Protein AF-0000000081043536 (afdb_homodimer)

Radius of gyration: 24.15 Å; Cα contacts (8 Å, |Δi|>4): 515; chains: 2; bounding box: 49×72×59 Å

Solvent-accessible surface area (backbone atoms only — not comparable to full-atom values): 22288 Å² total; per-residue (Å²): 133,57,57,58,56,52,49,49,56,72,43,45,68,54,51,51,51,48,44,64,29,67,61,61,51,28,30,23,54,62,66,50,54,64,68,34,49,51,53,35,52,56,53,56,64,63,40,50,53,29,46,50,26,28,53,24,36,46,37,35,61,41,90,44,57,81,64,19,41,64,50,32,47,50,50,21,54,75,59,32,88,80,62,42,64,65,62,54,32,32,58,76,69,67,53,49,72,63,58,57,69,66,54,74,78,49,70,43,50,48,50,49,37,47,49,34,45,46,28,48,74,73,44,52,68,50,33,39,36,28,36,52,34,44,61,48,40,45,41,34,51,25,25,56,70,33,54,86,57,46,37,89,76,51,61,74,33,32,49,58,38,55,69,28,25,62,69,66,45,47,50,53,37,51,50,45,42,50,54,38,41,57,47,54,77,77,49,52,70,68,53,49,50,52,22,45,49,37,29,46,52,41,49,48,38,51,38,46,43,48,50,54,28,66,56,128,132,55,58,58,55,52,50,49,57,72,43,45,68,55,51,51,51,47,43,63,29,65,60,61,51,26,29,22,54,61,67,47,54,64,68,34,50,51,53,35,51,55,53,56,63,62,40,52,54,31,48,49,27,28,53,25,35,46,37,38,61,41,89,45,57,82,65,18,40,62,50,32,46,51,50,21,54,77,60,31,88,79,62,44,64,64,61,52,34,32,58,75,70,68,53,49,72,64,57,57,69,65,54,72,77,51,72,41,50,49,49,48,37,48,49,34,47,47,28,48,75,73,43,52,67,52,32,38,37,28,36,53,36,45,62,49,40,45,41,36,52,25,26,55,69,33,54,86,58,45,36,87,77,53,61,76,32,30,50,59,37,54,68,27,25,62,70,67,44,49,50,51,38,48,49,46,41,49,54,40,42,57,47,54,75,74,48,53,69,70,52,49,50,52,22,46,49,38,28,47,53,41,49,50,39,52,38,45,43,48,50,56,28,66,57,128

Sequence (432 aa):
MRYTDQLREAAGDQWNRVIHHKFTKDLAAGTIDHDSLKKYLIQDHRFLDSFVVLLASIIAKAKTLEDRIPGCQFLALITGKENTYFERSFEALKVSQEERSSIPNAACTTGFCDLMRSVAATGSLAEMLAVIVVCEWSYLSWGELVLEEHVRKDFYCYEWVDLHSGDYFTSVVEYLRSLLDKEVETMNDAEKEACQARFLETVQLEEDFFDFAMKKMRYTDQLREAAGDQWNRVIHHKFTKDLAAGTIDHDSLKKYLIQDHRFLDSFVVLLASIIAKAKTLEDRIPGCQFLALITGKENTYFERSFEALKVSQEERSSIPNAACTTGFCDLMRSVAATGSLAEMLAVIVVCEWSYLSWGELVLEEHVRKDFYCYEWVDLHSGDYFTSVVEYLRSLLDKEVETMNDAEKEACQARFLETVQLEEDFFDFAMKK

Organism: NCBI:txid2856

Structure (mmCIF, N/CA/C/O backbone):
data_AF-0000000081043536-model_v1
#
loop_
_entity.id
_entity.type
_entity.pdbx_description
1 polymer 'Thiaminase-2/PQQC domain-containing protein'
#
loop_
_atom_site.group_PDB
_atom_site.id
_atom_site.type_symbol
_atom_site.label_atom_id
_atom_site.label_alt_id
_atom_site.label_comp_id
_atom_site.label_asym_id
_atom_site.label_entity_id
_atom_site.label_seq_id
_atom_site.pdbx_PDB_ins_code
_atom_site.Cartn_x
_atom_site.Cartn_y
_atom_site.Cartn_z
_atom_site.occupancy
_atom_site.B_iso_or_equiv
_atom_site.auth_seq_id
_atom_site.auth_comp_id
_atom_site.auth_asym_id
_atom_site.auth_atom_id
_atom_site.pdbx_PDB_model_num
ATOM 1 N N . MET A 1 1 ? 24.031 -11.75 -16.25 1 89 1 MET A N 1
ATOM 2 C CA . MET A 1 1 ? 22.766 -12.422 -15.961 1 89 1 MET A CA 1
ATOM 3 C C . MET A 1 1 ? 22.109 -11.836 -14.711 1 89 1 MET A C 1
ATOM 5 O O . MET A 1 1 ? 22.797 -11.57 -13.719 1 89 1 MET A O 1
ATOM 9 N N . ARG A 1 2 ? 20.797 -11.586 -14.898 1 95.75 2 ARG A N 1
ATOM 10 C CA . ARG A 1 2 ? 20.047 -11.055 -13.758 1 95.75 2 ARG A CA 1
ATOM 11 C C . ARG A 1 2 ? 19.906 -12.109 -12.672 1 95.75 2 ARG A C 1
ATOM 13 O O . ARG A 1 2 ? 19.875 -13.312 -12.953 1 95.75 2 ARG A O 1
ATOM 20 N N . TYR A 1 3 ? 19.969 -11.648 -11.422 1 98.5 3 TYR A N 1
ATOM 21 C CA . TYR A 1 3 ? 19.797 -12.555 -10.289 1 98.5 3 TYR A CA 1
ATOM 22 C C . TYR A 1 3 ? 18.5 -13.344 -10.406 1 98.5 3 TYR A C 1
ATOM 24 O O . TYR A 1 3 ? 18.469 -14.539 -10.125 1 98.5 3 TYR A O 1
ATOM 32 N N . THR A 1 4 ? 17.422 -12.734 -10.836 1 98.69 4 THR A N 1
ATOM 33 C CA . THR A 1 4 ? 16.141 -13.438 -10.992 1 98.69 4 THR A CA 1
ATOM 34 C C . THR A 1 4 ? 16.234 -14.516 -12.055 1 98.69 4 THR A C 1
ATOM 36 O O . THR A 1 4 ? 15.602 -15.57 -11.945 1 98.69 4 THR A O 1
ATOM 39 N N . ASP A 1 5 ? 17.078 -14.305 -13.109 1 98.38 5 ASP A N 1
ATOM 40 C CA . ASP A 1 5 ? 17.312 -15.344 -14.102 1 98.38 5 ASP A CA 1
ATOM 41 C C . ASP A 1 5 ? 18.016 -16.547 -13.477 1 98.38 5 ASP A C 1
ATOM 43 O O . ASP A 1 5 ? 17.703 -17.703 -13.812 1 98.38 5 ASP A O 1
ATOM 47 N N . GLN A 1 6 ? 18.938 -16.25 -12.648 1 98.19 6 GLN A N 1
ATOM 48 C CA . GLN A 1 6 ? 19.641 -17.312 -11.945 1 98.19 6 GLN A CA 1
ATOM 49 C C . GLN A 1 6 ? 18.688 -18.125 -11.062 1 98.19 6 GLN A C 1
ATOM 51 O O . GLN A 1 6 ? 18.797 -19.344 -10.984 1 98.19 6 GLN A O 1
ATOM 56 N N . LEU A 1 7 ? 17.812 -17.438 -10.359 1 98.69 7 LEU A N 1
ATOM 57 C CA . LEU A 1 7 ? 16.828 -18.109 -9.523 1 98.69 7 LEU A CA 1
ATOM 58 C C . LEU A 1 7 ? 15.93 -19.031 -10.359 1 98.69 7 LEU A C 1
ATOM 60 O O . LEU A 1 7 ? 15.648 -20.156 -9.969 1 98.69 7 LEU A O 1
ATOM 64 N N . ARG A 1 8 ? 15.5 -18.5 -11.477 1 98.56 8 ARG A N 1
ATOM 65 C CA . ARG A 1 8 ? 14.68 -19.312 -12.375 1 98.56 8 ARG A CA 1
ATOM 66 C C . ARG A 1 8 ? 15.438 -20.547 -12.852 1 98.56 8 ARG A C 1
ATOM 68 O O . ARG A 1 8 ? 14.875 -21.641 -12.922 1 98.56 8 ARG A O 1
ATOM 75 N N . GLU A 1 9 ? 16.672 -20.422 -13.188 1 97.88 9 GLU A N 1
ATOM 76 C CA . GLU A 1 9 ? 17.516 -21.531 -13.602 1 97.88 9 GLU A CA 1
ATOM 77 C C . GLU A 1 9 ? 17.672 -22.562 -12.484 1 97.88 9 GLU A C 1
ATOM 79 O O . GLU A 1 9 ? 17.719 -23.766 -12.742 1 97.88 9 GLU A O 1
ATOM 84 N N . ALA A 1 10 ? 17.781 -22.047 -11.289 1 97.94 10 ALA A N 1
ATOM 85 C CA . ALA A 1 10 ? 17.906 -22.922 -10.133 1 97.94 10 ALA A CA 1
ATOM 86 C C . ALA A 1 10 ? 16.656 -23.797 -9.977 1 97.94 10 ALA A C 1
ATOM 88 O O . ALA A 1 10 ? 16.734 -24.906 -9.461 1 97.94 10 ALA A O 1
ATOM 89 N N . ALA A 1 11 ? 15.5 -23.266 -10.359 1 98.19 11 ALA A N 1
ATOM 90 C CA . ALA A 1 11 ? 14.266 -24.047 -10.297 1 98.19 11 ALA A CA 1
ATOM 91 C C . ALA A 1 11 ? 14.281 -25.172 -11.32 1 98.19 11 ALA A C 1
ATOM 93 O O . ALA A 1 11 ? 13.547 -26.156 -11.172 1 98.19 11 ALA A O 1
ATOM 94 N N . GLY A 1 12 ? 15.102 -25 -12.414 1 95.81 12 GLY A N 1
ATOM 95 C CA . GLY A 1 12 ? 15.281 -26.031 -13.43 1 95.81 12 GLY A CA 1
ATOM 96 C C . GLY A 1 12 ? 13.984 -26.422 -14.109 1 95.81 12 GLY A C 1
ATOM 97 O O . GLY A 1 12 ? 13.211 -25.562 -14.531 1 95.81 12 GLY A O 1
ATOM 98 N N . ASP A 1 13 ? 13.711 -27.703 -14.195 1 97.94 13 ASP A N 1
ATOM 99 C CA . ASP A 1 13 ? 12.586 -28.25 -14.945 1 97.94 13 ASP A CA 1
ATOM 100 C C . ASP A 1 13 ? 11.266 -27.938 -14.242 1 97.94 13 ASP A C 1
ATOM 102 O O . ASP A 1 13 ? 10.203 -27.953 -14.875 1 97.94 13 ASP A O 1
ATOM 106 N N . GLN A 1 14 ? 11.406 -27.672 -13.031 1 98.44 14 GLN A N 1
ATOM 107 C CA . GLN A 1 14 ? 10.18 -27.406 -12.289 1 98.44 14 GLN A CA 1
ATOM 108 C C . GLN A 1 14 ? 9.5 -26.141 -12.781 1 98.44 14 GLN A C 1
ATOM 110 O O . GLN A 1 14 ? 8.273 -26.062 -12.859 1 98.44 14 GLN A O 1
ATOM 115 N N . TRP A 1 15 ? 10.312 -25.078 -13.055 1 98.56 15 TRP A N 1
ATOM 116 C CA . TRP A 1 15 ? 9.75 -23.859 -13.609 1 98.56 15 TRP A CA 1
ATOM 117 C C . TRP A 1 15 ? 8.969 -24.156 -14.891 1 98.56 15 TRP A C 1
ATOM 119 O O . TRP A 1 15 ? 7.848 -23.672 -15.062 1 98.56 15 TRP A O 1
ATOM 129 N N . ASN A 1 16 ? 9.523 -25.031 -15.68 1 98.12 16 ASN A N 1
ATOM 130 C CA . ASN A 1 16 ? 8.875 -25.406 -16.938 1 98.12 16 ASN A CA 1
ATOM 131 C C . ASN A 1 16 ? 7.582 -26.172 -16.703 1 98.12 16 ASN A C 1
ATOM 133 O O . ASN A 1 16 ? 6.602 -25.984 -17.422 1 98.12 16 ASN A O 1
ATOM 137 N N . ARG A 1 17 ? 7.609 -27.031 -15.703 1 98.44 17 ARG A N 1
ATOM 138 C CA . ARG A 1 17 ? 6.391 -27.766 -15.391 1 98.44 17 ARG A CA 1
ATOM 139 C C . ARG A 1 17 ? 5.273 -26.828 -14.953 1 98.44 17 ARG A C 1
ATOM 141 O O . ARG A 1 17 ? 4.109 -27.047 -15.305 1 98.44 17 ARG A O 1
ATOM 148 N N . VAL A 1 18 ? 5.688 -25.781 -14.281 1 98.56 18 VAL A N 1
ATOM 149 C CA . VAL A 1 18 ? 4.695 -24.828 -13.805 1 98.56 18 VAL A CA 1
ATOM 150 C C . VAL A 1 18 ? 4.137 -24.031 -14.984 1 98.56 18 VAL A C 1
ATOM 152 O O . VAL A 1 18 ? 2.922 -23.969 -15.18 1 98.56 18 VAL A O 1
ATOM 155 N N . ILE A 1 19 ? 4.988 -23.469 -15.891 1 98.31 19 ILE A N 1
ATOM 156 C CA . ILE A 1 19 ? 4.52 -22.5 -16.875 1 98.31 19 ILE A CA 1
ATOM 157 C C . ILE A 1 19 ? 3.92 -23.234 -18.078 1 98.31 19 ILE A C 1
ATOM 159 O O . ILE A 1 19 ? 3.25 -22.625 -18.906 1 98.31 19 ILE A O 1
ATOM 163 N N . HIS A 1 20 ? 4.133 -24.625 -18.141 1 98 20 HIS A N 1
ATOM 164 C CA . HIS A 1 20 ? 3.543 -25.422 -19.203 1 98 20 HIS A CA 1
ATOM 165 C C . HIS A 1 20 ? 2.508 -26.391 -18.641 1 98 20 HIS A C 1
ATOM 167 O O . HIS A 1 20 ? 2.201 -27.406 -19.281 1 98 20 HIS A O 1
ATOM 173 N N . HIS A 1 21 ? 2.07 -26.141 -17.484 1 98.31 21 HIS A N 1
ATOM 174 C CA . HIS A 1 21 ? 1.138 -27.047 -16.828 1 98.31 21 HIS A CA 1
ATOM 175 C C . HIS A 1 21 ? -0.13 -27.219 -17.656 1 98.31 21 HIS A C 1
ATOM 177 O O . HIS A 1 21 ? -0.629 -26.266 -18.266 1 98.31 21 HIS A O 1
ATOM 183 N N . LYS A 1 22 ? -0.712 -28.406 -17.625 1 97.69 22 LYS A N 1
ATOM 184 C CA . LYS A 1 22 ? -1.918 -28.734 -18.375 1 97.69 22 LYS A CA 1
ATOM 185 C C . LYS A 1 22 ? -3.07 -27.797 -18.016 1 97.69 22 LYS A C 1
ATOM 187 O O . LYS A 1 22 ? -3.9 -27.469 -18.859 1 97.69 22 LYS A O 1
ATOM 192 N N . PHE A 1 23 ? -3.18 -27.375 -16.812 1 97.88 23 PHE A N 1
ATOM 193 C CA . PHE A 1 23 ? -4.234 -26.484 -16.328 1 97.88 23 PHE A CA 1
ATOM 194 C C . PHE A 1 23 ? -4.305 -25.219 -17.188 1 97.88 23 PHE A C 1
ATOM 196 O O . PHE A 1 23 ? -5.379 -24.844 -17.641 1 97.88 23 PHE A O 1
ATOM 203 N N . THR A 1 24 ? -3.148 -24.531 -17.375 1 97.69 24 THR A N 1
ATOM 204 C CA . THR A 1 24 ? -3.115 -23.25 -18.078 1 97.69 24 THR A CA 1
ATOM 205 C C . THR A 1 24 ? -3.414 -23.453 -19.562 1 97.69 24 THR A C 1
ATOM 207 O O . THR A 1 24 ? -4.055 -22.594 -20.188 1 97.69 24 THR A O 1
ATOM 210 N N . LYS A 1 25 ? -2.99 -24.578 -20.125 1 97.06 25 LYS A N 1
ATOM 211 C CA . LYS A 1 25 ? -3.281 -24.891 -21.531 1 97.06 25 LYS A CA 1
ATOM 212 C C . LYS A 1 25 ? -4.77 -25.141 -21.734 1 97.06 25 LYS A C 1
ATOM 214 O O . LYS A 1 25 ? -5.367 -24.609 -22.688 1 97.06 25 LYS A O 1
ATOM 219 N N . ASP A 1 26 ? -5.34 -25.953 -20.828 1 97.44 26 ASP A N 1
ATOM 220 C CA . ASP A 1 26 ? -6.77 -26.234 -20.922 1 97.44 26 ASP A CA 1
ATOM 221 C C . ASP A 1 26 ? -7.59 -24.969 -20.703 1 97.44 26 ASP A C 1
ATOM 223 O O . ASP A 1 26 ? -8.641 -24.797 -21.328 1 97.44 26 ASP A O 1
ATOM 227 N N . LEU A 1 27 ? -7.129 -24.125 -19.797 1 97.56 27 LEU A N 1
ATOM 228 C CA . LEU A 1 27 ? -7.789 -22.844 -19.547 1 97.56 27 LEU A CA 1
ATOM 229 C C . LEU A 1 27 ? -7.797 -21.984 -20.797 1 97.56 27 LEU A C 1
ATOM 231 O O . LEU A 1 27 ? -8.844 -21.484 -21.203 1 97.56 27 LEU A O 1
ATOM 235 N N . ALA A 1 28 ? -6.672 -21.828 -21.422 1 97.38 28 ALA A N 1
ATOM 236 C CA . ALA A 1 28 ? -6.516 -20.969 -22.609 1 97.38 28 ALA A CA 1
ATOM 237 C C . ALA A 1 28 ? -7.328 -21.516 -23.781 1 97.38 28 ALA A C 1
ATOM 239 O O . ALA A 1 28 ? -7.891 -20.75 -24.562 1 97.38 28 ALA A O 1
ATOM 240 N N . ALA A 1 29 ? -7.395 -22.875 -23.859 1 96.88 29 ALA A N 1
ATOM 241 C CA . ALA A 1 29 ? -8.117 -23.516 -24.953 1 96.88 29 ALA A CA 1
ATOM 242 C C . ALA A 1 29 ? -9.625 -23.5 -24.703 1 96.88 29 ALA A C 1
ATOM 244 O O . ALA A 1 29 ? -10.414 -23.781 -25.609 1 96.88 29 ALA A O 1
ATOM 245 N N . GLY A 1 30 ? -10.016 -23.078 -23.484 1 96.62 30 GLY A N 1
ATOM 246 C CA . GLY A 1 30 ? -11.422 -23.078 -23.109 1 96.62 30 GLY A CA 1
ATOM 247 C C . GLY A 1 30 ? -11.984 -24.469 -22.891 1 96.62 30 GLY A C 1
ATOM 248 O O . GLY A 1 30 ? -13.195 -24.688 -22.938 1 96.62 30 GLY A O 1
ATOM 249 N N . THR A 1 31 ? -11.086 -25.469 -22.656 1 96.56 31 THR A N 1
ATOM 250 C CA . THR A 1 31 ? -11.516 -26.859 -22.516 1 96.56 31 THR A CA 1
ATOM 251 C C . THR A 1 31 ? -11.375 -27.312 -21.062 1 96.56 31 THR A C 1
ATOM 253 O O . THR A 1 31 ? -11.625 -28.484 -20.75 1 96.56 31 THR A O 1
ATOM 256 N N . ILE A 1 32 ? -10.984 -26.422 -20.219 1 96.75 32 ILE A N 1
ATOM 257 C CA . ILE A 1 32 ? -10.82 -26.75 -18.812 1 96.75 32 ILE A CA 1
ATOM 258 C C . ILE A 1 32 ? -12.148 -27.25 -18.234 1 96.75 32 ILE A C 1
ATOM 260 O O . ILE A 1 32 ? -13.211 -26.719 -18.562 1 96.75 32 ILE A O 1
ATOM 264 N N . ASP A 1 33 ? -12.094 -28.359 -17.453 1 96.44 33 ASP A N 1
ATOM 265 C CA . ASP A 1 33 ? -13.266 -28.844 -16.734 1 96.44 33 ASP A CA 1
ATOM 266 C C . ASP A 1 33 ? -13.812 -27.781 -15.781 1 96.44 33 ASP A C 1
ATOM 268 O O . ASP A 1 33 ? -13.055 -27.172 -15.031 1 96.44 33 ASP A O 1
ATOM 272 N N . HIS A 1 34 ? -15.078 -27.547 -15.781 1 95.94 34 HIS A N 1
ATOM 273 C CA . HIS A 1 34 ? -15.688 -26.5 -14.984 1 95.94 34 HIS A CA 1
ATOM 274 C C . HIS A 1 34 ? -15.477 -26.75 -13.492 1 95.94 34 HIS A C 1
ATOM 276 O O . HIS A 1 34 ? -15.273 -25.797 -12.727 1 95.94 34 HIS A O 1
ATOM 282 N N . ASP A 1 35 ? -15.523 -27.953 -13.109 1 95.31 35 ASP A N 1
ATOM 283 C CA . ASP A 1 35 ? -15.32 -28.266 -11.695 1 95.31 35 ASP A CA 1
ATOM 284 C C . ASP A 1 35 ? -13.891 -27.938 -11.266 1 95.31 35 ASP A C 1
ATOM 286 O O . ASP A 1 35 ? -13.664 -27.453 -10.156 1 95.31 35 ASP A O 1
ATOM 290 N N . SER A 1 36 ? -12.938 -28.25 -12.102 1 96.5 36 SER A N 1
ATOM 291 C CA . SER A 1 36 ? -11.547 -27.906 -11.844 1 96.5 36 SER A CA 1
ATOM 292 C C . SER A 1 36 ? -11.367 -26.391 -11.719 1 96.5 36 SER A C 1
ATOM 294 O O . SER A 1 36 ? -10.68 -25.922 -10.805 1 96.5 36 SER A O 1
ATOM 296 N N . LEU A 1 37 ? -12.023 -25.688 -12.633 1 97.5 37 LEU A N 1
ATOM 297 C CA . LEU A 1 37 ? -11.898 -24.234 -12.633 1 97.5 37 LEU A CA 1
ATOM 298 C C . LEU A 1 37 ? -12.547 -23.641 -11.398 1 97.5 37 LEU A C 1
ATOM 300 O O . LEU A 1 37 ? -11.977 -22.734 -10.773 1 97.5 37 LEU A O 1
ATOM 304 N N . LYS A 1 38 ? -13.719 -24.156 -11.039 1 96.12 38 LYS A N 1
ATOM 305 C CA . LYS A 1 38 ? -14.406 -23.688 -9.836 1 96.12 38 LYS A CA 1
ATOM 306 C C . LYS A 1 38 ? -13.523 -23.859 -8.602 1 96.12 38 LYS A C 1
ATOM 308 O O . LYS A 1 38 ? -13.359 -22.922 -7.809 1 96.12 38 LYS A O 1
ATOM 313 N N . LYS A 1 39 ? -12.977 -25.062 -8.531 1 94.94 39 LYS A N 1
ATOM 314 C CA . LYS A 1 39 ? -12.102 -25.375 -7.406 1 94.94 39 LYS A CA 1
ATOM 315 C C . LYS A 1 39 ? -10.898 -24.438 -7.371 1 94.94 39 LYS A C 1
ATOM 317 O O . LYS A 1 39 ? -10.531 -23.922 -6.305 1 94.94 39 LYS A O 1
ATOM 322 N N . TYR A 1 40 ? -10.367 -24.234 -8.438 1 97.62 40 TYR A N 1
ATOM 323 C CA . TYR A 1 40 ? -9.211 -23.344 -8.562 1 97.62 40 TYR A CA 1
ATOM 324 C C . TYR A 1 40 ? -9.57 -21.922 -8.148 1 97.62 40 TYR A C 1
ATOM 326 O O . TYR A 1 40 ? -8.875 -21.328 -7.32 1 97.62 40 TYR A O 1
ATOM 334 N N . LEU A 1 41 ? -10.617 -21.375 -8.672 1 97.69 41 LEU A N 1
ATOM 335 C CA . LEU A 1 41 ? -10.984 -19.984 -8.461 1 97.69 41 LEU A CA 1
ATOM 336 C C . LEU A 1 41 ? -11.359 -19.734 -7.004 1 97.69 41 LEU A C 1
ATOM 338 O O . LEU A 1 41 ? -11.023 -18.688 -6.445 1 97.69 41 LEU A O 1
ATOM 342 N N . ILE A 1 42 ? -12.062 -20.688 -6.426 1 97.06 42 ILE A N 1
ATOM 343 C CA . ILE A 1 42 ? -12.43 -20.562 -5.02 1 97.06 42 ILE A CA 1
ATOM 344 C C . ILE A 1 42 ? -11.172 -20.438 -4.164 1 97.06 42 ILE A C 1
ATOM 346 O O . ILE A 1 42 ? -11.086 -19.562 -3.301 1 97.06 42 ILE A O 1
ATOM 350 N N . GLN A 1 43 ? -10.195 -21.25 -4.469 1 97.44 43 GLN A N 1
ATOM 351 C CA . GLN A 1 43 ? -8.961 -21.25 -3.688 1 97.44 43 GLN A CA 1
ATOM 352 C C . GLN A 1 43 ? -8.109 -20.031 -4.004 1 97.44 43 GLN A C 1
ATOM 354 O O . GLN A 1 43 ? -7.547 -19.406 -3.098 1 97.44 43 GLN A O 1
ATOM 359 N N . ASP A 1 44 ? -8.023 -19.688 -5.273 1 97.56 44 ASP A N 1
ATOM 360 C CA . ASP A 1 44 ? -7.18 -18.562 -5.68 1 97.56 44 ASP A CA 1
ATOM 361 C C . ASP A 1 44 ? -7.676 -17.266 -5.066 1 97.56 44 ASP A C 1
ATOM 363 O O . ASP A 1 44 ? -6.871 -16.406 -4.695 1 97.56 44 ASP A O 1
ATOM 367 N N . HIS A 1 45 ? -8.938 -17.062 -4.977 1 95.75 45 HIS A N 1
ATOM 368 C CA . HIS A 1 45 ? -9.539 -15.844 -4.43 1 95.75 45 HIS A CA 1
ATOM 369 C C . HIS A 1 45 ? -9.109 -15.625 -2.982 1 95.75 45 HIS A C 1
ATOM 371 O O . HIS A 1 45 ? -9.078 -14.484 -2.51 1 95.75 45 HIS A O 1
ATOM 377 N N . ARG A 1 46 ? -8.672 -16.656 -2.357 1 95.44 46 ARG A N 1
ATOM 378 C CA . ARG A 1 46 ? -8.328 -16.594 -0.939 1 95.44 46 ARG A CA 1
ATOM 379 C C . ARG A 1 46 ? -6.926 -16.031 -0.735 1 95.44 46 ARG A C 1
ATOM 381 O O . ARG A 1 46 ? -6.559 -15.664 0.38 1 95.44 46 ARG A O 1
ATOM 388 N N . PHE A 1 47 ? -6.191 -15.922 -1.771 1 96.12 47 PHE A N 1
ATOM 389 C CA . PHE A 1 47 ? -4.809 -15.461 -1.682 1 96.12 47 PHE A CA 1
ATOM 390 C C . PHE A 1 47 ? -4.75 -13.953 -1.473 1 96.12 47 PHE A C 1
ATOM 392 O O . PHE A 1 47 ? -3.725 -13.422 -1.039 1 96.12 47 PHE A O 1
ATOM 399 N N . LEU A 1 48 ? -5.836 -13.297 -1.803 1 96.75 48 LEU A N 1
ATOM 400 C CA . LEU A 1 48 ? -5.785 -11.852 -1.981 1 96.75 48 LEU A CA 1
ATOM 401 C C . LEU A 1 48 ? -5.328 -11.156 -0.7 1 96.75 48 LEU A C 1
ATOM 403 O O . LEU A 1 48 ? -4.469 -10.273 -0.737 1 96.75 48 LEU A O 1
ATOM 407 N N . ASP A 1 49 ? -5.836 -11.578 0.429 1 97.62 49 ASP A N 1
ATOM 408 C CA . ASP A 1 49 ? -5.504 -10.922 1.69 1 97.62 49 ASP A CA 1
ATOM 409 C C . ASP A 1 49 ? -4.012 -11.039 1.991 1 97.62 49 ASP A C 1
ATOM 411 O O . ASP A 1 49 ? -3.344 -10.039 2.252 1 97.62 49 ASP A O 1
ATOM 415 N N . SER A 1 50 ? -3.469 -12.266 1.918 1 98.62 50 SER A N 1
ATOM 416 C CA . SER A 1 50 ? -2.053 -12.492 2.188 1 98.62 50 SER A CA 1
ATOM 417 C C . SER A 1 50 ? -1.176 -11.805 1.146 1 98.62 50 SER A C 1
ATOM 419 O O . SER A 1 50 ? -0.089 -11.32 1.466 1 98.62 50 SER A O 1
ATOM 421 N N . PHE A 1 51 ? -1.68 -11.781 -0.03 1 98.75 51 PHE A N 1
ATOM 422 C CA . PHE A 1 51 ? -0.964 -11.117 -1.114 1 98.75 51 PHE A CA 1
ATOM 423 C C . PHE A 1 51 ? -0.865 -9.617 -0.861 1 98.75 51 PHE A C 1
ATOM 425 O O . PHE A 1 51 ? 0.193 -9.016 -1.061 1 98.75 51 PHE A O 1
ATOM 432 N N . VAL A 1 52 ? -1.96 -8.992 -0.42 1 98.75 52 VAL A N 1
ATOM 433 C CA . VAL A 1 52 ? -1.987 -7.57 -0.111 1 98.75 52 VAL A CA 1
ATOM 434 C C . VAL A 1 52 ? -1.005 -7.266 1.019 1 98.75 52 VAL A C 1
ATOM 436 O O . VAL A 1 52 ? -0.244 -6.297 0.944 1 98.75 52 VAL A O 1
ATOM 439 N N . VAL A 1 53 ? -0.985 -8.125 2.023 1 98.88 53 VAL A N 1
ATOM 440 C CA . VAL A 1 53 ? -0.065 -7.949 3.143 1 98.88 53 VAL A CA 1
ATOM 441 C C . VAL A 1 53 ? 1.376 -8.016 2.641 1 98.88 53 VAL A C 1
ATOM 443 O O . VAL A 1 53 ? 2.201 -7.172 3 1 98.88 53 VAL A O 1
ATOM 446 N N . LEU A 1 54 ? 1.66 -8.945 1.811 1 98.94 54 LEU A N 1
ATOM 447 C CA . LEU A 1 54 ? 3.01 -9.117 1.285 1 98.94 54 LEU A CA 1
ATOM 448 C C . LEU A 1 54 ? 3.436 -7.91 0.462 1 98.94 54 LEU A C 1
ATOM 450 O O . LEU A 1 54 ? 4.5 -7.336 0.701 1 98.94 54 LEU A O 1
ATOM 454 N N . LEU A 1 55 ? 2.58 -7.531 -0.471 1 98.94 55 LEU A N 1
ATOM 455 C CA . LEU A 1 55 ? 2.922 -6.426 -1.358 1 98.94 55 LEU A CA 1
ATOM 456 C C . LEU A 1 55 ? 3.031 -5.117 -0.581 1 98.94 55 LEU A C 1
ATOM 458 O O . LEU A 1 55 ? 3.932 -4.316 -0.833 1 98.94 55 LEU A O 1
ATOM 462 N N . ALA A 1 56 ? 2.133 -4.891 0.369 1 98.88 56 ALA A N 1
ATOM 463 C CA . ALA A 1 56 ? 2.229 -3.703 1.214 1 98.88 56 ALA A CA 1
ATOM 464 C C . ALA A 1 56 ? 3.529 -3.701 2.012 1 98.88 56 ALA A C 1
ATOM 466 O O . ALA A 1 56 ? 4.156 -2.654 2.182 1 98.88 56 ALA A O 1
ATOM 467 N N . SER A 1 57 ? 3.953 -4.852 2.498 1 98.88 57 SER A N 1
ATOM 468 C CA . SER A 1 57 ? 5.203 -4.984 3.242 1 98.88 57 SER A CA 1
ATOM 469 C C . SER A 1 57 ? 6.406 -4.688 2.354 1 98.88 57 SER A C 1
ATOM 471 O O . SER A 1 57 ? 7.367 -4.051 2.793 1 98.88 57 SER A O 1
ATOM 473 N N . ILE A 1 58 ? 6.352 -5.137 1.136 1 98.88 58 ILE A N 1
ATOM 474 C CA . ILE A 1 58 ? 7.41 -4.863 0.172 1 98.88 58 ILE A CA 1
ATOM 475 C C . ILE A 1 58 ? 7.512 -3.359 -0.077 1 98.88 58 ILE A C 1
ATOM 477 O O . ILE A 1 58 ? 8.609 -2.795 -0.077 1 98.88 58 ILE A O 1
ATOM 481 N N . ILE A 1 59 ? 6.367 -2.697 -0.241 1 98.88 59 ILE A N 1
ATOM 482 C CA . ILE A 1 59 ? 6.324 -1.257 -0.467 1 98.88 59 ILE A CA 1
ATOM 483 C C . ILE A 1 59 ? 6.957 -0.53 0.718 1 98.88 59 ILE A C 1
ATOM 485 O O . ILE A 1 59 ? 7.793 0.358 0.536 1 98.88 59 ILE A O 1
ATOM 489 N N . ALA A 1 60 ? 6.613 -0.938 1.915 1 98.69 60 ALA A N 1
ATOM 490 C CA . ALA A 1 60 ? 7.109 -0.293 3.129 1 98.69 60 ALA A CA 1
ATOM 491 C C . ALA A 1 60 ? 8.617 -0.482 3.271 1 98.69 60 ALA A C 1
ATOM 493 O O . ALA A 1 60 ? 9.305 0.376 3.826 1 98.69 60 ALA A O 1
ATOM 494 N N . LYS A 1 61 ? 9.141 -1.541 2.697 1 98.25 61 LYS A N 1
ATOM 495 C CA . LYS A 1 61 ? 10.531 -1.89 2.939 1 98.25 61 LYS A CA 1
ATOM 496 C C . LYS A 1 61 ? 11.414 -1.483 1.763 1 98.25 61 LYS A C 1
ATOM 498 O O . LYS A 1 61 ? 12.641 -1.463 1.877 1 98.25 61 LYS A O 1
ATOM 503 N N . ALA A 1 62 ? 10.797 -1.247 0.62 1 98.38 62 ALA A N 1
ATOM 504 C CA . ALA A 1 62 ? 11.586 -0.785 -0.522 1 98.38 62 ALA A CA 1
ATOM 505 C C . ALA A 1 62 ? 12.453 0.408 -0.141 1 98.38 62 ALA A C 1
ATOM 507 O O . ALA A 1 62 ? 12.188 1.087 0.854 1 98.38 62 ALA A O 1
ATOM 508 N N . LYS A 1 63 ? 13.461 0.738 -0.9 1 96.94 63 LYS A N 1
ATOM 509 C CA . LYS A 1 63 ? 14.547 1.605 -0.449 1 96.94 63 LYS A CA 1
ATOM 510 C C . LYS A 1 63 ? 14.242 3.068 -0.758 1 96.94 63 LYS A C 1
ATOM 512 O O . LYS A 1 63 ? 14.688 3.965 -0.035 1 96.94 63 LYS A O 1
ATOM 517 N N . THR A 1 64 ? 13.562 3.326 -1.869 1 97.31 64 THR A N 1
ATOM 518 C CA . THR A 1 64 ? 13.297 4.699 -2.285 1 97.31 64 THR A CA 1
ATOM 519 C C . THR A 1 64 ? 11.828 4.871 -2.66 1 97.31 64 THR A C 1
ATOM 521 O O . THR A 1 64 ? 11.117 3.889 -2.885 1 97.31 64 THR A O 1
ATOM 524 N N . LEU A 1 65 ? 11.438 6.098 -2.727 1 97.25 65 LEU A N 1
ATOM 525 C CA . LEU A 1 65 ? 10.078 6.387 -3.168 1 97.25 65 LEU A CA 1
ATOM 526 C C . LEU A 1 65 ? 9.844 5.867 -4.582 1 97.25 65 LEU A C 1
ATOM 528 O O . LEU A 1 65 ? 8.773 5.328 -4.879 1 97.25 65 LEU A O 1
ATOM 532 N N . GLU A 1 66 ? 10.812 6.043 -5.457 1 96.94 66 GLU A N 1
ATOM 533 C CA . GLU A 1 66 ? 10.734 5.551 -6.828 1 96.94 66 GLU A CA 1
ATOM 534 C C . GLU A 1 66 ? 10.492 4.043 -6.859 1 96.94 66 GLU A C 1
ATOM 536 O O . GLU A 1 66 ? 9.766 3.541 -7.719 1 96.94 66 GLU A O 1
ATOM 541 N N . ASP A 1 67 ? 11.047 3.328 -5.914 1 98.31 67 ASP A N 1
ATOM 542 C CA . ASP A 1 67 ? 10.898 1.88 -5.816 1 98.31 67 ASP A CA 1
ATOM 543 C C . ASP A 1 67 ? 9.523 1.502 -5.27 1 98.31 67 ASP A C 1
ATOM 545 O O . ASP A 1 67 ? 9.086 0.359 -5.418 1 98.31 67 ASP A O 1
ATOM 549 N N . ARG A 1 68 ? 8.875 2.42 -4.578 1 98.56 68 ARG A N 1
ATOM 550 C CA . ARG A 1 68 ? 7.621 2.119 -3.896 1 98.56 68 ARG A CA 1
ATOM 551 C C . ARG A 1 68 ? 6.43 2.357 -4.816 1 98.56 68 ARG A C 1
ATOM 553 O O . ARG A 1 68 ? 5.441 1.621 -4.766 1 98.56 68 ARG A O 1
ATOM 560 N N . ILE A 1 69 ? 6.52 3.287 -5.711 1 98.06 69 ILE A N 1
ATOM 561 C CA . ILE A 1 69 ? 5.379 3.889 -6.395 1 98.06 69 ILE A CA 1
ATOM 562 C C . ILE A 1 69 ? 4.707 2.852 -7.289 1 98.06 69 ILE A C 1
ATOM 564 O O . ILE A 1 69 ? 3.486 2.693 -7.258 1 98.06 69 ILE A O 1
ATOM 568 N N . PRO A 1 70 ? 5.484 2.059 -8.094 1 98.31 70 PRO A N 1
ATOM 569 C CA . PRO A 1 70 ? 4.773 1.082 -8.922 1 98.31 70 PRO A CA 1
ATOM 570 C C . PRO A 1 70 ? 4.012 0.049 -8.094 1 98.31 70 PRO A C 1
ATOM 572 O O . PRO A 1 70 ? 2.934 -0.398 -8.492 1 98.31 70 PRO A O 1
ATOM 575 N N . GLY A 1 71 ? 4.602 -0.347 -6.945 1 98.69 71 GLY A N 1
ATOM 576 C CA . GLY A 1 71 ? 3.902 -1.252 -6.051 1 98.69 71 GLY A CA 1
ATOM 577 C C . GLY A 1 71 ? 2.615 -0.67 -5.5 1 98.69 71 GLY A C 1
ATOM 578 O O . GLY A 1 71 ? 1.625 -1.386 -5.332 1 98.69 71 GLY A O 1
ATOM 579 N N . CYS A 1 72 ? 2.633 0.634 -5.211 1 98.62 72 CYS A N 1
ATOM 580 C CA . CYS A 1 72 ? 1.434 1.316 -4.734 1 98.62 72 CYS A CA 1
ATOM 581 C C . CYS A 1 72 ? 0.317 1.241 -5.77 1 98.62 72 CYS A C 1
ATOM 583 O O . CYS A 1 72 ? -0.834 0.964 -5.426 1 98.62 72 CYS A O 1
ATOM 585 N N . GLN A 1 73 ? 0.65 1.479 -7.008 1 98 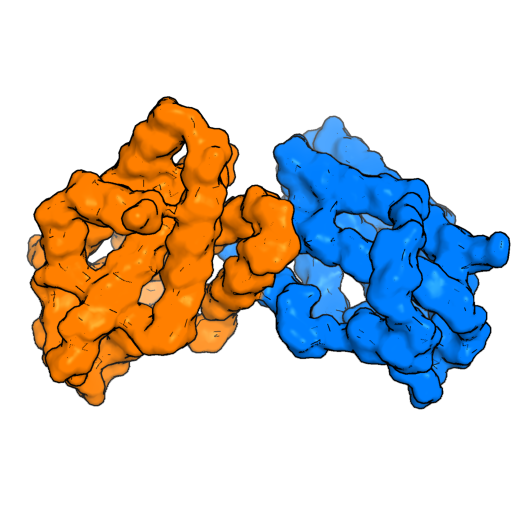73 GLN A N 1
ATOM 586 C CA . GLN A 1 73 ? -0.339 1.444 -8.078 1 98 73 GLN A CA 1
ATOM 587 C C . GLN A 1 73 ? -0.869 0.029 -8.297 1 98 73 GLN A C 1
ATOM 589 O O . GLN A 1 73 ? -2.072 -0.167 -8.484 1 98 73 GLN A O 1
ATOM 594 N N . PHE A 1 74 ? 0.05 -0.965 -8.297 1 98.38 74 PHE A N 1
ATOM 595 C CA . PHE A 1 74 ? -0.339 -2.359 -8.477 1 98.38 74 PHE A CA 1
ATOM 596 C C . PHE A 1 74 ? -1.256 -2.812 -7.348 1 98.38 74 PHE A C 1
ATOM 598 O O . PHE A 1 74 ? -2.262 -3.484 -7.586 1 98.38 74 PHE A O 1
ATOM 605 N N . LEU A 1 75 ? -0.884 -2.432 -6.125 1 98.19 75 LEU A N 1
ATOM 606 C CA . LEU A 1 75 ? -1.672 -2.76 -4.941 1 98.19 75 LEU A CA 1
ATOM 607 C C . LEU A 1 75 ? -3.102 -2.248 -5.082 1 98.19 75 LEU A C 1
ATOM 609 O O . LEU A 1 75 ? -4.055 -2.963 -4.766 1 98.19 75 LEU A O 1
ATOM 613 N N . ALA A 1 76 ? -3.293 -1.068 -5.508 1 97.06 76 ALA A N 1
ATOM 614 C CA . ALA A 1 76 ? -4.613 -0.473 -5.699 1 97.06 76 ALA A CA 1
ATOM 615 C C . ALA A 1 76 ? -5.375 -1.174 -6.82 1 97.06 76 ALA A C 1
ATOM 617 O O . ALA A 1 76 ? -6.594 -1.336 -6.742 1 97.06 76 ALA A O 1
ATOM 618 N N . LEU A 1 77 ? -4.656 -1.532 -7.855 1 96.12 77 LEU A N 1
ATOM 619 C CA . LEU A 1 77 ? -5.293 -2.219 -8.977 1 96.12 77 LEU A CA 1
ATOM 620 C C . LEU A 1 77 ? -5.887 -3.549 -8.523 1 96.12 77 LEU A C 1
ATOM 622 O O . LEU A 1 77 ? -7.043 -3.85 -8.828 1 96.12 77 LEU A O 1
ATOM 626 N N . ILE A 1 78 ? -5.184 -4.32 -7.742 1 96.25 78 ILE A N 1
ATOM 627 C CA . ILE A 1 78 ? -5.625 -5.672 -7.426 1 96.25 78 ILE A CA 1
ATOM 628 C C . ILE A 1 78 ? -6.723 -5.625 -6.363 1 96.25 78 ILE A C 1
ATOM 630 O O . ILE A 1 78 ? -7.457 -6.598 -6.176 1 96.25 78 ILE A O 1
ATOM 634 N N . THR A 1 79 ? -6.832 -4.5 -5.676 1 97.31 79 THR A N 1
ATOM 635 C CA . THR A 1 79 ? -7.848 -4.379 -4.633 1 97.31 79 THR A CA 1
ATOM 636 C C . THR A 1 79 ? -9 -3.492 -5.102 1 97.31 79 THR A C 1
ATOM 638 O O . THR A 1 79 ? -9.906 -3.188 -4.324 1 97.31 79 THR A O 1
ATOM 641 N N . GLY A 1 80 ? -8.906 -3.033 -6.305 1 95.56 80 GLY A N 1
ATOM 642 C CA . GLY A 1 80 ? -9.891 -2.088 -6.812 1 95.56 80 GLY A CA 1
ATOM 643 C C . GLY A 1 80 ? -11.281 -2.682 -6.941 1 95.56 80 GLY A C 1
ATOM 644 O O . GLY A 1 80 ? -11.422 -3.871 -7.227 1 95.56 80 GLY A O 1
ATOM 645 N N . LYS A 1 81 ? -12.273 -1.859 -6.926 1 88.62 81 LYS A N 1
ATOM 646 C CA . LYS A 1 81 ? -13.672 -2.271 -7.031 1 88.62 81 LYS A CA 1
ATOM 647 C C . LYS A 1 81 ? -13.992 -2.777 -8.43 1 88.62 81 LYS A C 1
ATOM 649 O O . LYS A 1 81 ? -14.961 -3.516 -8.625 1 88.62 81 LYS A O 1
ATOM 654 N N . GLU A 1 82 ? -13.195 -2.41 -9.281 1 83.56 82 GLU A N 1
ATOM 655 C CA . GLU A 1 82 ? -13.422 -2.789 -10.672 1 83.56 82 GLU A CA 1
ATOM 656 C C . GLU A 1 82 ? -12.906 -4.199 -10.945 1 83.56 82 GLU A C 1
ATOM 658 O O . GLU A 1 82 ? -13.172 -4.766 -12.008 1 83.56 82 GLU A O 1
ATOM 663 N N . ASN A 1 83 ? -12.156 -4.688 -9.992 1 85.25 83 ASN A N 1
ATOM 664 C CA . ASN A 1 83 ? -11.664 -6.055 -10.148 1 85.25 83 ASN A CA 1
ATOM 665 C C . ASN A 1 83 ? -12.734 -7.078 -9.781 1 85.25 83 ASN A C 1
ATOM 667 O O . ASN A 1 83 ? -12.672 -7.691 -8.711 1 85.25 83 ASN A O 1
ATOM 671 N N . THR A 1 84 ? -13.609 -7.34 -10.781 1 91.56 84 THR A N 1
ATOM 672 C CA . THR A 1 84 ? -14.805 -8.141 -10.523 1 91.56 84 THR A CA 1
ATOM 673 C C . THR A 1 84 ? -14.672 -9.523 -11.148 1 91.56 84 THR A C 1
ATOM 675 O O . THR A 1 84 ? -15.656 -10.266 -11.25 1 91.56 84 THR A O 1
ATOM 678 N N . TYR A 1 85 ? -13.484 -9.867 -11.609 1 97.19 85 TYR A N 1
ATOM 679 C CA . TYR A 1 85 ? -13.281 -11.117 -12.336 1 97.19 85 TYR A CA 1
ATOM 680 C C . TYR A 1 85 ? -13.805 -12.305 -11.539 1 97.19 85 TYR A C 1
ATOM 682 O O . TYR A 1 85 ? -14.562 -13.125 -12.062 1 97.19 85 TYR A O 1
ATOM 690 N N . PHE A 1 86 ? -13.438 -12.391 -10.289 1 96.94 86 PHE A N 1
ATOM 691 C CA . PHE A 1 86 ? -13.789 -13.547 -9.477 1 96.94 86 PHE A CA 1
ATOM 692 C C . PHE A 1 86 ? -15.297 -13.625 -9.258 1 96.94 86 PHE A C 1
ATOM 694 O O . PHE A 1 86 ? -15.906 -14.672 -9.469 1 96.94 86 PHE A O 1
ATOM 701 N N . GLU A 1 87 ? -15.836 -12.469 -8.898 1 95.88 87 GLU A N 1
ATOM 702 C CA . GLU A 1 87 ? -17.266 -12.445 -8.633 1 95.88 87 GLU A CA 1
ATOM 703 C C . GLU A 1 87 ? -18.062 -12.789 -9.891 1 95.88 87 GLU A C 1
ATOM 705 O O . GLU A 1 87 ? -19.031 -13.555 -9.828 1 95.88 87 GLU A O 1
ATOM 710 N N . ARG A 1 88 ? -17.703 -12.211 -10.984 1 97.75 88 ARG A N 1
ATOM 711 C CA . ARG A 1 88 ? -18.375 -12.508 -12.25 1 97.75 88 ARG A CA 1
ATOM 712 C C . ARG A 1 88 ? -18.203 -13.977 -12.617 1 97.75 88 ARG A C 1
ATOM 714 O O . ARG A 1 88 ? -19.141 -14.609 -13.133 1 97.75 88 ARG A O 1
ATOM 721 N N . SER A 1 89 ? -17.016 -14.531 -12.383 1 98.06 89 SER A N 1
ATOM 722 C CA . SER A 1 89 ? -16.734 -15.93 -12.703 1 98.06 89 SER A CA 1
ATOM 723 C C . SER A 1 89 ? -17.562 -16.875 -11.828 1 98.06 89 SER A C 1
ATOM 725 O O . SER A 1 89 ? -18.125 -17.844 -12.32 1 98.06 89 SER A O 1
ATOM 727 N N . PHE A 1 90 ? -17.625 -16.562 -10.523 1 97.81 90 PHE A N 1
ATOM 728 C CA . PHE A 1 90 ? -18.422 -17.375 -9.617 1 97.81 90 PHE A CA 1
ATOM 729 C C . PHE A 1 90 ? -19.891 -17.375 -10.055 1 97.81 90 PHE A C 1
ATOM 731 O O . PHE A 1 90 ? -20.547 -18.422 -10.031 1 97.81 90 PHE A O 1
ATOM 738 N N . GLU A 1 91 ? -20.359 -16.203 -10.43 1 97.62 91 GLU A N 1
ATOM 739 C CA . GLU A 1 91 ? -21.75 -16.109 -10.906 1 97.62 91 GLU A CA 1
ATOM 740 C C . GLU A 1 91 ? -21.953 -16.953 -12.164 1 97.62 91 GLU A C 1
ATOM 742 O O . GLU A 1 91 ? -22.906 -17.734 -12.242 1 97.62 91 GLU A O 1
ATOM 747 N N . ALA A 1 92 ? -21.125 -16.844 -13.117 1 97.75 92 ALA A N 1
ATOM 748 C CA . ALA A 1 92 ? -21.234 -17.531 -14.398 1 97.75 92 ALA A CA 1
ATOM 749 C C . ALA A 1 92 ? -21.141 -19.047 -14.211 1 97.75 92 ALA A C 1
ATOM 751 O O . ALA A 1 92 ? -21.797 -19.812 -14.922 1 97.75 92 ALA A O 1
ATOM 752 N N . LEU A 1 93 ? -20.312 -19.484 -13.297 1 97.81 93 LEU A N 1
ATOM 753 C CA . LEU A 1 93 ? -20.078 -20.906 -13.055 1 97.81 93 LEU A CA 1
ATOM 754 C C . LEU A 1 93 ? -21.031 -21.453 -11.992 1 97.81 93 LEU A C 1
ATOM 756 O O . LEU A 1 93 ? -20.906 -22.609 -11.578 1 97.81 93 LEU A O 1
ATOM 760 N N . LYS A 1 94 ? -21.906 -20.547 -11.461 1 97.25 94 LYS A N 1
ATOM 761 C CA . LYS A 1 94 ? -22.953 -20.906 -10.492 1 97.25 94 LYS A CA 1
ATOM 762 C C . LYS A 1 94 ? -22.328 -21.438 -9.195 1 97.25 94 LYS A C 1
ATOM 764 O O . LYS A 1 94 ? -22.766 -22.469 -8.68 1 97.25 94 LYS A O 1
ATOM 769 N N . VAL A 1 95 ? -21.359 -20.781 -8.812 1 97 95 VAL A N 1
ATOM 770 C CA . VAL A 1 95 ? -20.766 -21.062 -7.516 1 97 95 VAL A CA 1
ATOM 771 C C . VAL A 1 95 ? -21.453 -20.234 -6.438 1 97 95 VAL A C 1
ATOM 773 O O . VAL A 1 95 ? -21.375 -19 -6.449 1 97 95 VAL A O 1
ATOM 776 N N . SER A 1 96 ? -22.031 -20.797 -5.461 1 95.25 96 SER A N 1
ATOM 777 C CA . SER A 1 96 ? -22.75 -20.094 -4.41 1 95.25 96 SER A CA 1
ATOM 778 C C . SER A 1 96 ? -21.797 -19.594 -3.32 1 95.25 96 SER A C 1
ATOM 780 O O . SER A 1 96 ? -20.672 -20.094 -3.199 1 95.25 96 SER A O 1
ATOM 782 N N . GLN A 1 97 ? -22.266 -18.641 -2.592 1 93.5 97 GLN A N 1
ATOM 783 C CA . GLN A 1 97 ? -21.5 -18.156 -1.446 1 93.5 97 GLN A CA 1
ATOM 784 C C . GLN A 1 97 ? -21.281 -19.266 -0.427 1 93.5 97 GLN A C 1
ATOM 786 O O . GLN A 1 97 ? -20.219 -19.344 0.203 1 93.5 97 GLN A O 1
ATOM 791 N N . GLU A 1 98 ? -22.219 -20.047 -0.265 1 93.69 98 GLU A N 1
ATOM 792 C CA . GLU A 1 98 ? -22.125 -21.172 0.657 1 93.69 98 GLU A CA 1
ATOM 793 C C . GLU A 1 98 ? -21.047 -22.156 0.227 1 93.69 98 GLU A C 1
ATOM 795 O O . GLU A 1 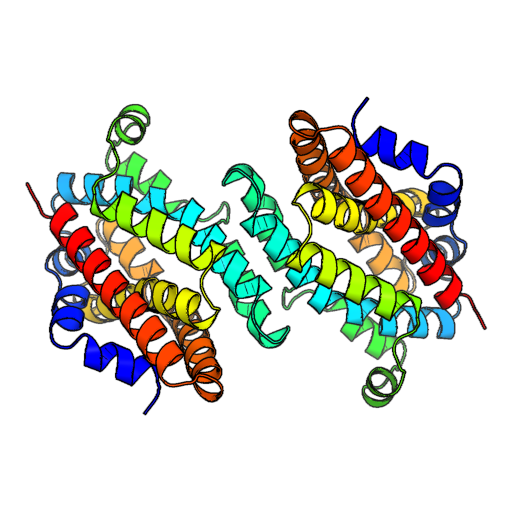98 ? -20.281 -22.641 1.06 1 93.69 98 GLU A O 1
ATOM 800 N N . GLU A 1 99 ? -21.016 -22.438 -1.033 1 92.88 99 GLU A N 1
ATOM 801 C CA . GLU A 1 99 ? -19.984 -23.312 -1.564 1 92.88 99 GLU A CA 1
ATOM 802 C C . GLU A 1 99 ? -18.594 -22.719 -1.35 1 92.88 99 GLU A C 1
ATOM 804 O O . GLU A 1 99 ? -17.656 -23.422 -0.944 1 92.88 99 GLU A O 1
ATOM 809 N N . ARG A 1 100 ? -18.469 -21.5 -1.602 1 93.88 100 ARG A N 1
ATOM 810 C CA . ARG A 1 100 ? -17.203 -20.797 -1.441 1 93.88 100 ARG A CA 1
ATOM 811 C C . ARG A 1 100 ? -16.734 -20.844 0.009 1 93.88 100 ARG A C 1
ATOM 813 O O . ARG A 1 100 ? -15.555 -21.109 0.277 1 93.88 100 ARG A O 1
ATOM 820 N N . SER A 1 101 ? -17.656 -20.688 0.896 1 91.88 101 SER A N 1
ATOM 821 C CA . SER A 1 101 ? -17.297 -20.578 2.307 1 91.88 101 SER A CA 1
ATOM 822 C C . SER A 1 101 ? -17.109 -21.953 2.938 1 91.88 101 SER A C 1
ATOM 824 O O . SER A 1 101 ? -16.359 -22.094 3.908 1 91.88 101 SER A O 1
ATOM 826 N N . SER A 1 102 ? -17.688 -22.953 2.4 1 91.88 102 SER A N 1
ATOM 827 C CA . SER A 1 102 ? -17.703 -24.266 3.035 1 91.88 102 SER A CA 1
ATOM 828 C C . SER A 1 102 ? -16.516 -25.109 2.611 1 91.88 102 SER A C 1
ATOM 830 O O . SER A 1 102 ? -16.109 -26.031 3.316 1 91.88 102 SER A O 1
ATOM 832 N N . ILE A 1 103 ? -15.945 -24.844 1.539 1 92.25 103 ILE A N 1
ATOM 833 C CA . ILE A 1 103 ? -14.781 -25.578 1.058 1 92.25 103 ILE A CA 1
ATOM 834 C C . ILE A 1 103 ? -13.539 -25.141 1.819 1 92.25 103 ILE A C 1
ATOM 836 O O . ILE A 1 103 ? -13.18 -23.953 1.802 1 92.25 103 ILE A O 1
ATOM 840 N N . PRO A 1 104 ? -12.922 -26.031 2.473 1 94.62 104 PRO A N 1
ATOM 841 C CA . PRO A 1 104 ? -11.727 -25.641 3.227 1 94.62 104 PRO A CA 1
ATOM 842 C C . PRO A 1 104 ? -10.547 -25.297 2.322 1 94.62 104 PRO A C 1
ATOM 844 O O . PRO A 1 104 ? -10.523 -25.703 1.155 1 94.62 104 PRO A O 1
ATOM 847 N N . ASN A 1 105 ? -9.609 -24.656 2.863 1 96.75 105 ASN A N 1
ATOM 848 C CA . ASN A 1 105 ? -8.367 -24.422 2.131 1 96.75 105 ASN A CA 1
ATOM 849 C C . ASN A 1 105 ? -7.66 -25.734 1.794 1 96.75 105 ASN A C 1
ATOM 851 O O . ASN A 1 105 ? -7.527 -26.609 2.648 1 96.75 105 ASN A O 1
ATOM 855 N N . ALA A 1 106 ? -7.297 -25.828 0.553 1 96.94 106 ALA A N 1
ATOM 856 C CA . ALA A 1 106 ? -6.355 -26.906 0.22 1 96.94 106 ALA A CA 1
ATOM 857 C C . ALA A 1 106 ? -5.004 -26.672 0.887 1 96.94 106 ALA A C 1
ATOM 859 O O . ALA A 1 106 ? -4.691 -25.547 1.295 1 96.94 106 ALA A O 1
ATOM 860 N N . ALA A 1 107 ? -4.188 -27.688 1.014 1 97.19 107 ALA A N 1
ATOM 861 C CA . ALA A 1 107 ? -2.879 -27.609 1.654 1 97.19 107 ALA A CA 1
ATOM 862 C C . ALA A 1 107 ? -1.986 -26.594 0.949 1 97.19 107 ALA A C 1
ATOM 864 O O . ALA A 1 107 ? -1.265 -25.828 1.6 1 97.19 107 ALA A O 1
ATOM 865 N N . CYS A 1 108 ? -2.008 -26.531 -0.36 1 97 108 CYS A N 1
ATOM 866 C CA . CYS A 1 108 ? -1.186 -25.609 -1.127 1 97 108 CYS A CA 1
ATOM 867 C C . CYS A 1 108 ? -1.633 -24.172 -0.901 1 97 108 CYS A C 1
ATOM 869 O O . CYS A 1 108 ? -0.806 -23.25 -0.854 1 97 108 CYS A O 1
ATOM 871 N N . THR A 1 109 ? -2.984 -23.938 -0.771 1 97.88 109 THR A N 1
ATOM 872 C CA . THR A 1 109 ? -3.52 -22.609 -0.496 1 97.88 109 THR A CA 1
ATOM 873 C C . THR A 1 109 ? -3.061 -22.109 0.872 1 97.88 109 THR A C 1
ATOM 875 O O . THR A 1 109 ? -2.557 -20.984 0.996 1 97.88 109 THR A O 1
ATOM 878 N N . THR A 1 110 ? -3.199 -23 1.861 1 98.31 110 THR A N 1
ATOM 879 C CA . THR A 1 110 ? -2.729 -22.656 3.199 1 98.31 110 THR A CA 1
ATOM 880 C C . THR A 1 110 ? -1.225 -22.406 3.195 1 98.31 110 THR A C 1
ATOM 882 O O . THR A 1 110 ? -0.753 -21.438 3.805 1 98.31 110 THR A O 1
ATOM 885 N N . GLY A 1 111 ? -0.523 -23.281 2.527 1 98.31 111 GLY A N 1
ATOM 886 C CA . GLY A 1 111 ? 0.918 -23.125 2.426 1 98.31 111 GLY A CA 1
ATOM 887 C C . GLY A 1 111 ? 1.324 -21.797 1.817 1 98.31 111 GLY A C 1
ATOM 888 O O . GLY A 1 111 ? 2.232 -21.125 2.318 1 98.31 111 GLY A O 1
ATOM 889 N N . PHE A 1 112 ? 0.655 -21.344 0.779 1 98.06 112 PHE A N 1
ATOM 890 C CA . PHE A 1 112 ? 0.935 -20.094 0.085 1 98.06 112 PHE A CA 1
ATOM 891 C C . PHE A 1 112 ? 0.627 -18.906 0.979 1 98.06 112 PHE A C 1
ATOM 893 O O . PHE A 1 112 ? 1.435 -17.984 1.087 1 98.06 112 PHE A O 1
ATOM 900 N N . CYS A 1 113 ? -0.592 -18.922 1.526 1 98.31 113 CYS A N 1
ATOM 901 C CA . CYS A 1 113 ? -1.01 -17.828 2.398 1 98.31 113 CYS A CA 1
ATOM 902 C C . CYS A 1 113 ? -0.057 -17.688 3.578 1 98.31 113 CYS A C 1
ATOM 904 O O . CYS A 1 113 ? 0.37 -16.562 3.898 1 98.31 113 CYS A O 1
ATOM 906 N N . ASP A 1 114 ? 0.352 -18.812 4.141 1 98.5 114 ASP A N 1
ATOM 907 C CA . ASP A 1 114 ? 1.264 -18.812 5.281 1 98.5 114 ASP A CA 1
ATOM 908 C C . ASP A 1 114 ? 2.645 -18.297 4.875 1 98.5 114 ASP A C 1
ATOM 910 O O . ASP A 1 114 ? 3.287 -17.562 5.625 1 98.5 114 ASP A O 1
ATOM 914 N N . LEU A 1 115 ? 3.09 -18.75 3.764 1 98.81 115 LEU A N 1
ATOM 915 C CA . LEU A 1 115 ? 4.398 -18.312 3.287 1 98.81 115 LEU A CA 1
ATOM 916 C C . LEU A 1 115 ? 4.43 -16.797 3.092 1 98.81 115 LEU A C 1
ATOM 918 O O . LEU A 1 115 ? 5.348 -16.125 3.568 1 98.81 115 LEU A O 1
ATOM 922 N N . MET A 1 116 ? 3.41 -16.234 2.414 1 98.81 116 MET A N 1
ATOM 923 C CA . MET A 1 116 ? 3.336 -14.797 2.168 1 98.81 116 MET A CA 1
ATOM 924 C C . MET A 1 116 ? 3.293 -14.023 3.48 1 98.81 116 MET A C 1
ATOM 926 O O . MET A 1 116 ? 4.004 -13.031 3.643 1 98.81 116 MET A O 1
ATOM 930 N N . ARG A 1 117 ? 2.531 -14.57 4.418 1 98.62 117 ARG A N 1
ATOM 931 C CA . ARG A 1 117 ? 2.404 -13.906 5.707 1 98.62 117 ARG A CA 1
ATOM 932 C C . ARG A 1 117 ? 3.701 -14.008 6.504 1 98.62 117 ARG A C 1
ATOM 934 O O . ARG A 1 117 ? 4.109 -13.047 7.164 1 98.62 117 ARG A O 1
ATOM 941 N N . SER A 1 118 ? 4.305 -15.148 6.438 1 98.62 118 SER A N 1
ATOM 942 C CA . SER A 1 118 ? 5.527 -15.391 7.199 1 98.62 118 SER A CA 1
ATOM 943 C C . SER A 1 118 ? 6.668 -14.508 6.715 1 98.62 118 SER A C 1
ATOM 945 O O . SER A 1 118 ? 7.34 -13.859 7.52 1 98.62 118 SER A O 1
ATOM 947 N N . VAL A 1 119 ? 6.895 -14.43 5.434 1 98.62 119 VAL A N 1
ATOM 948 C CA . VAL A 1 119 ? 7.996 -13.617 4.922 1 98.62 119 VAL A CA 1
ATOM 949 C C . VAL A 1 119 ? 7.695 -12.141 5.133 1 98.62 119 VAL A C 1
ATOM 951 O O . VAL A 1 119 ? 8.602 -11.336 5.371 1 98.62 119 VAL A O 1
ATOM 954 N N . ALA A 1 120 ? 6.402 -11.742 5.035 1 98.56 120 ALA A N 1
ATOM 955 C CA . ALA A 1 120 ? 6.031 -10.359 5.305 1 98.56 120 ALA A CA 1
ATOM 956 C C . ALA A 1 120 ? 6.355 -9.969 6.742 1 98.56 120 ALA A C 1
ATOM 958 O O . ALA A 1 120 ? 6.797 -8.852 7.004 1 98.56 120 ALA A O 1
ATOM 959 N N . ALA A 1 121 ? 6.199 -10.906 7.645 1 97.38 121 ALA A N 1
ATOM 960 C CA . ALA A 1 121 ? 6.352 -10.633 9.07 1 97.38 121 ALA A CA 1
ATOM 961 C C . ALA A 1 121 ? 7.824 -10.656 9.477 1 97.38 121 ALA A C 1
ATOM 963 O O . ALA A 1 121 ? 8.266 -9.82 10.266 1 97.38 121 ALA A O 1
ATOM 964 N N . THR A 1 122 ? 8.633 -11.609 8.906 1 96.81 122 THR A N 1
ATOM 965 C CA . THR A 1 122 ? 9.938 -11.836 9.516 1 96.81 122 THR A CA 1
ATOM 966 C C . THR A 1 122 ? 11.023 -11.922 8.445 1 96.81 122 THR A C 1
ATOM 968 O O . THR A 1 122 ? 12.211 -11.977 8.773 1 96.81 122 THR A O 1
ATOM 971 N N . GLY A 1 123 ? 10.609 -11.969 7.176 1 97.62 123 GLY A N 1
ATOM 972 C CA . GLY A 1 123 ? 11.594 -12.133 6.117 1 97.62 123 GLY A CA 1
ATOM 973 C C . GLY A 1 123 ? 12.25 -10.828 5.699 1 97.62 123 GLY A C 1
ATOM 974 O O . GLY A 1 123 ? 11.773 -9.75 6.059 1 97.62 123 GLY A O 1
ATOM 975 N N . SER A 1 124 ? 13.367 -10.93 5.016 1 98.06 124 SER A N 1
ATOM 976 C CA . SER A 1 124 ? 14.016 -9.781 4.391 1 98.06 124 SER A CA 1
ATOM 977 C C . SER A 1 124 ? 13.258 -9.328 3.15 1 98.06 124 SER A C 1
ATOM 979 O O . SER A 1 124 ? 12.398 -10.047 2.637 1 98.06 124 SER A O 1
ATOM 981 N N . LEU A 1 125 ? 13.555 -8.125 2.689 1 98.56 125 LEU A N 1
ATOM 982 C CA . LEU A 1 125 ? 12.961 -7.633 1.45 1 98.56 125 LEU A CA 1
ATOM 983 C C . LEU A 1 125 ? 13.227 -8.594 0.3 1 98.56 125 LEU A C 1
ATOM 985 O O . LEU A 1 125 ? 12.336 -8.875 -0.504 1 98.56 125 LEU A O 1
ATOM 989 N N . ALA A 1 126 ? 14.438 -9.109 0.227 1 98.69 126 ALA A N 1
ATOM 990 C CA . ALA A 1 126 ? 14.797 -10.055 -0.828 1 98.69 126 ALA A CA 1
ATOM 991 C C . ALA A 1 126 ? 13.914 -11.297 -0.773 1 98.69 126 ALA A C 1
ATOM 993 O O . ALA A 1 126 ? 13.461 -11.797 -1.81 1 98.69 126 ALA A O 1
ATOM 994 N N . GLU A 1 127 ? 13.68 -11.797 0.393 1 98.88 127 GLU A N 1
ATOM 995 C CA . GLU A 1 127 ? 12.844 -12.977 0.543 1 98.88 127 GLU A CA 1
ATOM 996 C C . GLU A 1 127 ? 11.398 -12.688 0.142 1 98.88 127 GLU A C 1
ATOM 998 O O . GLU A 1 127 ? 10.75 -13.516 -0.494 1 98.88 127 GLU A O 1
ATOM 1003 N N . MET A 1 128 ? 10.875 -11.539 0.573 1 98.94 128 MET A N 1
ATOM 1004 C CA . MET A 1 128 ? 9.539 -11.133 0.158 1 98.94 128 MET A CA 1
ATOM 1005 C C . MET A 1 128 ? 9.438 -11.07 -1.362 1 98.94 128 MET A C 1
ATOM 1007 O O . MET A 1 128 ? 8.492 -11.602 -1.946 1 98.94 128 MET A O 1
ATOM 1011 N N . LEU A 1 129 ? 10.43 -10.469 -1.938 1 98.94 129 LEU A N 1
ATOM 1012 C CA . LEU A 1 129 ? 10.453 -10.289 -3.387 1 98.94 129 LEU A CA 1
ATOM 1013 C C . LEU A 1 129 ? 10.594 -11.633 -4.098 1 98.94 129 LEU A C 1
ATOM 1015 O O . LEU A 1 129 ? 10.008 -11.836 -5.164 1 98.94 129 LEU A O 1
ATOM 1019 N N . ALA A 1 130 ? 11.375 -12.531 -3.553 1 98.94 130 ALA A N 1
ATOM 1020 C CA . ALA A 1 130 ? 11.508 -13.859 -4.148 1 98.94 130 ALA A CA 1
ATOM 1021 C C . ALA A 1 130 ? 10.148 -14.539 -4.289 1 98.94 130 ALA A C 1
ATOM 1023 O O . ALA A 1 130 ? 9.859 -15.148 -5.32 1 98.94 130 ALA A O 1
ATOM 1024 N N . VAL A 1 131 ? 9.352 -14.398 -3.277 1 98.94 131 VAL A N 1
ATOM 1025 C CA . VAL A 1 131 ? 8.047 -15.039 -3.26 1 98.94 131 VAL A CA 1
ATOM 1026 C C . VAL A 1 131 ? 7.129 -14.383 -4.289 1 98.94 131 VAL A C 1
ATOM 1028 O O . VAL A 1 131 ? 6.566 -15.062 -5.152 1 98.94 131 VAL A O 1
ATOM 1031 N N . ILE A 1 132 ? 7.039 -13.055 -4.262 1 98.94 132 ILE A N 1
ATOM 1032 C CA . ILE A 1 132 ? 6.051 -12.375 -5.094 1 98.94 132 ILE A CA 1
ATOM 1033 C C . ILE A 1 132 ? 6.492 -12.414 -6.555 1 98.94 132 ILE A C 1
ATOM 1035 O O . ILE A 1 132 ? 5.656 -12.477 -7.461 1 98.94 132 ILE A O 1
ATOM 1039 N N . VAL A 1 133 ? 7.754 -12.414 -6.828 1 98.94 133 VAL A N 1
ATOM 1040 C CA . VAL A 1 133 ? 8.266 -12.539 -8.188 1 98.94 133 VAL A CA 1
ATOM 1041 C C . VAL A 1 133 ? 7.805 -13.867 -8.797 1 98.94 133 VAL A C 1
ATOM 1043 O O . VAL A 1 133 ? 7.352 -13.906 -9.938 1 98.94 133 VAL A O 1
ATOM 1046 N N . VAL A 1 134 ? 7.91 -14.945 -8.023 1 98.94 134 VAL A N 1
ATOM 1047 C CA . VAL A 1 134 ? 7.461 -16.234 -8.547 1 98.94 134 VAL A CA 1
ATOM 1048 C C . VAL A 1 134 ? 5.965 -16.172 -8.859 1 98.94 134 VAL A C 1
ATOM 1050 O O . VAL A 1 134 ? 5.527 -16.594 -9.93 1 98.94 134 VAL A O 1
ATOM 1053 N N . CYS A 1 135 ? 5.199 -15.625 -7.945 1 98.69 135 CYS A N 1
ATOM 1054 C CA . CYS A 1 135 ? 3.75 -15.555 -8.117 1 98.69 135 CYS A CA 1
ATOM 1055 C C . CYS A 1 135 ? 3.389 -14.844 -9.414 1 98.69 135 CYS A C 1
ATOM 1057 O O . CYS A 1 135 ? 2.654 -15.391 -10.242 1 98.69 135 CYS A O 1
ATOM 1059 N N . GLU A 1 136 ? 3.961 -13.703 -9.617 1 98.81 136 GLU A N 1
ATOM 1060 C CA . GLU A 1 136 ? 3.549 -12.875 -10.742 1 98.81 136 GLU A CA 1
ATOM 1061 C C . GLU A 1 136 ? 4.254 -13.305 -12.023 1 98.81 136 GLU A C 1
ATOM 1063 O O . GLU A 1 136 ? 3.65 -13.305 -13.102 1 98.81 136 GLU A O 1
ATOM 1068 N N . TRP A 1 137 ? 5.52 -13.641 -11.93 1 98.88 137 TRP A N 1
ATOM 1069 C CA . TRP A 1 137 ? 6.316 -13.953 -13.109 1 98.88 137 TRP A CA 1
ATOM 1070 C C . TRP A 1 137 ? 5.895 -15.297 -13.711 1 98.88 137 TRP A C 1
ATOM 1072 O O . TRP A 1 137 ? 5.895 -15.461 -14.93 1 98.88 137 TRP A O 1
ATOM 1082 N N . SER A 1 138 ? 5.621 -16.266 -12.883 1 98.81 138 SER A N 1
ATOM 1083 C CA . SER A 1 138 ? 5.121 -17.531 -13.422 1 98.81 138 SER A CA 1
ATOM 1084 C C . SER A 1 138 ? 3.805 -17.328 -14.172 1 98.81 138 SER A C 1
ATOM 1086 O O . SER A 1 138 ? 3.592 -17.906 -15.234 1 98.81 138 SER A O 1
ATOM 1088 N N . TYR A 1 139 ? 2.936 -16.484 -13.672 1 98.62 139 TYR A N 1
ATOM 1089 C CA . TYR A 1 139 ? 1.652 -16.219 -14.312 1 98.62 139 TYR A CA 1
ATOM 1090 C C . TYR A 1 139 ? 1.842 -15.461 -15.625 1 98.62 139 TYR A C 1
ATOM 1092 O O . TYR A 1 139 ? 1.192 -15.773 -16.625 1 98.62 139 TYR A O 1
ATOM 1100 N N . LEU A 1 140 ? 2.721 -14.461 -15.578 1 98.81 140 LEU A N 1
ATOM 1101 C CA . LEU A 1 140 ? 3.041 -13.805 -16.844 1 98.81 140 LEU A CA 1
ATOM 1102 C C . LEU A 1 140 ? 3.59 -14.812 -17.844 1 98.81 140 LEU A C 1
ATOM 1104 O O . LEU A 1 140 ? 3.236 -14.766 -19.031 1 98.81 140 LEU A O 1
ATOM 1108 N N . SER A 1 141 ? 4.508 -15.695 -17.391 1 98.62 141 SER A N 1
ATOM 1109 C CA . SER A 1 141 ? 5.191 -16.641 -18.25 1 98.62 141 SER A CA 1
ATOM 1110 C C . SER A 1 141 ? 4.199 -17.594 -18.938 1 98.62 141 SER A C 1
ATOM 1112 O O . SER A 1 141 ? 4.188 -17.703 -20.156 1 98.62 141 SER A O 1
ATOM 1114 N N . TRP A 1 142 ? 3.33 -18.25 -18.125 1 98.31 142 TRP A N 1
ATOM 1115 C CA . TRP A 1 142 ? 2.387 -19.156 -18.781 1 98.31 142 TRP A CA 1
ATOM 1116 C C . TRP A 1 142 ? 1.332 -18.375 -19.562 1 98.31 142 TRP A C 1
ATOM 1118 O O . TRP A 1 142 ? 0.84 -18.844 -20.594 1 98.31 142 TRP A O 1
ATOM 1128 N N . GLY A 1 143 ? 0.882 -17.156 -19.078 1 98.19 143 GLY A N 1
ATOM 1129 C CA . GLY A 1 143 ? -0.071 -16.328 -19.812 1 98.19 143 GLY A CA 1
ATOM 1130 C C . GLY A 1 143 ? 0.397 -15.969 -21.203 1 98.19 143 GLY A C 1
ATOM 1131 O O . GLY A 1 143 ? -0.374 -16.047 -22.156 1 98.19 143 GLY A O 1
ATOM 1132 N N . GLU A 1 144 ? 1.677 -15.617 -21.297 1 97.88 144 GLU A N 1
ATOM 1133 C CA . GLU A 1 144 ? 2.252 -15.266 -22.594 1 97.88 144 GLU A CA 1
ATOM 1134 C C . GLU A 1 144 ? 2.395 -16.484 -23.484 1 97.88 144 GLU A C 1
ATOM 1136 O O . GLU A 1 144 ? 2.211 -16.406 -24.703 1 97.88 144 GLU A O 1
ATOM 1141 N N . LEU A 1 145 ? 2.709 -17.641 -22.906 1 97.56 145 LEU A N 1
ATOM 1142 C CA . LEU A 1 145 ? 2.938 -18.875 -23.656 1 97.56 145 LEU A CA 1
ATOM 1143 C C . LEU A 1 145 ? 1.649 -19.359 -24.312 1 97.56 145 LEU A C 1
ATOM 1145 O O . LEU A 1 145 ? 1.682 -19.906 -25.422 1 97.56 145 LEU A O 1
ATOM 1149 N N . VAL A 1 146 ? 0.531 -19.094 -23.688 1 97.69 146 VAL A N 1
ATOM 1150 C CA . VAL A 1 146 ? -0.706 -19.719 -24.156 1 97.69 146 VAL A CA 1
ATOM 1151 C C . VAL A 1 146 ? -1.486 -18.719 -25.016 1 97.69 146 VAL A C 1
ATOM 1153 O O . VAL A 1 146 ? -2.596 -19 -25.469 1 97.69 146 VAL A O 1
ATOM 1156 N N . LEU A 1 147 ? -0.998 -17.531 -25.234 1 94.5 147 LEU A N 1
ATOM 1157 C CA . LEU A 1 147 ? -1.718 -16.453 -25.922 1 94.5 147 LEU A CA 1
ATOM 1158 C C . LEU A 1 147 ? -2.139 -16.891 -27.312 1 94.5 147 LEU A C 1
ATOM 1160 O O . LEU A 1 147 ? -3.225 -16.531 -27.781 1 94.5 147 LEU A O 1
ATOM 1164 N N . GLU A 1 148 ? -1.322 -17.688 -28.016 1 90.81 148 GLU A N 1
ATOM 1165 C CA . GLU A 1 148 ? -1.614 -18.109 -29.375 1 90.81 148 GLU A CA 1
ATOM 1166 C C . GLU A 1 148 ? -2.773 -19.094 -29.422 1 90.81 148 GLU A C 1
ATOM 1168 O O . GLU A 1 148 ? -3.533 -19.125 -30.391 1 90.81 148 GLU A O 1
ATOM 1173 N N . GLU A 1 149 ? -2.91 -19.828 -28.312 1 90.94 149 GLU A N 1
ATOM 1174 C CA . GLU A 1 149 ? -3.936 -20.875 -28.266 1 90.94 149 GLU A CA 1
ATOM 1175 C C . GLU A 1 149 ? -5.18 -20.375 -27.531 1 90.94 149 GLU A C 1
ATOM 1177 O O . GLU A 1 149 ? -6.168 -21.109 -27.406 1 90.94 149 GLU A O 1
ATOM 1182 N N . HIS A 1 150 ? -5.098 -19.234 -27.109 1 91.5 150 HIS A N 1
ATOM 1183 C CA . HIS A 1 150 ? -6.148 -18.656 -26.281 1 91.5 150 HIS A CA 1
ATOM 1184 C C . HIS A 1 150 ? -7.426 -18.438 -27.078 1 91.5 150 HIS A C 1
ATOM 1186 O O . HIS A 1 150 ? -7.406 -17.797 -28.125 1 91.5 150 HIS A O 1
ATOM 1192 N N . VAL A 1 151 ? -8.531 -19.031 -26.625 1 95.06 151 VAL A N 1
ATOM 1193 C CA . VAL A 1 151 ? -9.844 -18.875 -27.25 1 95.06 151 VAL A CA 1
ATOM 1194 C C . VAL A 1 151 ? -10.711 -17.938 -26.406 1 95.06 151 VAL A C 1
ATOM 1196 O O . VAL A 1 151 ? -10.688 -18 -25.172 1 95.06 151 VAL A O 1
ATOM 1199 N N . ARG A 1 152 ? -11.391 -16.984 -27.016 1 95.81 152 ARG A N 1
ATOM 1200 C CA . ARG A 1 152 ? -12.219 -16 -26.312 1 95.81 152 ARG A CA 1
ATOM 1201 C C . ARG A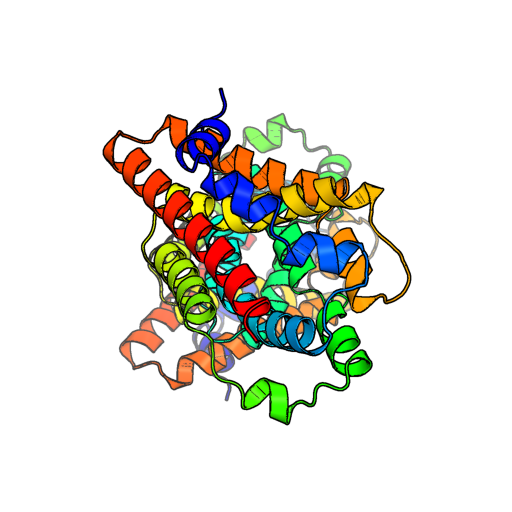 1 152 ? -13.688 -16.406 -26.344 1 95.81 152 ARG A C 1
ATOM 1203 O O . ARG A 1 152 ? -14.516 -15.695 -26.922 1 95.81 152 ARG A O 1
ATOM 1210 N N . LYS A 1 153 ? -14.016 -17.547 -25.75 1 95.5 153 LYS A N 1
ATOM 1211 C CA . LYS A 1 153 ? -15.391 -18.031 -25.688 1 95.5 153 LYS A CA 1
ATOM 1212 C C . LYS A 1 153 ? -16.016 -17.766 -24.328 1 95.5 153 LYS A C 1
ATOM 1214 O O . LYS A 1 153 ? -16.953 -16.984 -24.219 1 95.5 153 LYS A O 1
ATOM 1219 N N . ASP A 1 154 ? -15.508 -18.406 -23.359 1 96.62 154 ASP A N 1
ATOM 1220 C CA . ASP A 1 154 ? -15.953 -18.172 -21.984 1 96.62 154 ASP A CA 1
ATOM 1221 C C . ASP A 1 154 ? -15.062 -17.156 -21.281 1 96.62 154 ASP A C 1
ATOM 1223 O O . ASP A 1 154 ? -13.867 -17.391 -21.094 1 96.62 154 ASP A O 1
ATOM 1227 N N . PHE A 1 155 ? -15.602 -16.062 -20.766 1 97.75 155 PHE A N 1
ATOM 1228 C CA . PHE A 1 155 ? -14.797 -14.969 -20.234 1 97.75 155 PHE A CA 1
ATOM 1229 C C . PHE A 1 155 ? -13.984 -15.414 -19.031 1 97.75 155 PHE A C 1
ATOM 1231 O O . PHE A 1 155 ? -12.875 -14.938 -18.812 1 97.75 155 PHE A O 1
ATOM 1238 N N . TYR A 1 156 ? -14.609 -16.344 -18.219 1 97.69 156 TYR A N 1
ATOM 1239 C CA . TYR A 1 156 ? -13.93 -16.766 -17.016 1 97.69 156 TYR A CA 1
ATOM 1240 C C . TYR A 1 156 ? -12.68 -17.578 -17.344 1 97.69 156 TYR A C 1
ATOM 1242 O O . TYR A 1 156 ? -11.859 -17.859 -16.469 1 97.69 156 TYR A O 1
ATOM 1250 N N . CYS A 1 157 ? -12.469 -17.891 -18.609 1 97.56 157 CYS A N 1
ATOM 1251 C CA . CYS A 1 157 ? -11.227 -18.5 -19.062 1 97.56 157 CYS A CA 1
ATOM 1252 C C . CYS A 1 157 ? -10.297 -17.453 -19.656 1 97.56 157 CYS A C 1
ATOM 1254 O O . CYS A 1 157 ? -9.195 -17.219 -19.141 1 97.56 157 CYS A O 1
ATOM 1256 N N . TYR A 1 158 ? -10.75 -16.703 -20.656 1 97.25 158 TYR A N 1
ATOM 1257 C CA . TYR A 1 158 ? -9.836 -15.875 -21.422 1 97.25 158 TYR A CA 1
ATOM 1258 C C . TYR A 1 158 ? -9.469 -14.617 -20.656 1 97.25 158 TYR A C 1
ATOM 1260 O O . TYR A 1 158 ? -8.383 -14.055 -20.844 1 97.25 158 TYR A O 1
ATOM 1268 N N . GLU A 1 159 ? -10.328 -14.102 -19.812 1 97.25 159 GLU A N 1
ATOM 1269 C CA . GLU A 1 159 ? -10.016 -12.891 -19.047 1 97.25 159 GLU A CA 1
ATOM 1270 C C . GLU A 1 159 ? -8.898 -13.148 -18.047 1 97.25 159 GLU A C 1
ATOM 1272 O O . GLU A 1 159 ? -8.102 -12.25 -17.75 1 97.25 159 GLU A O 1
ATOM 1277 N N . TRP A 1 160 ? -8.844 -14.406 -17.531 1 97.44 160 TRP A N 1
ATOM 1278 C CA . TRP A 1 160 ? -7.758 -14.758 -16.609 1 97.44 160 TRP A CA 1
ATOM 1279 C C . TRP A 1 160 ? -6.414 -14.734 -17.328 1 97.44 160 TRP A C 1
ATOM 1281 O O . TRP A 1 160 ? -5.41 -14.297 -16.766 1 97.44 160 TRP A O 1
ATOM 1291 N N . VAL A 1 161 ? -6.418 -15.164 -18.578 1 97.56 161 VAL A N 1
ATOM 1292 C CA . VAL A 1 161 ? -5.223 -15.078 -19.406 1 97.56 161 VAL A CA 1
ATOM 1293 C C . VAL A 1 161 ? -4.902 -13.617 -19.703 1 97.56 161 VAL A C 1
ATOM 1295 O O . VAL A 1 161 ? -3.754 -13.188 -19.578 1 97.56 161 VAL A O 1
ATOM 1298 N N . ASP A 1 162 ? -5.91 -12.812 -20 1 96.81 162 ASP A N 1
ATOM 1299 C CA . ASP A 1 162 ? -5.73 -11.406 -20.328 1 96.81 162 ASP A CA 1
ATOM 1300 C C . ASP A 1 162 ? -5.148 -10.641 -19.141 1 96.81 162 ASP A C 1
ATOM 1302 O O . ASP A 1 162 ? -4.301 -9.758 -19.312 1 96.81 162 ASP A O 1
ATOM 1306 N N . LEU A 1 163 ? -5.645 -10.953 -17.953 1 96.69 163 LEU A N 1
ATOM 1307 C CA . LEU A 1 163 ? -5.203 -10.273 -16.75 1 96.69 163 LEU A CA 1
ATOM 1308 C C . LEU A 1 163 ? -3.736 -10.57 -16.453 1 96.69 163 LEU A C 1
ATOM 1310 O O . LEU A 1 163 ? -3.07 -9.805 -15.758 1 96.69 163 LEU A O 1
ATOM 1314 N N . HIS A 1 164 ? -3.236 -11.703 -16.984 1 97.69 164 HIS A N 1
ATOM 1315 C CA . HIS A 1 164 ? -1.881 -12.117 -16.641 1 97.69 164 HIS A CA 1
ATOM 1316 C C . HIS A 1 164 ? -0.981 -12.141 -17.875 1 97.69 164 HIS A C 1
ATOM 1318 O O . HIS A 1 164 ? -0.072 -12.969 -17.969 1 97.69 164 HIS A O 1
ATOM 1324 N N . SER A 1 165 ? -1.267 -11.383 -18.828 1 97.5 165 SER A N 1
ATOM 1325 C CA . SER A 1 165 ? -0.474 -11.141 -20.031 1 97.5 165 SER A CA 1
ATOM 1326 C C . SER A 1 165 ? -0.502 -9.672 -20.422 1 97.5 165 SER A C 1
ATOM 1328 O O . SER A 1 165 ? -1.062 -8.836 -19.703 1 97.5 165 SER A O 1
ATOM 1330 N N . GLY A 1 166 ? 0.283 -9.281 -21.469 1 96.62 166 GLY A N 1
ATOM 1331 C CA . GLY A 1 166 ? 0.215 -7.934 -22 1 96.62 166 GLY A CA 1
ATOM 1332 C C . GLY A 1 166 ? 1.214 -6.988 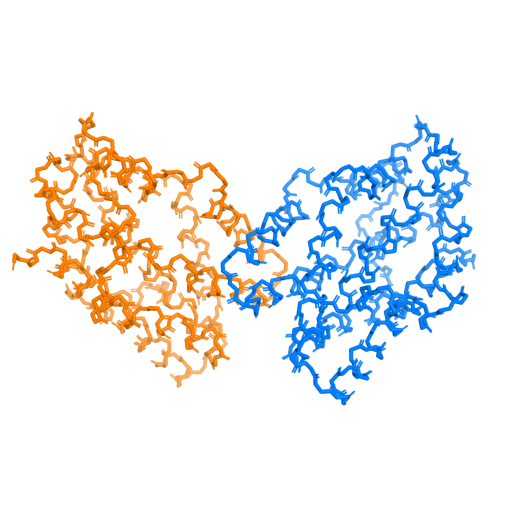-21.375 1 96.62 166 GLY A C 1
ATOM 1333 O O . GLY A 1 166 ? 1.948 -7.375 -20.453 1 96.62 166 GLY A O 1
ATOM 1334 N N . ASP A 1 167 ? 1.211 -5.754 -21.766 1 97.75 167 ASP A N 1
ATOM 1335 C CA . ASP A 1 167 ? 2.246 -4.77 -21.469 1 97.75 167 ASP A CA 1
ATOM 1336 C C . ASP A 1 167 ? 2.197 -4.363 -20 1 97.75 167 ASP A C 1
ATOM 1338 O O . ASP A 1 167 ? 3.236 -4.238 -19.344 1 97.75 167 ASP A O 1
ATOM 1342 N N . TYR A 1 168 ? 1.03 -4.141 -19.516 1 96.81 168 TYR A N 1
ATOM 1343 C CA . TYR A 1 168 ? 0.933 -3.666 -18.141 1 96.81 168 TYR A CA 1
ATOM 1344 C C . TYR A 1 168 ? 1.443 -4.715 -17.172 1 96.81 168 TYR A C 1
ATOM 1346 O O . TYR A 1 168 ? 2.287 -4.426 -16.312 1 96.81 168 TYR A O 1
ATOM 1354 N N . PHE A 1 169 ? 0.918 -5.926 -17.312 1 98.06 169 PHE A N 1
ATOM 1355 C CA . PHE A 1 169 ? 1.328 -6.969 -16.391 1 98.06 169 PHE A CA 1
ATOM 1356 C C . PHE A 1 169 ? 2.811 -7.285 -16.547 1 98.06 169 PHE A C 1
ATOM 1358 O O . PHE A 1 169 ? 3.504 -7.547 -15.562 1 98.06 169 PHE A O 1
ATOM 1365 N N . THR A 1 170 ? 3.318 -7.199 -17.766 1 98.69 170 THR A N 1
ATOM 1366 C CA . THR A 1 170 ? 4.75 -7.328 -18.016 1 98.69 170 THR A CA 1
ATOM 1367 C C . THR A 1 170 ? 5.531 -6.277 -17.219 1 98.69 170 THR A C 1
ATOM 1369 O O . THR A 1 170 ? 6.574 -6.582 -16.641 1 98.69 170 THR A O 1
ATOM 1372 N N . SER A 1 171 ? 5.016 -5.086 -17.203 1 98.69 171 SER A N 1
ATOM 1373 C CA . SER A 1 171 ? 5.699 -4.012 -16.484 1 98.69 171 SER A CA 1
ATOM 1374 C C . SER A 1 171 ? 5.695 -4.262 -14.984 1 98.69 171 SER A C 1
ATOM 1376 O O . SER A 1 171 ? 6.645 -3.9 -14.289 1 98.69 171 SER A O 1
ATOM 1378 N N . VAL A 1 172 ? 4.645 -4.852 -14.461 1 98.62 172 VAL A N 1
ATOM 1379 C CA . VAL A 1 172 ? 4.566 -5.199 -13.047 1 98.62 172 VAL A CA 1
ATOM 1380 C C . VAL A 1 172 ? 5.641 -6.23 -12.703 1 98.62 172 VAL A C 1
ATOM 1382 O O . VAL A 1 172 ? 6.383 -6.07 -11.734 1 98.62 172 VAL A O 1
ATOM 1385 N N . VAL A 1 173 ? 5.758 -7.266 -13.516 1 98.88 173 VAL A N 1
ATOM 1386 C CA . VAL A 1 173 ? 6.719 -8.336 -13.281 1 98.88 173 VAL A CA 1
ATOM 1387 C C . VAL A 1 173 ? 8.141 -7.785 -13.391 1 98.88 173 VAL A C 1
ATOM 1389 O O . VAL A 1 173 ? 9 -8.102 -12.57 1 98.88 173 VAL A O 1
ATOM 1392 N N . GLU A 1 174 ? 8.352 -6.965 -14.398 1 98.88 174 GLU A N 1
ATOM 1393 C CA . GLU A 1 174 ? 9.672 -6.359 -14.562 1 98.88 174 GLU A CA 1
ATOM 1394 C C . GLU A 1 174 ? 10.031 -5.496 -13.359 1 98.88 174 GLU A C 1
ATOM 1396 O O . GLU A 1 174 ? 11.18 -5.496 -12.914 1 98.88 174 GLU A O 1
ATOM 1401 N N . TYR A 1 175 ? 9.133 -4.793 -12.891 1 98.81 175 TYR A N 1
ATOM 1402 C CA . TYR A 1 175 ? 9.344 -3.973 -11.703 1 98.81 175 TYR A CA 1
ATOM 1403 C C . TYR A 1 175 ? 9.781 -4.832 -10.516 1 98.81 175 TYR A C 1
ATOM 1405 O O . TYR A 1 175 ? 10.797 -4.547 -9.883 1 98.81 175 TYR A O 1
ATOM 1413 N N . LEU A 1 176 ? 9.055 -5.898 -10.242 1 98.88 176 LEU A N 1
ATOM 1414 C CA . LEU A 1 176 ? 9.344 -6.766 -9.109 1 98.88 176 LEU A CA 1
ATOM 1415 C C . LEU A 1 176 ? 10.695 -7.457 -9.281 1 98.88 176 LEU A C 1
ATOM 1417 O O . LEU A 1 176 ? 11.484 -7.52 -8.336 1 98.88 176 LEU A O 1
ATOM 1421 N N . ARG A 1 177 ? 10.945 -7.926 -10.461 1 98.88 177 ARG A N 1
ATOM 1422 C CA . ARG A 1 177 ? 12.234 -8.562 -10.742 1 98.88 177 ARG A CA 1
ATOM 1423 C C . ARG A 1 177 ? 13.383 -7.574 -10.57 1 98.88 177 ARG A C 1
ATOM 1425 O O . ARG A 1 177 ? 14.422 -7.918 -10.016 1 98.88 177 ARG A O 1
ATOM 1432 N N . SER A 1 178 ? 13.156 -6.371 -11.062 1 98.75 178 SER A N 1
ATOM 1433 C CA . SER A 1 178 ? 14.203 -5.355 -10.969 1 98.75 178 SER A CA 1
ATOM 1434 C C . SER A 1 178 ? 14.508 -5.012 -9.516 1 98.75 178 SER A C 1
ATOM 1436 O O . SER A 1 178 ? 15.664 -4.777 -9.156 1 98.75 178 SER A O 1
ATOM 1438 N N . LEU A 1 179 ? 13.531 -4.926 -8.672 1 98.69 179 LEU A N 1
ATOM 1439 C CA . LEU A 1 179 ? 13.742 -4.676 -7.254 1 98.69 179 LEU A CA 1
ATOM 1440 C C . LEU A 1 179 ? 14.602 -5.773 -6.629 1 98.69 179 LEU A C 1
ATOM 1442 O O . LEU A 1 179 ? 15.516 -5.488 -5.855 1 98.69 179 LEU A O 1
ATOM 1446 N N . LEU A 1 180 ? 14.258 -7.016 -6.996 1 98.81 180 LEU A N 1
ATOM 1447 C CA . LEU A 1 180 ? 15.016 -8.133 -6.438 1 98.81 180 LEU A CA 1
ATOM 1448 C C . LEU A 1 180 ? 16.453 -8.133 -6.957 1 98.81 180 LEU A C 1
ATOM 1450 O O . LEU A 1 180 ? 17.391 -8.391 -6.203 1 98.81 180 LEU A O 1
ATOM 1454 N N . ASP A 1 181 ? 16.578 -7.832 -8.219 1 98.69 181 ASP A N 1
ATOM 1455 C CA . ASP A 1 181 ? 17.906 -7.781 -8.828 1 98.69 181 ASP A CA 1
ATOM 1456 C C . ASP A 1 181 ? 18.766 -6.688 -8.188 1 98.69 181 ASP A C 1
ATOM 1458 O O . ASP A 1 181 ? 19.984 -6.824 -8.094 1 98.69 181 ASP A O 1
ATOM 1462 N N . LYS A 1 182 ? 18.156 -5.621 -7.746 1 97.69 182 LYS A N 1
ATOM 1463 C CA . LYS A 1 182 ? 18.859 -4.555 -7.039 1 97.69 182 LYS A CA 1
ATOM 1464 C C . LYS A 1 182 ? 19.266 -5 -5.641 1 97.69 182 LYS A C 1
ATOM 1466 O O . LYS A 1 182 ? 20.359 -4.656 -5.168 1 97.69 182 LYS A O 1
ATOM 1471 N N . GLU A 1 183 ? 18.453 -5.793 -4.977 1 97.19 183 GLU A N 1
ATOM 1472 C CA . GLU A 1 183 ? 18.703 -6.23 -3.605 1 97.19 183 GLU A CA 1
ATOM 1473 C C . GLU A 1 183 ? 19.922 -7.148 -3.525 1 97.19 183 GLU A C 1
ATOM 1475 O O . GLU A 1 183 ? 20.625 -7.16 -2.52 1 97.19 183 GLU A O 1
ATOM 1480 N N . VAL A 1 184 ? 20.141 -7.863 -4.57 1 96.44 184 VAL A N 1
ATOM 1481 C CA . VAL A 1 184 ? 21.172 -8.883 -4.543 1 96.44 184 VAL A CA 1
ATOM 1482 C C . VAL A 1 184 ? 22.547 -8.219 -4.375 1 96.44 184 VAL A C 1
ATOM 1484 O O . VAL A 1 184 ? 23.484 -8.836 -3.85 1 96.44 184 VAL A O 1
ATOM 1487 N N . GLU A 1 185 ? 22.641 -6.977 -4.773 1 95.62 185 GLU A N 1
ATOM 1488 C CA . GLU A 1 185 ? 23.906 -6.25 -4.742 1 95.62 185 GLU A CA 1
ATOM 1489 C C . GLU A 1 185 ? 24.438 -6.129 -3.318 1 95.62 185 GLU A C 1
ATOM 1491 O O . GLU A 1 185 ? 25.641 -5.973 -3.111 1 95.62 185 GLU A O 1
ATOM 1496 N N . THR A 1 186 ? 23.641 -6.246 -2.344 1 95.25 186 THR A N 1
ATOM 1497 C CA . THR A 1 186 ? 24.078 -6.035 -0.966 1 95.25 186 THR A CA 1
ATOM 1498 C C . THR A 1 186 ? 23.922 -7.32 -0.153 1 95.25 186 THR A C 1
ATOM 1500 O O . THR A 1 186 ? 24.156 -7.324 1.057 1 95.25 186 THR A O 1
ATOM 1503 N N . MET A 1 187 ? 23.531 -8.352 -0.77 1 97.38 187 MET A N 1
ATOM 1504 C CA . MET A 1 187 ? 23.297 -9.609 -0.063 1 97.38 187 MET A CA 1
ATOM 1505 C C . MET A 1 187 ? 24.594 -10.383 0.129 1 97.38 187 MET A C 1
ATOM 1507 O O . MET A 1 187 ? 25.438 -10.422 -0.772 1 97.38 187 MET A O 1
ATOM 1511 N N . ASN A 1 188 ? 24.719 -10.953 1.249 1 97.81 188 ASN A N 1
ATOM 1512 C CA . ASN A 1 188 ? 25.766 -11.953 1.442 1 97.81 188 ASN A CA 1
ATOM 1513 C C . ASN A 1 188 ? 25.312 -13.344 1.026 1 97.81 188 ASN A C 1
ATOM 1515 O O . ASN A 1 188 ? 24.172 -13.508 0.556 1 97.81 188 ASN A O 1
ATOM 1519 N N . ASP A 1 189 ? 26.141 -14.312 1.12 1 97.56 189 ASP A N 1
ATOM 1520 C CA . ASP A 1 189 ? 25.859 -15.648 0.604 1 97.56 189 ASP A CA 1
ATOM 1521 C C . ASP A 1 189 ? 24.688 -16.281 1.351 1 97.56 189 ASP A C 1
ATOM 1523 O O . ASP A 1 189 ? 23.859 -16.953 0.744 1 97.56 189 ASP A O 1
ATOM 1527 N N . ALA A 1 190 ? 24.688 -16.109 2.588 1 97.94 190 ALA A N 1
ATOM 1528 C CA . ALA A 1 190 ? 23.609 -16.672 3.395 1 97.94 190 ALA A CA 1
ATOM 1529 C C . ALA A 1 190 ? 22.25 -16.094 2.992 1 97.94 190 ALA A C 1
ATOM 1531 O O . ALA A 1 190 ? 21.25 -16.797 2.928 1 97.94 190 ALA A O 1
ATOM 1532 N N . GLU A 1 191 ? 22.234 -14.82 2.744 1 98 191 GLU A N 1
ATOM 1533 C CA . GLU A 1 191 ? 21.016 -14.133 2.318 1 98 191 GLU A CA 1
ATOM 1534 C C . GLU A 1 191 ? 20.562 -14.602 0.934 1 98 191 GLU A C 1
ATOM 1536 O O . GLU A 1 191 ? 19.375 -14.758 0.679 1 98 191 GLU A O 1
ATOM 1541 N N . LYS A 1 192 ? 21.516 -14.789 0.061 1 98.31 192 LYS A N 1
ATOM 1542 C CA . LYS A 1 192 ? 21.219 -15.305 -1.27 1 98.31 192 LYS A CA 1
ATOM 1543 C C . LYS A 1 192 ? 20.609 -16.703 -1.191 1 98.31 192 LYS A C 1
ATOM 1545 O O . LYS A 1 192 ? 19.672 -17.016 -1.93 1 98.31 192 LYS A O 1
ATOM 1550 N N . GLU A 1 193 ? 21.125 -17.5 -0.349 1 98.25 193 GLU A N 1
ATOM 1551 C CA . GLU A 1 193 ? 20.609 -18.844 -0.16 1 98.25 193 GLU A CA 1
ATOM 1552 C C . GLU A 1 193 ? 19.172 -18.812 0.374 1 98.25 193 GLU A C 1
ATOM 1554 O O . GLU A 1 193 ? 18.328 -19.594 -0.075 1 98.25 193 GLU A O 1
ATOM 1559 N N . ALA A 1 194 ? 18.953 -17.953 1.354 1 98.56 194 ALA A N 1
ATOM 1560 C CA . ALA A 1 194 ? 17.609 -17.828 1.914 1 98.56 194 ALA A CA 1
ATOM 1561 C C . ALA A 1 194 ? 16.625 -17.344 0.855 1 98.56 194 ALA A C 1
ATOM 1563 O O . ALA A 1 194 ? 15.492 -17.828 0.784 1 98.56 194 ALA A O 1
ATOM 1564 N N . CYS A 1 195 ? 17.078 -16.422 0.079 1 98.62 195 CYS A N 1
ATOM 1565 C CA . CYS A 1 195 ? 16.25 -15.891 -1.009 1 98.62 195 CYS A CA 1
ATOM 1566 C C . CYS A 1 195 ? 15.922 -16.984 -2.016 1 98.62 195 CYS A C 1
ATOM 1568 O O . CYS A 1 195 ? 14.758 -17.156 -2.398 1 98.62 195 CYS A O 1
ATOM 1570 N N . GLN A 1 196 ? 16.906 -17.719 -2.436 1 98.75 196 GLN A N 1
ATOM 1571 C CA . GLN A 1 196 ? 16.703 -18.812 -3.377 1 98.75 196 GLN A CA 1
ATOM 1572 C C . GLN A 1 196 ? 15.766 -19.875 -2.799 1 98.75 196 GLN A C 1
ATOM 1574 O O . GLN A 1 196 ? 14.938 -20.438 -3.516 1 98.75 196 GLN A O 1
ATOM 1579 N N . ALA A 1 197 ? 15.938 -20.156 -1.56 1 98.75 197 ALA A N 1
ATOM 1580 C CA . ALA A 1 197 ? 15.078 -21.141 -0.907 1 98.75 197 ALA A CA 1
ATOM 1581 C C . ALA A 1 197 ? 13.617 -20.719 -0.962 1 98.75 197 ALA A C 1
ATOM 1583 O O . ALA A 1 197 ? 12.734 -21.547 -1.235 1 98.75 197 ALA A O 1
ATOM 1584 N N . ARG A 1 198 ? 13.32 -19.422 -0.653 1 98.88 198 ARG A N 1
ATOM 1585 C CA . ARG A 1 198 ? 11.945 -18.938 -0.724 1 98.88 198 ARG A CA 1
ATOM 1586 C C . ARG A 1 198 ? 11.414 -19 -2.152 1 98.88 198 ARG A C 1
ATOM 1588 O O . ARG A 1 198 ? 10.242 -19.328 -2.369 1 98.88 198 ARG A O 1
ATOM 1595 N N . PHE A 1 199 ? 12.281 -18.672 -3.092 1 98.88 199 PHE A N 1
ATOM 1596 C CA . PHE A 1 199 ? 11.914 -18.734 -4.504 1 98.88 199 PHE A CA 1
ATOM 1597 C C . PHE A 1 199 ? 11.508 -20.156 -4.891 1 98.88 199 PHE A C 1
ATOM 1599 O O . PHE A 1 199 ? 10.422 -20.359 -5.441 1 98.88 199 PHE A O 1
ATOM 1606 N N . LEU A 1 200 ? 12.32 -21.109 -4.527 1 98.88 200 LEU A N 1
ATOM 1607 C CA . LEU A 1 200 ? 12.078 -22.5 -4.898 1 98.88 200 LEU A CA 1
ATOM 1608 C C . LEU A 1 200 ? 10.859 -23.047 -4.164 1 98.88 200 LEU A C 1
ATOM 1610 O O . LEU A 1 200 ? 10.078 -23.812 -4.738 1 98.88 200 LEU A O 1
ATOM 1614 N N . GLU A 1 201 ? 10.711 -22.703 -2.936 1 98.81 201 GLU A N 1
ATOM 1615 C CA . GLU A 1 201 ? 9.523 -23.078 -2.172 1 98.81 201 GLU A CA 1
ATOM 1616 C C . GLU A 1 201 ? 8.25 -22.578 -2.842 1 98.81 201 GLU A C 1
ATOM 1618 O O . GLU A 1 201 ? 7.254 -23.297 -2.908 1 98.81 201 GLU A O 1
ATOM 1623 N N . THR A 1 202 ? 8.289 -21.359 -3.314 1 98.88 202 THR A N 1
ATOM 1624 C CA . THR A 1 202 ? 7.121 -20.766 -3.959 1 98.88 202 THR A CA 1
ATOM 1625 C C . THR A 1 202 ? 6.82 -21.453 -5.285 1 98.88 202 THR A C 1
ATOM 1627 O O . THR A 1 202 ? 5.66 -21.688 -5.625 1 98.88 202 THR A O 1
ATOM 1630 N N . VAL A 1 203 ? 7.863 -21.781 -6.043 1 98.88 203 VAL A N 1
ATOM 1631 C CA . VAL A 1 203 ? 7.672 -22.516 -7.297 1 98.88 203 VAL A CA 1
ATOM 1632 C C . VAL A 1 203 ? 6.98 -23.844 -7.02 1 98.88 203 VAL A C 1
ATOM 1634 O O . VAL A 1 203 ? 6.07 -24.234 -7.754 1 98.88 203 VAL A O 1
ATOM 1637 N N . GLN A 1 204 ? 7.402 -24.484 -5.992 1 98.81 204 GLN A N 1
ATOM 1638 C CA . GLN A 1 204 ? 6.773 -25.75 -5.629 1 98.81 204 GLN A CA 1
ATOM 1639 C C . GLN A 1 204 ? 5.297 -25.562 -5.297 1 98.81 204 GLN A C 1
ATOM 1641 O O . GLN A 1 204 ? 4.453 -26.359 -5.707 1 98.81 204 GLN A O 1
ATOM 1646 N N . LEU A 1 205 ? 5.016 -24.562 -4.555 1 98.75 205 LEU A N 1
ATOM 1647 C CA . LEU A 1 205 ? 3.629 -24.281 -4.191 1 98.75 205 LEU A CA 1
ATOM 1648 C C . LEU A 1 205 ? 2.789 -23.984 -5.43 1 98.75 205 LEU A C 1
ATOM 1650 O O . LEU A 1 205 ? 1.625 -24.391 -5.504 1 98.75 205 LEU A O 1
ATOM 1654 N N . GLU A 1 206 ? 3.383 -23.266 -6.402 1 98.56 206 GLU A N 1
ATOM 1655 C CA . GLU A 1 206 ? 2.672 -23 -7.648 1 98.56 206 GLU A CA 1
ATOM 1656 C C . GLU A 1 206 ? 2.34 -24.297 -8.383 1 98.56 206 GLU A C 1
ATOM 1658 O O . GLU A 1 206 ? 1.222 -24.469 -8.875 1 98.56 206 GLU A O 1
ATOM 1663 N N . GLU A 1 207 ? 3.318 -25.172 -8.461 1 98.5 207 GLU A N 1
ATOM 1664 C CA . GLU A 1 207 ? 3.08 -26.453 -9.102 1 98.5 207 GLU A CA 1
ATOM 1665 C C . GLU A 1 207 ? 1.988 -27.234 -8.375 1 98.5 207 GLU A C 1
ATOM 1667 O O . GLU A 1 207 ? 1.083 -27.781 -9.008 1 98.5 207 GLU A O 1
ATOM 1672 N N . ASP A 1 208 ? 2.131 -27.266 -7.055 1 98.38 208 ASP A N 1
ATOM 1673 C CA . ASP A 1 208 ? 1.139 -27.969 -6.242 1 98.38 208 ASP A CA 1
ATOM 1674 C C . ASP A 1 208 ? -0.259 -27.391 -6.473 1 98.38 208 ASP A C 1
ATOM 1676 O O . ASP A 1 208 ? -1.247 -28.141 -6.453 1 98.38 208 ASP A O 1
ATOM 1680 N N . PHE A 1 209 ? -0.371 -26.109 -6.621 1 98.25 209 PHE A N 1
ATOM 1681 C CA . PHE A 1 209 ? -1.65 -25.438 -6.781 1 98.25 209 PHE A CA 1
ATOM 1682 C C . PHE A 1 209 ? -2.32 -25.828 -8.086 1 98.25 209 PHE A C 1
ATOM 1684 O O . PHE A 1 209 ? -3.518 -26.125 -8.117 1 98.25 209 PHE A O 1
ATOM 1691 N N . PHE A 1 210 ? -1.551 -25.875 -9.195 1 98.06 210 PHE A N 1
ATOM 1692 C CA . PHE A 1 210 ? -2.104 -26.297 -10.477 1 98.06 210 PHE A CA 1
ATOM 1693 C C . PHE A 1 210 ? -2.438 -27.781 -10.453 1 98.06 210 PHE A C 1
ATOM 1695 O O . PHE A 1 210 ? -3.457 -28.203 -11.008 1 98.06 210 PHE A O 1
ATOM 1702 N N . ASP A 1 211 ? -1.568 -28.578 -9.805 1 98.12 211 ASP A N 1
ATOM 1703 C CA . ASP A 1 211 ? -1.87 -30 -9.641 1 98.12 211 ASP A CA 1
ATOM 1704 C C . ASP A 1 211 ? -3.178 -30.203 -8.883 1 98.12 211 ASP A C 1
ATOM 1706 O O . ASP A 1 211 ? -3.998 -31.031 -9.258 1 98.12 211 ASP A O 1
ATOM 1710 N N . PHE A 1 212 ? -3.297 -29.453 -7.824 1 97.62 212 PHE A N 1
ATOM 1711 C CA . PHE A 1 212 ? -4.512 -29.5 -7.016 1 97.62 212 PHE A CA 1
ATOM 1712 C C . PHE A 1 212 ? -5.738 -29.203 -7.867 1 97.62 212 PHE A C 1
ATOM 1714 O O . PHE A 1 212 ? -6.75 -29.906 -7.773 1 97.62 212 PHE A O 1
ATOM 1721 N N . ALA A 1 213 ? -5.695 -28.172 -8.703 1 96.5 213 ALA A N 1
ATOM 1722 C CA . ALA A 1 213 ? -6.82 -27.766 -9.531 1 96.5 213 ALA A CA 1
ATOM 1723 C C . ALA A 1 213 ? -7.238 -28.875 -10.492 1 96.5 213 ALA A C 1
ATOM 1725 O O . ALA A 1 213 ? -8.414 -29 -10.82 1 96.5 213 ALA A O 1
ATOM 1726 N N . MET A 1 214 ? -6.23 -29.719 -10.867 1 96.56 214 MET A N 1
ATOM 1727 C CA . MET A 1 214 ? -6.48 -30.719 -11.898 1 96.56 214 MET A CA 1
ATOM 1728 C C . MET A 1 214 ? -6.859 -32.062 -11.289 1 96.56 214 MET A C 1
ATOM 1730 O O . MET A 1 214 ? -7.316 -32.969 -11.992 1 96.56 214 MET A O 1
ATOM 1734 N N . LYS A 1 215 ? -6.695 -32.125 -10.023 1 91.69 215 LYS A N 1
ATOM 1735 C CA . LYS A 1 215 ? -7.02 -33.375 -9.367 1 91.69 215 LYS A CA 1
ATOM 1736 C C . LYS A 1 215 ? -8.531 -33.594 -9.289 1 91.69 215 LYS A C 1
ATOM 1738 O O . LYS A 1 215 ? -9.273 -32.688 -8.938 1 91.69 215 LYS A O 1
ATOM 1743 N N . LYS A 1 216 ? -9.031 -34.75 -9.852 1 76.81 216 LYS A N 1
ATOM 1744 C CA . LYS A 1 216 ? -10.438 -35.125 -9.852 1 76.81 216 LYS A CA 1
ATOM 1745 C C . LYS A 1 216 ? -10.859 -35.656 -8.484 1 76.81 216 LYS A C 1
ATOM 1747 O O . LYS A 1 216 ? -10.055 -36.25 -7.766 1 76.81 216 LYS A O 1
ATOM 1752 N N . MET B 1 1 ? -18.281 7.887 23.266 1 89.06 1 MET B N 1
ATOM 1753 C CA . MET B 1 1 ? -17.266 8.719 22.641 1 89.06 1 MET B CA 1
ATOM 1754 C C . MET B 1 1 ? -16.188 7.852 21.969 1 89.06 1 MET B C 1
ATOM 1756 O O . MET B 1 1 ? -15.75 6.852 22.547 1 89.06 1 MET B O 1
ATOM 1760 N N . ARG B 1 2 ? -15.914 8.266 20.719 1 95.81 2 ARG B N 1
ATOM 1761 C CA . ARG B 1 2 ? -14.875 7.551 19.984 1 95.81 2 ARG B CA 1
ATOM 1762 C C . ARG B 1 2 ? -13.5 7.797 20.609 1 95.81 2 ARG B C 1
ATOM 1764 O O . ARG B 1 2 ? -13.266 8.852 21.188 1 95.81 2 ARG B O 1
ATOM 1771 N N . TYR B 1 3 ? -12.664 6.762 20.594 1 98.5 3 TYR B N 1
ATOM 1772 C CA . TYR B 1 3 ? -11.312 6.879 21.125 1 98.5 3 TYR B CA 1
ATOM 1773 C C . TYR B 1 3 ? -10.562 8.031 20.469 1 98.5 3 TYR B C 1
ATOM 1775 O O . TYR B 1 3 ? -9.852 8.781 21.141 1 98.5 3 TYR B O 1
ATOM 1783 N N . THR B 1 4 ? -10.719 8.242 19.172 1 98.69 4 THR B N 1
ATOM 1784 C CA . THR B 1 4 ? -10.047 9.336 18.484 1 98.69 4 THR B CA 1
ATOM 1785 C C . THR B 1 4 ? -10.547 10.688 18.984 1 98.69 4 THR B C 1
ATOM 1787 O O . THR B 1 4 ? -9.789 11.648 19.047 1 98.69 4 THR B O 1
ATOM 1790 N N . ASP B 1 5 ? -11.836 10.773 19.391 1 98.38 5 ASP B N 1
ATOM 1791 C CA . ASP B 1 5 ? -12.344 11.992 20.016 1 98.38 5 ASP B CA 1
ATOM 1792 C C . ASP B 1 5 ? -11.648 12.273 21.344 1 98.38 5 ASP B C 1
ATOM 1794 O O . ASP B 1 5 ? -11.352 13.422 21.656 1 98.38 5 ASP B O 1
ATOM 1798 N N . GLN B 1 6 ? -11.469 11.227 22.062 1 98.19 6 GLN B N 1
ATOM 1799 C CA . GLN B 1 6 ? -10.766 11.367 23.344 1 98.19 6 GLN B CA 1
ATOM 1800 C C . GLN B 1 6 ? -9.336 11.852 23.125 1 98.19 6 GLN B C 1
ATOM 1802 O O . GLN B 1 6 ? -8.836 12.672 23.906 1 98.19 6 GLN B O 1
ATOM 1807 N N . LEU B 1 7 ? -8.656 11.305 22.141 1 98.69 7 LEU B N 1
ATOM 1808 C CA . LEU B 1 7 ? -7.297 11.727 21.828 1 98.69 7 LEU B CA 1
ATOM 1809 C C . LEU B 1 7 ? -7.266 13.211 21.453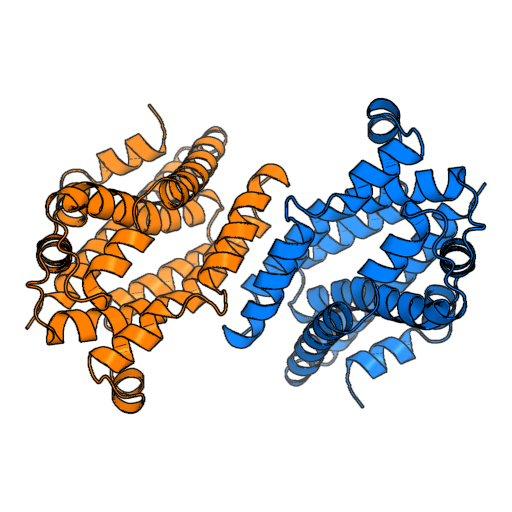 1 98.69 7 LEU B C 1
ATOM 1811 O O . LEU B 1 7 ? -6.383 13.945 21.906 1 98.69 7 LEU B O 1
ATOM 1815 N N . ARG B 1 8 ? -8.203 13.609 20.641 1 98.56 8 ARG B N 1
ATOM 1816 C CA . ARG B 1 8 ? -8.289 15.016 20.281 1 98.56 8 ARG B CA 1
ATOM 1817 C C . ARG B 1 8 ? -8.516 15.898 21.5 1 98.56 8 ARG B C 1
ATOM 1819 O O . ARG B 1 8 ? -7.918 16.969 21.625 1 98.56 8 ARG B O 1
ATOM 1826 N N . GLU B 1 9 ? -9.352 15.5 22.391 1 97.88 9 GLU B N 1
ATOM 1827 C CA . GLU B 1 9 ? -9.609 16.234 23.641 1 97.88 9 GLU B CA 1
ATOM 1828 C C . GLU B 1 9 ? -8.352 16.312 24.5 1 97.88 9 GLU B C 1
ATOM 1830 O O . GLU B 1 9 ? -8.109 17.328 25.156 1 97.88 9 GLU B O 1
ATOM 1835 N N . ALA B 1 10 ? -7.633 15.234 24.5 1 97.88 10 ALA B N 1
ATOM 1836 C CA . ALA B 1 10 ? -6.387 15.203 25.266 1 97.88 10 ALA B CA 1
ATOM 1837 C C . ALA B 1 10 ? -5.402 16.25 24.734 1 97.88 10 ALA B C 1
ATOM 1839 O O . ALA B 1 10 ? -4.574 16.766 25.484 1 97.88 10 ALA B O 1
ATOM 1840 N N . ALA B 1 11 ? -5.43 16.516 23.438 1 98.19 11 ALA B N 1
ATOM 1841 C CA . ALA B 1 11 ? -4.574 17.547 22.844 1 98.19 11 ALA B CA 1
ATOM 1842 C C . ALA B 1 11 ? -4.984 18.938 23.312 1 98.19 11 ALA B C 1
ATOM 1844 O O . ALA B 1 11 ? -4.18 19.875 23.266 1 98.19 11 ALA B O 1
ATOM 1845 N N . GLY B 1 12 ? -6.293 19.078 23.719 1 95.81 12 GLY B N 1
ATOM 1846 C CA . GLY B 1 12 ? -6.805 20.328 24.266 1 95.81 12 GLY B CA 1
ATOM 1847 C C . GLY B 1 12 ? -6.68 21.5 23.312 1 95.81 12 GLY B C 1
ATOM 1848 O O . GLY B 1 12 ? -7.047 21.391 22.141 1 95.81 12 GLY B O 1
ATOM 1849 N N . ASP B 1 13 ? -6.129 22.609 23.797 1 97.88 13 ASP B N 1
ATOM 1850 C CA . ASP B 1 13 ? -6.07 23.859 23.047 1 97.88 13 ASP B CA 1
ATOM 1851 C C . ASP B 1 13 ? -5.066 23.766 21.906 1 97.88 13 ASP B C 1
ATOM 1853 O O . ASP B 1 13 ? -5.137 24.531 20.938 1 97.88 13 ASP B O 1
ATOM 1857 N N . GLN B 1 14 ? -4.238 22.844 22.047 1 98.44 14 GLN B N 1
ATOM 1858 C CA . GLN B 1 14 ? -3.225 22.719 21 1 98.44 14 GLN B CA 1
ATOM 1859 C C . GLN B 1 14 ? -3.85 22.312 19.672 1 98.44 14 GLN B C 1
ATOM 1861 O O . GLN B 1 14 ? -3.434 22.781 18.609 1 98.44 14 GLN B O 1
ATOM 1866 N N . TRP B 1 15 ? -4.809 21.359 19.734 1 98.56 15 TRP B N 1
ATOM 1867 C CA . TRP B 1 15 ? -5.516 20.969 18.516 1 98.56 15 TRP B CA 1
ATOM 1868 C C . TRP B 1 15 ? -6.133 22.188 17.828 1 98.56 15 TRP B C 1
ATOM 1870 O O . TRP B 1 15 ? -6.008 22.359 16.625 1 98.56 15 TRP B O 1
ATOM 1880 N N . ASN B 1 16 ? -6.668 23.062 18.656 1 98.06 16 ASN B N 1
ATOM 1881 C CA . ASN B 1 16 ? -7.301 24.281 18.141 1 98.06 16 ASN B CA 1
ATOM 1882 C C . ASN B 1 16 ? -6.273 25.219 17.516 1 98.06 16 ASN B C 1
ATOM 1884 O O . ASN B 1 16 ? -6.539 25.859 16.5 1 98.06 16 ASN B O 1
ATOM 1888 N N . ARG B 1 17 ? -5.133 25.312 18.172 1 98.44 17 ARG B N 1
ATOM 1889 C CA . ARG B 1 17 ? -4.086 26.156 17.609 1 98.44 17 ARG B CA 1
ATOM 1890 C C . ARG B 1 17 ? -3.629 25.656 16.25 1 98.44 17 ARG B C 1
ATOM 1892 O O . ARG B 1 17 ? -3.348 26.453 15.352 1 98.44 17 ARG B O 1
ATOM 1899 N N . VAL B 1 18 ? -3.658 24.359 16.125 1 98.56 18 VAL B N 1
ATOM 1900 C CA . VAL B 1 18 ? -3.229 23.766 14.852 1 98.56 18 VAL B CA 1
ATOM 1901 C C . VAL B 1 18 ? -4.277 24.031 13.773 1 98.56 18 VAL B C 1
ATOM 1903 O O . VAL B 1 18 ? -3.959 24.578 12.711 1 98.56 18 VAL B O 1
ATOM 1906 N N . ILE B 1 19 ? -5.586 23.781 14.031 1 98.31 19 ILE B N 1
ATOM 1907 C CA . ILE B 1 19 ? -6.578 23.781 12.961 1 98.31 19 ILE B CA 1
ATOM 1908 C C . ILE B 1 19 ? -7.035 25.203 12.68 1 98.31 19 ILE B C 1
ATOM 1910 O O . ILE B 1 19 ? -7.684 25.469 11.664 1 98.31 19 ILE B O 1
ATOM 1914 N N . HIS B 1 20 ? -6.633 26.188 13.602 1 97.94 20 HIS B N 1
ATOM 1915 C CA . HIS B 1 20 ? -6.953 27.609 13.398 1 97.94 20 HIS B CA 1
ATOM 1916 C C . HIS B 1 20 ? -5.691 28.422 13.164 1 97.94 20 HIS B C 1
ATOM 1918 O O . HIS B 1 20 ? -5.691 29.641 13.367 1 97.94 20 HIS B O 1
ATOM 1924 N N . HIS B 1 21 ? -4.668 27.781 12.828 1 98.25 21 HIS B N 1
ATOM 1925 C CA . HIS B 1 21 ? -3.385 28.453 12.664 1 98.25 21 HIS B CA 1
ATOM 1926 C C . HIS B 1 21 ? -3.469 29.531 11.594 1 98.25 21 HIS B C 1
ATOM 1928 O O . HIS B 1 21 ? -4.129 29.344 10.57 1 98.25 21 HIS B O 1
ATOM 1934 N N . LYS B 1 22 ? -2.752 30.625 11.766 1 97.62 22 LYS B N 1
ATOM 1935 C CA . LYS B 1 22 ? -2.746 31.75 10.836 1 97.62 22 LYS B CA 1
ATOM 1936 C C . LYS B 1 22 ? -2.322 31.312 9.438 1 97.62 22 LYS B C 1
ATOM 1938 O O . LYS B 1 22 ? -2.805 31.844 8.438 1 97.62 22 LYS B O 1
ATOM 1943 N N . PHE B 1 23 ? -1.453 30.375 9.297 1 97.88 23 PHE B N 1
ATOM 1944 C CA . PHE B 1 23 ? -0.968 29.875 8.023 1 97.88 23 PHE B CA 1
ATOM 1945 C C . PHE B 1 23 ? -2.129 29.422 7.137 1 97.88 23 PHE B C 1
ATOM 1947 O O . PHE B 1 23 ? -2.211 29.812 5.973 1 97.88 23 PHE B O 1
ATOM 1954 N N . THR B 1 24 ? -3.029 28.578 7.68 1 97.62 24 THR B N 1
ATOM 1955 C CA . THR B 1 24 ? -4.117 28 6.898 1 97.62 24 THR B CA 1
ATOM 1956 C C . THR B 1 24 ? -5.145 29.062 6.531 1 97.62 24 THR B C 1
ATOM 1958 O O . THR B 1 24 ? -5.723 29.031 5.445 1 97.62 24 THR B O 1
ATOM 1961 N N . LYS B 1 25 ? -5.34 30.047 7.41 1 96.94 25 LYS B N 1
ATOM 1962 C CA . LYS B 1 25 ? -6.25 31.156 7.125 1 96.94 25 LYS B CA 1
ATOM 1963 C C . LYS B 1 25 ? -5.707 32.031 6.004 1 96.94 25 LYS B C 1
ATOM 1965 O O . LYS B 1 25 ? -6.445 32.406 5.078 1 96.94 25 LYS B O 1
ATOM 1970 N N . ASP B 1 26 ? -4.406 32.375 6.125 1 97.38 26 ASP B N 1
ATOM 1971 C CA . ASP B 1 26 ? -3.771 33.188 5.09 1 97.38 26 ASP B CA 1
ATOM 1972 C C . ASP B 1 26 ? -3.756 32.438 3.752 1 97.38 26 ASP B C 1
ATOM 1974 O O . ASP B 1 26 ? -3.904 33.062 2.695 1 97.38 26 ASP B O 1
ATOM 1978 N N . LEU B 1 27 ? -3.527 31.141 3.812 1 97.5 27 LEU B N 1
ATOM 1979 C CA . LEU B 1 27 ? -3.545 30.312 2.611 1 97.5 27 LEU B CA 1
ATOM 1980 C C . LEU B 1 27 ? -4.91 30.359 1.936 1 97.5 27 LEU B C 1
ATOM 1982 O O . LEU B 1 27 ? -5.008 30.609 0.734 1 97.5 27 LEU B O 1
ATOM 1986 N N . ALA B 1 28 ? -5.957 30.141 2.68 1 97.31 28 ALA B N 1
ATOM 1987 C CA . ALA B 1 28 ? -7.324 30.109 2.164 1 97.31 28 ALA B CA 1
ATOM 1988 C C . ALA B 1 28 ? -7.742 31.469 1.608 1 97.31 28 ALA B C 1
ATOM 1990 O O . ALA B 1 28 ? -8.453 31.531 0.602 1 97.31 28 ALA B O 1
ATOM 1991 N N . ALA B 1 29 ? -7.266 32.531 2.289 1 96.69 29 ALA B N 1
ATOM 1992 C CA . ALA B 1 29 ? -7.609 33.906 1.877 1 96.69 29 ALA B CA 1
ATOM 1993 C C . ALA B 1 29 ? -6.793 34.312 0.662 1 96.69 29 ALA B C 1
ATOM 1995 O O . ALA B 1 29 ? -7.094 35.344 0.03 1 96.69 29 ALA B O 1
ATOM 1996 N N . GLY B 1 30 ? -5.785 33.5 0.313 1 96.44 30 GLY B N 1
ATOM 1997 C CA . GLY B 1 30 ? -4.902 33.844 -0.789 1 96.44 30 GLY B CA 1
ATOM 1998 C C . GLY B 1 30 ? -3.943 34.969 -0.451 1 96.44 30 GLY B C 1
ATOM 1999 O O . GLY B 1 30 ? -3.406 35.625 -1.348 1 96.44 30 GLY B O 1
ATOM 2000 N N . THR B 1 31 ? -3.736 35.25 0.857 1 96.44 31 THR B N 1
ATOM 2001 C CA . THR B 1 31 ? -2.9 36.375 1.281 1 96.44 31 THR B CA 1
ATOM 2002 C C . THR B 1 31 ? -1.586 35.875 1.874 1 96.44 31 THR B C 1
ATOM 2004 O O . THR B 1 31 ? -0.771 36.656 2.35 1 96.44 31 THR B O 1
ATOM 2007 N N . ILE B 1 32 ? -1.397 34.562 1.832 1 96.69 32 ILE B N 1
ATOM 2008 C CA . ILE B 1 32 ? -0.174 34 2.365 1 96.69 32 ILE B CA 1
ATOM 2009 C C . ILE B 1 32 ? 1.037 34.562 1.636 1 96.69 32 ILE B C 1
ATOM 2011 O O . ILE B 1 32 ? 0.998 34.781 0.42 1 96.69 32 ILE B O 1
ATOM 2015 N N . ASP B 1 33 ? 2.096 34.938 2.416 1 96.38 33 ASP B N 1
ATOM 2016 C CA . ASP B 1 33 ? 3.365 35.344 1.83 1 96.38 33 ASP B CA 1
ATOM 2017 C C . ASP B 1 33 ? 3.951 34.25 0.944 1 96.38 33 ASP B C 1
ATOM 2019 O O . ASP B 1 33 ? 4.02 33.094 1.35 1 96.38 33 ASP B O 1
ATOM 2023 N N . HIS B 1 34 ? 4.383 34.562 -0.231 1 95.81 34 HIS B N 1
ATOM 2024 C CA . HIS B 1 34 ? 4.879 33.594 -1.181 1 95.81 34 HIS B CA 1
ATOM 2025 C C . HIS B 1 34 ? 6.113 32.875 -0.637 1 95.81 34 HIS B C 1
ATOM 2027 O O . HIS B 1 34 ? 6.289 31.672 -0.865 1 95.81 34 HIS B O 1
ATOM 2033 N N . ASP B 1 35 ? 6.926 33.594 0.036 1 95.25 35 ASP B N 1
ATOM 2034 C CA 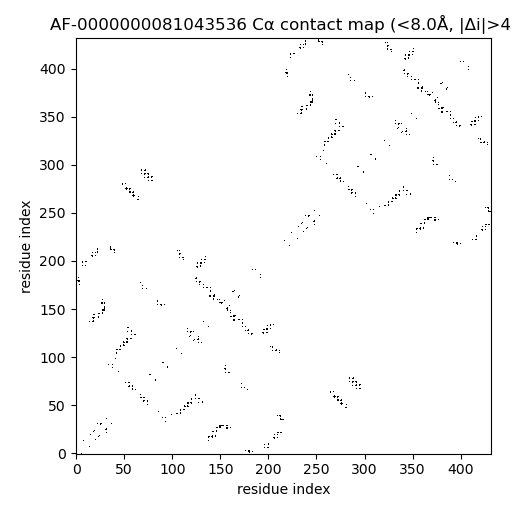. ASP B 1 35 ? 8.125 32.969 0.594 1 95.25 35 ASP B CA 1
ATOM 2035 C C . ASP B 1 35 ? 7.758 31.938 1.658 1 95.25 35 ASP B C 1
ATOM 2037 O O . ASP B 1 35 ? 8.391 30.875 1.748 1 95.25 35 ASP B O 1
ATOM 2041 N N . SER B 1 36 ? 6.793 32.25 2.473 1 96.44 36 SER B N 1
ATOM 2042 C CA . SER B 1 36 ? 6.297 31.312 3.471 1 96.44 36 SER B CA 1
ATOM 2043 C C . SER B 1 36 ? 5.738 30.047 2.814 1 96.44 36 SER B C 1
ATOM 2045 O O . SER B 1 36 ? 6.02 28.938 3.26 1 96.44 36 SER B O 1
ATOM 2047 N N . LEU B 1 37 ? 4.988 30.297 1.744 1 97.44 37 LEU B N 1
ATOM 2048 C CA . LEU B 1 37 ? 4.367 29.156 1.058 1 97.44 37 LEU B CA 1
ATOM 2049 C C . LEU B 1 37 ? 5.422 28.297 0.388 1 97.44 37 LEU B C 1
ATOM 2051 O O . LEU B 1 37 ? 5.352 27.062 0.46 1 97.44 37 LEU B O 1
ATOM 2055 N N . LYS B 1 38 ? 6.398 28.938 -0.243 1 96 38 LYS B N 1
ATOM 2056 C CA . LYS B 1 38 ? 7.492 28.188 -0.872 1 96 38 LYS B CA 1
ATOM 2057 C C . LYS B 1 38 ? 8.211 27.312 0.142 1 96 38 LYS B C 1
ATOM 2059 O O . LYS B 1 38 ? 8.438 26.125 -0.107 1 96 38 LYS B O 1
ATOM 2064 N N . LYS B 1 39 ? 8.516 27.969 1.254 1 94.81 39 LYS B N 1
ATOM 2065 C CA . LYS B 1 39 ? 9.195 27.25 2.328 1 94.81 39 LYS B CA 1
ATOM 2066 C C . LYS B 1 39 ? 8.367 26.062 2.805 1 94.81 39 LYS B C 1
ATOM 2068 O O . LYS B 1 39 ? 8.891 24.969 2.998 1 94.81 39 LYS B O 1
ATOM 2073 N N . TYR B 1 40 ? 7.188 26.281 2.961 1 97.56 40 TYR B N 1
ATOM 2074 C CA . TYR B 1 40 ? 6.27 25.234 3.41 1 97.56 40 TYR B CA 1
ATOM 2075 C C . TYR B 1 40 ? 6.207 24.094 2.406 1 97.56 40 TYR B C 1
ATOM 2077 O O . TYR B 1 40 ? 6.371 22.938 2.773 1 97.56 40 TYR B O 1
ATOM 2085 N N . LEU B 1 41 ? 5.992 24.391 1.161 1 97.56 41 LEU B N 1
ATOM 2086 C CA . LEU B 1 41 ? 5.777 23.375 0.129 1 97.56 41 LEU B CA 1
ATOM 2087 C C . LEU B 1 41 ? 7.031 22.547 -0.087 1 97.56 41 LEU B C 1
ATOM 2089 O O . LEU B 1 41 ? 6.949 21.328 -0.29 1 97.56 41 LEU B O 1
ATOM 2093 N N . ILE B 1 42 ? 8.172 23.219 -0.055 1 97 42 ILE B N 1
ATOM 2094 C CA . ILE B 1 42 ? 9.438 22.5 -0.206 1 97 42 ILE B CA 1
ATOM 2095 C C . ILE B 1 42 ? 9.57 21.453 0.896 1 97 42 ILE B C 1
ATOM 2097 O O . ILE B 1 42 ? 9.906 20.297 0.625 1 97 42 ILE B O 1
ATOM 2101 N N . GLN B 1 43 ? 9.234 21.844 2.105 1 97.31 43 GLN B N 1
ATOM 2102 C CA . GLN B 1 43 ? 9.367 20.938 3.246 1 97.31 43 GLN B CA 1
ATOM 2103 C C . GLN B 1 43 ? 8.281 19.875 3.234 1 97.31 43 GLN B C 1
ATOM 2105 O O . GLN B 1 43 ? 8.555 18.703 3.504 1 97.31 43 GLN B O 1
ATOM 2110 N N . ASP B 1 44 ? 7.07 20.266 2.918 1 97.38 44 ASP B N 1
ATOM 2111 C CA . ASP B 1 44 ? 5.953 19.328 2.936 1 97.38 44 ASP B CA 1
ATOM 2112 C C . ASP B 1 44 ? 6.152 18.219 1.906 1 97.38 44 ASP B C 1
ATOM 2114 O O . ASP B 1 44 ? 5.77 17.062 2.143 1 97.38 44 ASP B O 1
ATOM 2118 N N . HIS B 1 45 ? 6.672 18.516 0.765 1 95.62 45 HIS B N 1
ATOM 2119 C CA . HIS B 1 45 ? 6.898 17.547 -0.306 1 95.62 45 HIS B CA 1
ATOM 2120 C C . HIS B 1 45 ? 7.812 16.422 0.154 1 95.62 45 HIS B C 1
ATOM 2122 O O . HIS B 1 45 ? 7.746 15.312 -0.374 1 95.62 45 HIS B O 1
ATOM 2128 N N . ARG B 1 46 ? 8.555 16.672 1.181 1 95.25 46 ARG B N 1
ATOM 2129 C CA . ARG B 1 46 ? 9.555 15.711 1.648 1 95.25 46 ARG B CA 1
ATOM 2130 C C . ARG B 1 46 ? 8.906 14.641 2.521 1 95.25 46 ARG B C 1
ATOM 2132 O O . ARG B 1 46 ? 9.516 13.602 2.789 1 95.25 46 ARG B O 1
ATOM 2139 N N . PHE B 1 47 ? 7.695 14.844 2.896 1 95.75 47 PHE B N 1
ATOM 2140 C CA . PHE B 1 47 ? 7.004 13.922 3.789 1 95.75 47 PHE B CA 1
ATOM 2141 C C . PHE B 1 47 ? 6.57 12.664 3.043 1 95.75 47 PHE B C 1
ATOM 2143 O O . PHE B 1 47 ? 6.297 11.633 3.658 1 95.75 47 PHE B O 1
ATOM 2150 N N . LEU B 1 48 ? 6.504 12.789 1.737 1 96.5 48 LEU B N 1
ATOM 2151 C CA . LEU B 1 48 ? 5.773 11.797 0.957 1 96.5 48 LEU B CA 1
ATOM 2152 C C . LEU B 1 48 ? 6.375 10.406 1.146 1 96.5 48 LEU B C 1
ATOM 2154 O O . LEU B 1 48 ? 5.645 9.438 1.363 1 96.5 48 LEU B O 1
ATOM 2158 N N . ASP B 1 49 ? 7.676 10.305 1.122 1 97.5 49 ASP B N 1
ATOM 2159 C CA . ASP B 1 49 ? 8.328 9 1.229 1 97.5 49 ASP B CA 1
ATOM 2160 C C . ASP B 1 49 ? 8 8.336 2.566 1 97.5 49 ASP B C 1
ATOM 2162 O O . ASP B 1 49 ? 7.551 7.191 2.602 1 97.5 49 ASP B O 1
ATOM 2166 N N . SER B 1 50 ? 8.211 9.07 3.672 1 98.62 50 SER B N 1
ATOM 2167 C CA . SER B 1 50 ? 7.934 8.531 5.004 1 98.62 50 SER B CA 1
ATOM 2168 C C . SER B 1 50 ? 6.449 8.25 5.191 1 98.62 50 SER B C 1
ATOM 2170 O O . SER B 1 50 ? 6.074 7.289 5.871 1 98.62 50 SER B O 1
ATOM 2172 N N . PHE B 1 51 ? 5.676 9.07 4.582 1 98.75 51 PHE B N 1
ATOM 2173 C CA . PHE B 1 51 ? 4.23 8.891 4.641 1 98.75 51 PHE B CA 1
ATOM 2174 C C . PHE B 1 51 ? 3.82 7.602 3.939 1 98.75 51 PHE B C 1
ATOM 2176 O O . PHE B 1 51 ? 2.988 6.852 4.453 1 98.75 51 PHE B O 1
ATOM 2183 N N . VAL B 1 52 ? 4.375 7.332 2.77 1 98.75 52 VAL B N 1
ATOM 2184 C CA . VAL B 1 52 ? 4.086 6.117 2.016 1 98.75 52 VAL B CA 1
ATOM 2185 C C . VAL B 1 52 ? 4.492 4.891 2.832 1 98.75 52 VAL B C 1
ATOM 2187 O O . VAL B 1 52 ? 3.742 3.916 2.916 1 98.75 52 VAL B O 1
ATOM 2190 N N . VAL B 1 53 ? 5.652 4.969 3.465 1 98.88 53 VAL B N 1
ATOM 2191 C CA . VAL B 1 53 ? 6.129 3.869 4.301 1 98.88 53 VAL B CA 1
ATOM 2192 C C . VAL B 1 53 ? 5.145 3.625 5.441 1 98.88 53 VAL B C 1
ATOM 2194 O O . VAL B 1 53 ? 4.777 2.48 5.719 1 98.88 53 VAL B O 1
ATOM 2197 N N . LEU B 1 54 ? 4.707 4.66 6.07 1 98.94 54 LEU B N 1
ATOM 2198 C CA . LEU B 1 54 ? 3.785 4.551 7.199 1 98.94 54 LEU B CA 1
ATOM 2199 C C . LEU B 1 54 ? 2.461 3.936 6.758 1 98.94 54 LEU B C 1
ATOM 2201 O O . LEU B 1 54 ? 1.997 2.961 7.355 1 98.94 54 LEU B O 1
ATOM 2205 N N . LEU B 1 55 ? 1.896 4.492 5.703 1 98.94 55 LEU B N 1
ATOM 2206 C CA . LEU B 1 55 ? 0.595 4.02 5.246 1 98.94 55 LEU B CA 1
ATOM 2207 C C . LEU B 1 55 ? 0.685 2.584 4.742 1 98.94 55 LEU B C 1
ATOM 2209 O O . LEU B 1 55 ? -0.205 1.772 5.008 1 98.94 55 LEU B O 1
ATOM 2213 N N . ALA B 1 56 ? 1.742 2.256 4.016 1 98.88 56 ALA B N 1
ATOM 2214 C CA . ALA B 1 56 ? 1.936 0.876 3.578 1 98.88 56 ALA B CA 1
ATOM 2215 C C . ALA B 1 56 ? 2.057 -0.067 4.77 1 98.88 56 ALA B C 1
ATOM 2217 O O . ALA B 1 56 ? 1.527 -1.182 4.746 1 98.88 56 ALA B O 1
ATOM 2218 N N . SER B 1 57 ? 2.74 0.349 5.824 1 98.88 57 SER B N 1
ATOM 2219 C CA . SER B 1 57 ? 2.887 -0.447 7.035 1 98.88 57 SER B CA 1
ATOM 2220 C C . SER B 1 57 ? 1.544 -0.652 7.73 1 98.88 57 SER B C 1
ATOM 2222 O O . SER B 1 57 ? 1.261 -1.739 8.234 1 98.88 57 SER B O 1
ATOM 2224 N N . ILE B 1 58 ? 0.743 0.372 7.746 1 98.88 58 ILE B N 1
ATOM 2225 C CA . ILE B 1 58 ? -0.594 0.281 8.32 1 98.88 58 ILE B CA 1
ATOM 2226 C C . ILE B 1 58 ? -1.424 -0.737 7.547 1 98.88 58 ILE B C 1
ATOM 2228 O O . ILE B 1 58 ? -2.094 -1.586 8.141 1 98.88 58 ILE B O 1
ATOM 2232 N N . ILE B 1 59 ? -1.355 -0.697 6.219 1 98.88 59 ILE B N 1
ATOM 2233 C CA . ILE B 1 59 ? -2.086 -1.628 5.367 1 98.88 59 ILE B CA 1
ATOM 2234 C C . ILE B 1 59 ? -1.651 -3.059 5.676 1 98.88 59 ILE B C 1
ATOM 2236 O O . ILE B 1 59 ? -2.49 -3.945 5.852 1 98.88 59 ILE B O 1
ATOM 2240 N N . ALA B 1 60 ? -0.36 -3.266 5.789 1 98.75 60 ALA B N 1
ATOM 2241 C CA . ALA B 1 60 ? 0.183 -4.598 6.035 1 98.75 60 ALA B CA 1
ATOM 2242 C C . ALA B 1 60 ? -0.25 -5.121 7.402 1 98.75 60 ALA B C 1
ATOM 2244 O O . ALA B 1 60 ? -0.413 -6.332 7.586 1 98.75 60 ALA B O 1
ATOM 2245 N N . LYS B 1 61 ? -0.526 -4.234 8.328 1 98.25 61 LYS B N 1
ATOM 2246 C CA . LYS B 1 61 ? -0.764 -4.652 9.703 1 98.25 61 LYS B CA 1
ATOM 2247 C C . LYS B 1 61 ? -2.256 -4.66 10.023 1 98.25 61 LYS B C 1
ATOM 2249 O O . LYS B 1 61 ? -2.674 -5.219 11.039 1 98.25 61 LYS B O 1
ATOM 2254 N N . ALA B 1 62 ? -3.029 -3.967 9.219 1 98.31 62 ALA B N 1
ATOM 2255 C CA . ALA B 1 62 ? -4.473 -3.992 9.438 1 98.31 62 ALA B CA 1
ATOM 2256 C C . ALA B 1 62 ? -4.98 -5.426 9.562 1 98.31 62 ALA B C 1
ATOM 2258 O O . ALA B 1 62 ? -4.312 -6.371 9.141 1 98.31 62 ALA B O 1
ATOM 2259 N N . LYS B 1 63 ? -6.156 -5.645 10.094 1 96.94 63 LYS B N 1
ATOM 2260 C CA . LYS B 1 63 ? -6.574 -6.957 10.586 1 96.94 63 LYS B CA 1
ATOM 2261 C C . LYS B 1 63 ? -7.27 -7.758 9.484 1 96.94 63 LYS B C 1
ATOM 2263 O O . LYS B 1 63 ? -7.199 -8.984 9.469 1 96.94 63 LYS B O 1
ATOM 2268 N N . THR B 1 64 ? -8.008 -7.078 8.617 1 97.38 64 THR B N 1
ATOM 2269 C CA . THR B 1 64 ? -8.773 -7.766 7.586 1 97.38 64 THR B CA 1
ATOM 2270 C C . THR B 1 64 ? -8.547 -7.117 6.223 1 97.38 64 THR B C 1
ATOM 2272 O O . THR B 1 64 ? -8.055 -5.988 6.141 1 97.38 64 THR B O 1
ATOM 2275 N N . LEU B 1 65 ? -8.914 -7.844 5.219 1 97.31 65 LEU B N 1
ATOM 2276 C CA . LEU B 1 65 ? -8.828 -7.289 3.875 1 97.31 65 LEU B CA 1
ATOM 2277 C C . LEU B 1 65 ? -9.688 -6.035 3.75 1 97.31 65 LEU B C 1
ATOM 2279 O O . LEU B 1 65 ? -9.281 -5.059 3.117 1 97.31 65 LEU B O 1
ATOM 2283 N N . GLU B 1 66 ? -10.883 -6.059 4.32 1 97 66 GLU B N 1
ATOM 2284 C CA . GLU B 1 66 ? -11.789 -4.914 4.309 1 97 66 GLU B CA 1
ATOM 2285 C C . GLU B 1 66 ? -11.133 -3.688 4.934 1 97 66 GLU B C 1
ATOM 2287 O O . GLU B 1 66 ? -11.344 -2.562 4.477 1 97 66 GLU B O 1
ATOM 2292 N N . ASP B 1 67 ? -10.297 -3.893 5.922 1 98.31 67 ASP B N 1
ATOM 2293 C CA . ASP B 1 67 ? -9.586 -2.814 6.613 1 98.31 67 ASP B CA 1
ATOM 2294 C C . ASP B 1 67 ? -8.422 -2.295 5.773 1 98.31 67 ASP B C 1
ATOM 2296 O O . ASP B 1 67 ? -7.914 -1.201 6.023 1 98.31 67 ASP B O 1
ATOM 2300 N N . ARG B 1 68 ? -7.961 -3.094 4.828 1 98.56 68 ARG B N 1
ATOM 2301 C CA . ARG B 1 68 ? -6.766 -2.75 4.062 1 98.56 68 ARG B CA 1
ATOM 2302 C C . ARG B 1 68 ? -7.125 -1.959 2.811 1 98.56 68 ARG B C 1
ATOM 2304 O O . ARG B 1 68 ? -6.391 -1.054 2.41 1 98.56 68 ARG B O 1
ATOM 2311 N N . ILE B 1 69 ? -8.258 -2.199 2.254 1 98.06 69 ILE B N 1
ATOM 2312 C CA . ILE B 1 69 ? -8.586 -1.832 0.88 1 98.06 69 ILE B CA 1
ATOM 2313 C C . ILE B 1 69 ? -8.641 -0.312 0.752 1 98.06 69 ILE B C 1
ATOM 2315 O O . ILE B 1 69 ? -8.047 0.263 -0.165 1 98.06 69 ILE B O 1
ATOM 2319 N N . PRO B 1 70 ? -9.312 0.412 1.698 1 98.31 70 PRO B N 1
ATOM 2320 C CA . PRO B 1 70 ? -9.32 1.865 1.517 1 98.31 70 PRO B CA 1
ATOM 2321 C C . PRO B 1 70 ? -7.922 2.477 1.581 1 98.31 70 PRO B C 1
ATOM 2323 O O . PRO B 1 70 ? -7.637 3.449 0.876 1 98.31 70 PRO B O 1
ATOM 2326 N N . GLY B 1 71 ? -7.066 1.906 2.455 1 98.69 71 GLY B N 1
ATOM 2327 C CA . GLY B 1 71 ? -5.684 2.359 2.51 1 98.69 71 GLY B CA 1
ATOM 2328 C C . GLY B 1 71 ? -4.93 2.133 1.214 1 98.69 71 GLY B C 1
ATOM 2329 O O . GLY B 1 71 ? -4.105 2.959 0.816 1 98.69 71 GLY B O 1
ATOM 2330 N N . CYS B 1 72 ? -5.211 1.01 0.559 1 98.62 72 CYS B N 1
ATOM 2331 C CA . CYS B 1 72 ? -4.594 0.713 -0.728 1 98.62 72 CYS B CA 1
ATOM 2332 C C . CYS B 1 72 ? -4.957 1.769 -1.766 1 98.62 72 CYS B C 1
ATOM 2334 O O . CYS B 1 72 ? -4.094 2.236 -2.51 1 98.62 72 CYS B O 1
ATOM 2336 N N . GLN B 1 73 ? -6.207 2.137 -1.804 1 97.94 73 GLN B N 1
ATOM 2337 C CA . GLN B 1 73 ? -6.668 3.135 -2.762 1 97.94 73 GLN B CA 1
ATOM 2338 C C . GLN B 1 73 ? -6.078 4.508 -2.457 1 97.94 73 GLN B C 1
ATOM 2340 O O . GLN B 1 73 ? -5.66 5.227 -3.369 1 97.94 73 GLN B O 1
ATOM 2345 N N . PHE B 1 74 ? -6.066 4.887 -1.166 1 98.31 74 PHE B N 1
ATOM 2346 C CA . PHE B 1 74 ? -5.512 6.168 -0.75 1 98.31 74 PHE B CA 1
ATOM 2347 C C . PHE B 1 74 ? -4.027 6.25 -1.085 1 98.31 74 PHE B C 1
ATOM 2349 O O . PHE B 1 74 ? -3.551 7.273 -1.579 1 98.31 74 PHE B O 1
ATOM 2356 N N . LEU B 1 75 ? -3.33 5.152 -0.804 1 98.12 75 LEU B N 1
ATOM 2357 C CA . LEU B 1 75 ? -1.903 5.059 -1.094 1 98.12 75 LEU B CA 1
ATOM 2358 C C . LEU B 1 75 ? -1.63 5.312 -2.572 1 98.12 75 LEU B C 1
ATOM 2360 O O . LEU B 1 75 ? -0.697 6.043 -2.918 1 98.12 75 LEU B O 1
ATOM 2364 N N . ALA B 1 76 ? -2.365 4.746 -3.436 1 97 76 ALA B N 1
ATOM 2365 C CA . ALA B 1 76 ? -2.215 4.926 -4.879 1 97 76 ALA B CA 1
ATOM 2366 C C . ALA B 1 76 ? -2.551 6.355 -5.289 1 97 76 ALA B C 1
ATOM 2368 O O . ALA B 1 76 ? -1.924 6.91 -6.195 1 97 76 ALA B O 1
ATOM 2369 N N . LEU B 1 77 ? -3.559 6.906 -4.656 1 95.94 77 LEU B N 1
ATOM 2370 C CA . LEU B 1 77 ? -3.947 8.273 -4.973 1 95.94 77 LEU B CA 1
ATOM 2371 C C . LEU B 1 77 ? -2.812 9.25 -4.664 1 95.94 77 LEU B C 1
ATOM 2373 O O . LEU B 1 77 ? -2.473 10.094 -5.496 1 95.94 77 LEU B O 1
ATOM 2377 N N . ILE B 1 78 ? -2.15 9.109 -3.549 1 96.06 78 ILE B N 1
ATOM 2378 C CA . ILE B 1 78 ? -1.176 10.109 -3.121 1 96.06 78 ILE B CA 1
ATOM 2379 C C . ILE B 1 78 ? 0.127 9.922 -3.895 1 96.06 78 ILE B C 1
ATOM 2381 O O . ILE B 1 78 ? 0.962 10.828 -3.945 1 96.06 78 ILE B O 1
ATOM 2385 N N . THR B 1 79 ? 0.301 8.75 -4.492 1 97.19 79 THR B N 1
ATOM 2386 C CA . THR B 1 79 ? 1.525 8.484 -5.238 1 97.19 79 THR B CA 1
ATOM 2387 C C . THR B 1 79 ? 1.264 8.539 -6.742 1 97.19 79 THR B C 1
ATOM 2389 O O . THR B 1 79 ? 2.152 8.242 -7.543 1 97.19 79 THR B O 1
ATOM 2392 N N . GLY B 1 80 ? 0.058 8.828 -7.098 1 95.25 80 GLY B N 1
ATOM 2393 C CA . GLY B 1 80 ? -0.333 8.789 -8.5 1 95.25 80 GLY B CA 1
ATOM 2394 C C . GLY B 1 80 ? 0.368 9.836 -9.344 1 95.25 80 GLY B C 1
ATOM 2395 O O . GLY B 1 80 ? 0.655 10.938 -8.867 1 95.25 80 GLY B O 1
ATOM 2396 N N . LYS B 1 81 ? 0.481 9.578 -10.633 1 88.62 81 LYS B N 1
ATOM 2397 C CA . LYS B 1 81 ? 1.133 10.484 -11.578 1 88.62 81 LYS B CA 1
ATOM 2398 C C . LYS B 1 81 ? 0.316 11.758 -11.773 1 88.62 81 LYS B C 1
ATOM 2400 O O . LYS B 1 81 ? 0.85 12.781 -12.203 1 88.62 81 LYS B O 1
ATOM 2405 N N . GLU B 1 82 ? -0.856 11.664 -11.398 1 84.5 82 GLU B N 1
ATOM 2406 C CA . GLU B 1 82 ? -1.75 12.805 -11.594 1 84.5 82 GLU B CA 1
ATOM 2407 C C . GLU B 1 82 ? -1.64 13.797 -10.445 1 84.5 82 GLU B C 1
ATOM 2409 O O . GLU B 1 82 ? -2.17 14.906 -10.523 1 84.5 82 GLU B O 1
ATOM 2414 N N . ASN B 1 83 ? -0.988 13.344 -9.398 1 85.06 83 ASN B N 1
ATOM 2415 C CA . ASN B 1 83 ? -0.784 14.242 -8.273 1 85.06 83 ASN B CA 1
ATOM 2416 C C . ASN B 1 83 ? 0.362 15.219 -8.531 1 85.06 83 ASN B C 1
ATOM 2418 O O . ASN B 1 83 ? 1.445 15.07 -7.961 1 85.06 83 ASN B O 1
ATOM 2422 N N . THR B 1 84 ? 0.031 16.297 -9.289 1 91.31 84 THR B N 1
ATOM 2423 C CA . THR B 1 84 ? 1.057 17.203 -9.789 1 91.31 84 THR B CA 1
ATOM 2424 C C . THR B 1 84 ? 1.032 18.531 -9.016 1 91.31 84 THR B C 1
ATOM 2426 O O . THR B 1 84 ? 1.657 19.5 -9.43 1 91.31 84 THR B O 1
ATOM 2429 N N . TYR B 1 85 ? 0.288 18.562 -7.934 1 96.94 85 TYR B N 1
ATOM 2430 C CA . TYR B 1 85 ? 0.089 19.812 -7.199 1 96.94 85 TYR B CA 1
ATOM 2431 C C . TYR B 1 85 ? 1.424 20.453 -6.852 1 96.94 85 TYR B C 1
ATOM 2433 O O . TYR B 1 85 ? 1.629 21.656 -7.105 1 96.94 85 TYR B O 1
ATOM 2441 N N . PHE B 1 86 ? 2.336 19.688 -6.316 1 96.81 86 PHE B N 1
ATOM 2442 C CA . PHE B 1 86 ? 3.602 20.234 -5.844 1 96.81 86 PHE B CA 1
ATOM 2443 C C . PHE B 1 86 ? 4.434 20.766 -7.012 1 96.81 86 PHE B C 1
ATOM 2445 O O . PHE B 1 86 ? 4.922 21.891 -6.977 1 96.81 86 PHE B O 1
ATOM 2452 N N . GLU B 1 87 ? 4.492 19.922 -8.023 1 95.62 87 GLU B N 1
ATOM 2453 C CA . GLU B 1 87 ? 5.297 20.328 -9.172 1 95.62 87 GLU B CA 1
ATOM 2454 C C . GLU B 1 87 ? 4.73 21.578 -9.836 1 95.62 87 GLU B C 1
ATOM 2456 O O . GLU B 1 87 ? 5.48 22.484 -10.211 1 95.62 87 GLU B O 1
ATOM 2461 N N . ARG B 1 88 ? 3.459 21.594 -10.031 1 97.62 88 ARG B N 1
ATOM 2462 C CA . ARG B 1 88 ? 2.814 22.766 -10.617 1 97.62 88 ARG B CA 1
ATOM 2463 C C . ARG B 1 88 ? 3.01 24 -9.727 1 97.62 88 ARG B C 1
ATOM 2465 O O . ARG B 1 88 ? 3.217 25.109 -10.234 1 97.62 88 ARG B O 1
ATOM 2472 N N . SER B 1 89 ? 2.916 23.797 -8.406 1 97.94 89 SER B N 1
ATOM 2473 C CA . SER B 1 89 ? 3.084 24.906 -7.465 1 97.94 89 SER B CA 1
ATOM 2474 C C . SER B 1 89 ? 4.512 25.453 -7.5 1 97.94 89 SER B C 1
ATOM 2476 O O . SER B 1 89 ? 4.719 26.656 -7.508 1 97.94 89 SER B O 1
ATOM 2478 N N . PHE B 1 90 ? 5.492 24.531 -7.512 1 97.75 90 PHE B N 1
ATOM 2479 C CA . PHE B 1 90 ? 6.883 24.953 -7.59 1 97.75 90 PHE B CA 1
ATOM 2480 C C . PHE B 1 90 ? 7.137 25.766 -8.852 1 97.75 90 PHE B C 1
ATOM 2482 O O . PHE B 1 90 ? 7.832 26.781 -8.82 1 97.75 90 PHE B O 1
ATOM 2489 N N . GLU B 1 91 ? 6.578 25.297 -9.945 1 97.56 91 GLU B N 1
ATOM 2490 C CA . GLU B 1 91 ? 6.719 26.016 -11.203 1 97.56 91 GLU B CA 1
ATOM 2491 C C . GLU B 1 91 ? 6.098 27.406 -11.117 1 97.56 91 GLU B C 1
ATOM 2493 O O . GLU B 1 91 ? 6.727 28.391 -11.492 1 97.56 91 GLU B O 1
ATOM 2498 N N . ALA B 1 92 ? 4.926 27.516 -10.633 1 97.69 92 ALA B N 1
ATOM 2499 C CA . ALA B 1 92 ? 4.188 28.781 -10.555 1 97.69 92 ALA B CA 1
ATOM 2500 C C . ALA B 1 92 ? 4.887 29.766 -9.617 1 97.69 92 ALA B C 1
ATOM 2502 O O . ALA B 1 92 ? 4.871 30.969 -9.859 1 97.69 92 ALA B O 1
ATOM 2503 N N . LEU B 1 93 ? 5.461 29.266 -8.555 1 97.75 93 LEU B N 1
ATOM 2504 C CA . LEU B 1 93 ? 6.109 30.094 -7.543 1 97.75 93 LEU B CA 1
ATOM 2505 C C . LEU B 1 93 ? 7.59 30.281 -7.863 1 97.75 93 LEU B C 1
ATOM 2507 O O . LEU B 1 93 ? 8.328 30.875 -7.07 1 97.75 93 LEU B O 1
ATOM 2511 N N . LYS B 1 94 ? 8.055 29.688 -9 1 97.12 94 LYS B N 1
ATOM 2512 C CA . LYS B 1 94 ? 9.414 29.828 -9.508 1 97.12 94 LYS B CA 1
ATOM 2513 C C . LYS B 1 94 ? 10.43 29.266 -8.516 1 97.12 94 LYS B C 1
ATOM 2515 O O . LYS B 1 94 ? 11.438 29.922 -8.219 1 97.12 94 LYS B O 1
ATOM 2520 N N . VAL B 1 95 ? 10.086 28.203 -8 1 96.94 95 VAL B N 1
ATOM 2521 C CA . VAL B 1 95 ? 11.016 27.469 -7.148 1 96.94 95 VAL B CA 1
ATOM 2522 C C . VAL B 1 95 ? 11.867 26.531 -8.008 1 96.94 95 VAL B C 1
ATOM 2524 O O . VAL B 1 95 ? 11.352 25.594 -8.625 1 96.94 95 VAL B O 1
ATOM 2527 N N . SER B 1 96 ? 13.133 26.656 -8.023 1 95.19 96 SER B N 1
ATOM 2528 C CA . SER B 1 96 ? 14.023 25.844 -8.844 1 95.19 96 SER B CA 1
ATOM 2529 C C . SER B 1 96 ? 14.336 24.516 -8.164 1 95.19 96 SER B C 1
ATOM 2531 O O . SER B 1 96 ? 14.164 24.359 -6.953 1 95.19 96 SER B O 1
ATOM 2533 N N . GLN B 1 97 ? 14.766 23.578 -8.969 1 93.31 97 GLN B N 1
ATOM 2534 C CA . GLN B 1 97 ? 15.211 22.297 -8.43 1 93.31 97 GLN B CA 1
ATOM 2535 C C . GLN B 1 97 ? 16.391 22.484 -7.469 1 93.31 97 GLN B C 1
ATOM 2537 O O . GLN B 1 97 ? 16.484 21.766 -6.469 1 93.31 97 GLN B O 1
ATOM 2542 N N . GLU B 1 98 ? 17.203 23.344 -7.789 1 93.44 98 GLU B N 1
ATOM 2543 C CA . GLU B 1 98 ? 18.359 23.641 -6.949 1 93.44 98 GLU B CA 1
ATOM 2544 C C . GLU B 1 98 ? 17.922 24.172 -5.582 1 93.44 98 GLU B C 1
ATOM 2546 O O . GLU B 1 98 ? 18.484 23.781 -4.555 1 93.44 98 GLU B O 1
ATOM 2551 N N . GLU B 1 99 ? 16.984 25.062 -5.578 1 92.5 99 GLU B N 1
ATOM 2552 C CA . GLU B 1 99 ? 16.453 25.578 -4.324 1 92.5 99 GLU B CA 1
ATOM 2553 C C . GLU B 1 99 ? 15.828 24.469 -3.49 1 92.5 99 GLU B C 1
ATOM 2555 O O . GLU B 1 99 ? 16.031 24.406 -2.279 1 92.5 99 GLU B O 1
ATOM 2560 N N . ARG B 1 100 ? 15.094 23.672 -4.129 1 93.56 100 ARG B N 1
ATOM 2561 C CA . ARG B 1 100 ? 14.43 22.562 -3.447 1 93.56 100 ARG B CA 1
ATOM 2562 C C . ARG B 1 100 ? 15.453 21.625 -2.807 1 93.56 100 ARG B C 1
ATOM 2564 O O . ARG B 1 100 ? 15.273 21.188 -1.666 1 93.56 100 ARG B O 1
ATOM 2571 N N . SER B 1 101 ? 16.5 21.375 -3.512 1 91.62 101 SER B N 1
ATOM 2572 C CA . SER B 1 101 ? 17.469 20.391 -3.059 1 91.62 101 SER B CA 1
ATOM 2573 C C . SER B 1 101 ? 18.453 20.984 -2.055 1 91.62 101 SER B C 1
ATOM 2575 O O . SER B 1 101 ? 19 20.281 -1.211 1 91.62 101 SER B O 1
ATOM 2577 N N . SER B 1 102 ? 18.641 22.266 -2.066 1 91.56 102 SER B N 1
ATOM 2578 C CA . SER B 1 102 ? 19.672 22.906 -1.263 1 91.56 102 SER B CA 1
ATOM 2579 C C . SER B 1 102 ? 19.156 23.281 0.119 1 91.56 102 SER B C 1
ATOM 2581 O O . SER B 1 102 ? 19.938 23.422 1.064 1 91.56 102 SER B O 1
ATOM 2583 N N . ILE B 1 103 ? 17.953 23.453 0.273 1 92.06 103 ILE B N 1
ATOM 2584 C CA . ILE B 1 103 ? 17.359 23.812 1.559 1 92.06 103 ILE B CA 1
ATOM 2585 C C . ILE B 1 103 ? 17.297 22.594 2.459 1 92.06 103 ILE B C 1
ATOM 2587 O O . ILE B 1 103 ? 16.688 21.578 2.104 1 92.06 103 ILE B O 1
ATOM 2591 N N . PRO B 1 104 ? 17.922 22.656 3.549 1 94.56 104 PRO B N 1
ATOM 2592 C CA . PRO B 1 104 ? 17.906 21.484 4.434 1 94.56 104 PRO B CA 1
ATOM 2593 C C . PRO B 1 104 ? 16.531 21.266 5.078 1 94.56 104 PRO B C 1
ATOM 2595 O O . PRO B 1 104 ? 15.711 22.188 5.137 1 94.56 104 PRO B O 1
ATOM 2598 N N . ASN B 1 105 ? 16.344 20.141 5.566 1 96.69 105 ASN B N 1
ATOM 2599 C CA . ASN B 1 105 ? 15.141 19.875 6.348 1 96.69 105 ASN B CA 1
ATOM 2600 C C . ASN B 1 105 ? 15.078 20.75 7.594 1 96.69 105 ASN B C 1
ATOM 2602 O O . ASN B 1 105 ? 16.062 20.875 8.312 1 96.69 105 ASN B O 1
ATOM 2606 N N . ALA B 1 106 ? 13.953 21.359 7.766 1 96.88 106 ALA B N 1
ATOM 2607 C CA . ALA B 1 106 ? 13.703 21.969 9.07 1 96.88 106 ALA B CA 1
ATOM 2608 C C . ALA B 1 106 ? 13.594 20.906 10.156 1 96.88 106 ALA B C 1
ATOM 2610 O O . ALA B 1 106 ? 13.367 19.719 9.867 1 96.88 106 ALA B O 1
ATOM 2611 N N . ALA B 1 107 ? 13.75 21.266 11.406 1 97.06 107 ALA B N 1
ATOM 2612 C CA . ALA B 1 107 ? 13.695 20.344 12.539 1 97.06 107 ALA B CA 1
ATOM 2613 C C . ALA B 1 107 ? 12.352 19.625 12.602 1 97.06 107 ALA B C 1
ATOM 2615 O O . ALA B 1 107 ? 12.297 18.422 12.875 1 97.06 107 ALA B O 1
ATOM 2616 N N . CYS B 1 108 ? 11.266 20.312 12.336 1 96.94 108 CYS B N 1
ATOM 2617 C CA . CYS B 1 108 ? 9.93 19.719 12.383 1 96.94 108 CYS B CA 1
ATOM 2618 C C . CYS B 1 108 ? 9.75 18.703 11.258 1 96.94 108 CYS B C 1
ATOM 2620 O O . CYS B 1 108 ? 9.094 17.672 11.438 1 96.94 108 CYS B O 1
ATOM 2622 N N . THR B 1 109 ? 10.328 19 10.047 1 97.81 109 THR B N 1
ATOM 2623 C CA . THR B 1 109 ? 10.266 18.062 8.922 1 97.81 109 THR B CA 1
ATOM 2624 C C . THR B 1 109 ? 11.008 16.766 9.25 1 97.81 109 THR B C 1
ATOM 2626 O O . THR B 1 109 ? 10.469 15.68 9.07 1 97.81 109 THR B O 1
ATOM 2629 N N . THR B 1 110 ? 12.227 16.953 9.773 1 98.25 110 THR B N 1
ATOM 2630 C CA . THR B 1 110 ? 13 15.781 10.188 1 98.25 110 THR B CA 1
ATOM 2631 C C . THR B 1 110 ? 12.266 15.008 11.273 1 98.25 110 THR B C 1
ATOM 2633 O O . THR B 1 110 ? 12.203 13.773 11.234 1 98.25 110 THR B O 1
ATOM 2636 N N . GLY B 1 111 ? 11.766 15.75 12.227 1 98.25 111 GLY B N 1
ATOM 2637 C CA . GLY B 1 111 ? 11.008 15.125 13.305 1 98.25 111 GLY B CA 1
ATOM 2638 C C . GLY B 1 111 ? 9.828 14.305 12.805 1 98.25 111 GLY B C 1
ATOM 2639 O O . GLY B 1 111 ? 9.609 13.188 13.266 1 98.25 111 GLY B O 1
ATOM 2640 N N . PHE B 1 112 ? 9.078 14.805 11.852 1 98 112 PHE B N 1
ATOM 2641 C CA . PHE B 1 112 ? 7.91 14.133 11.281 1 98 112 PHE B CA 1
ATOM 2642 C C . PHE B 1 112 ? 8.328 12.883 10.516 1 98 112 PHE B C 1
ATOM 2644 O O . PHE B 1 112 ? 7.727 11.82 10.695 1 98 112 PHE B O 1
ATOM 2651 N N . CYS B 1 113 ? 9.289 13.086 9.609 1 98.25 113 CYS B N 1
ATOM 2652 C CA . CYS B 1 113 ? 9.766 11.969 8.805 1 98.25 113 CYS B CA 1
ATOM 2653 C C . CYS B 1 113 ? 10.281 10.844 9.695 1 98.25 113 CYS B C 1
ATOM 2655 O O . CYS B 1 113 ? 9.938 9.672 9.484 1 98.25 113 CYS B O 1
ATOM 2657 N N . ASP B 1 114 ? 11.023 11.219 10.742 1 98.5 114 ASP B N 1
ATOM 2658 C CA . ASP B 1 114 ? 11.578 10.234 11.664 1 98.5 114 ASP B CA 1
ATOM 2659 C C . ASP B 1 114 ? 10.477 9.539 12.461 1 98.5 114 ASP B C 1
ATOM 2661 O O . ASP B 1 114 ? 10.547 8.328 12.695 1 98.5 114 ASP B O 1
ATOM 2665 N N . LEU B 1 115 ? 9.547 10.305 12.898 1 98.81 115 LEU B N 1
ATOM 2666 C CA . LEU B 1 115 ? 8.445 9.727 13.664 1 98.81 115 LEU B CA 1
ATOM 2667 C C . LEU B 1 115 ? 7.688 8.703 12.828 1 98.81 115 LEU B C 1
ATOM 2669 O O . LEU B 1 115 ? 7.441 7.582 13.289 1 98.81 115 LEU B O 1
ATOM 2673 N N . MET B 1 116 ? 7.324 9.047 11.578 1 98.75 116 MET B N 1
ATOM 2674 C CA . MET B 1 116 ? 6.594 8.141 10.703 1 98.75 116 MET B CA 1
ATOM 2675 C C . MET B 1 116 ? 7.391 6.871 10.438 1 98.75 116 MET B C 1
ATOM 2677 O O . MET B 1 116 ? 6.848 5.766 10.508 1 98.75 116 MET B O 1
ATOM 2681 N N . ARG B 1 117 ? 8.695 7.07 10.25 1 98.62 117 ARG B N 1
ATOM 2682 C CA . ARG B 1 117 ? 9.547 5.922 9.984 1 98.62 117 ARG B CA 1
ATOM 2683 C C . ARG B 1 117 ? 9.711 5.055 11.234 1 98.62 117 ARG B C 1
ATOM 2685 O O . ARG B 1 117 ? 9.711 3.826 11.148 1 98.62 117 ARG B O 1
ATOM 2692 N N . SER B 1 118 ? 9.844 5.707 12.344 1 98.62 118 SER B N 1
ATOM 2693 C CA . SER B 1 118 ? 10.062 4.996 13.602 1 98.62 118 SER B CA 1
ATOM 2694 C C . SER B 1 118 ? 8.852 4.156 13.984 1 98.62 118 SER B C 1
ATOM 2696 O O . SER B 1 118 ? 8.984 2.975 14.305 1 98.62 118 SER B O 1
ATOM 2698 N N . VAL B 1 119 ? 7.672 4.711 13.93 1 98.62 119 VAL B N 1
ATOM 2699 C CA . VAL B 1 119 ? 6.484 3.957 14.312 1 98.62 119 VAL B CA 1
ATOM 2700 C C . VAL B 1 119 ? 6.203 2.861 13.289 1 98.62 119 VAL B C 1
ATOM 2702 O O . VAL B 1 119 ? 5.715 1.785 13.641 1 98.62 119 VAL B O 1
ATOM 2705 N N . ALA B 1 120 ? 6.496 3.123 12.008 1 98.56 120 ALA B N 1
ATOM 2706 C CA . ALA B 1 120 ? 6.332 2.092 10.984 1 98.56 120 ALA B CA 1
ATOM 2707 C C . ALA B 1 120 ? 7.234 0.893 11.266 1 98.56 120 ALA B C 1
ATOM 2709 O O . ALA B 1 120 ? 6.832 -0.255 11.062 1 98.56 120 ALA B O 1
ATOM 2710 N N . ALA B 1 121 ? 8.406 1.166 11.781 1 97.38 121 ALA B N 1
ATOM 2711 C CA . ALA B 1 121 ? 9.414 0.127 11.977 1 97.38 121 ALA B CA 1
ATOM 2712 C C . ALA B 1 121 ? 9.148 -0.654 13.266 1 97.38 121 ALA B C 1
ATOM 2714 O O . ALA B 1 121 ? 9.297 -1.878 13.289 1 97.38 121 ALA B O 1
ATOM 2715 N N . THR B 1 122 ? 8.711 0.051 14.359 1 96.81 122 THR B N 1
ATOM 2716 C CA . THR B 1 122 ? 8.773 -0.621 15.648 1 96.81 122 THR B CA 1
ATOM 2717 C C . THR B 1 122 ? 7.477 -0.401 16.438 1 96.81 122 THR B C 1
ATOM 2719 O O . THR B 1 122 ? 7.273 -1.001 17.484 1 96.81 122 THR B O 1
ATOM 2722 N N . GLY B 1 123 ? 6.621 0.492 15.93 1 97.62 123 GLY B N 1
ATOM 2723 C CA . GLY B 1 123 ? 5.41 0.808 16.672 1 97.62 123 GLY B CA 1
ATOM 2724 C C . GLY B 1 123 ? 4.289 -0.187 16.422 1 97.62 123 GLY B C 1
ATOM 2725 O O . GLY B 1 123 ? 4.359 -0.993 15.492 1 97.62 123 GLY B O 1
ATOM 2726 N N . SER B 1 124 ? 3.303 -0.168 17.297 1 98 124 SER B N 1
ATOM 2727 C CA . SER B 1 124 ? 2.072 -0.931 17.109 1 98 124 SER B CA 1
ATOM 2728 C C . SER B 1 124 ? 1.188 -0.301 16.047 1 98 124 SER B C 1
ATOM 2730 O O . SER B 1 124 ? 1.398 0.85 15.656 1 98 124 SER B O 1
ATOM 2732 N N . LEU B 1 125 ? 0.213 -1.064 15.555 1 98.5 125 LEU B N 1
ATOM 2733 C CA . LEU B 1 125 ? -0.755 -0.522 14.609 1 98.5 125 LEU B CA 1
ATOM 2734 C C . LEU B 1 125 ? -1.438 0.716 15.18 1 98.5 125 LEU B C 1
ATOM 2736 O O . LEU B 1 125 ? -1.63 1.707 14.469 1 98.5 125 LEU B O 1
ATOM 2740 N N . ALA B 1 126 ? -1.794 0.664 16.438 1 98.69 126 ALA B N 1
ATOM 2741 C CA . ALA B 1 126 ? -2.445 1.798 17.094 1 98.69 126 ALA B CA 1
ATOM 2742 C C . ALA B 1 126 ? -1.556 3.037 17.062 1 98.69 126 ALA B C 1
ATOM 2744 O O . ALA B 1 126 ? -2.033 4.145 16.797 1 98.69 126 ALA B O 1
ATOM 2745 N N . GLU B 1 127 ? -0.303 2.855 17.312 1 98.81 127 GLU B N 1
ATOM 2746 C CA . GLU B 1 127 ? 0.626 3.982 17.281 1 98.81 127 GLU B CA 1
ATOM 2747 C C . GLU B 1 127 ? 0.778 4.547 15.875 1 98.81 127 GLU B C 1
ATOM 2749 O O . GLU B 1 127 ? 0.846 5.766 15.695 1 98.81 127 GLU B O 1
ATOM 2754 N N . MET B 1 128 ? 0.893 3.668 14.891 1 98.94 128 MET B N 1
ATOM 2755 C CA . MET B 1 128 ? 0.942 4.113 13.5 1 98.94 128 MET B CA 1
ATOM 2756 C C . MET B 1 128 ? -0.292 4.938 13.148 1 98.94 128 MET B C 1
ATOM 2758 O O . MET B 1 128 ? -0.176 6.02 12.57 1 98.94 128 MET B O 1
ATOM 2762 N N . LEU B 1 129 ? -1.409 4.414 13.555 1 98.94 129 LEU B N 1
ATOM 2763 C CA . LEU B 1 129 ? -2.68 5.062 13.25 1 98.94 129 LEU B CA 1
ATOM 2764 C C . LEU B 1 129 ? -2.805 6.391 13.984 1 98.94 129 LEU B C 1
ATOM 2766 O O . LEU B 1 129 ? -3.367 7.352 13.461 1 98.94 129 LEU B O 1
ATOM 2770 N N . ALA B 1 130 ? -2.322 6.457 15.211 1 98.94 130 ALA B N 1
ATOM 2771 C CA . ALA B 1 130 ? -2.348 7.715 15.953 1 98.94 130 ALA B CA 1
ATOM 2772 C C . ALA B 1 130 ? -1.641 8.82 15.18 1 98.94 130 ALA B C 1
ATOM 2774 O O . ALA B 1 130 ? -2.133 9.953 15.117 1 98.94 130 ALA B O 1
ATOM 2775 N N . VAL B 1 131 ? -0.534 8.477 14.602 1 98.94 131 VAL B N 1
ATOM 2776 C CA . VAL B 1 131 ? 0.272 9.453 13.875 1 98.94 131 VAL B CA 1
ATOM 2777 C C . VAL B 1 131 ? -0.456 9.883 12.602 1 98.94 131 VAL B C 1
ATOM 2779 O O . VAL B 1 131 ? -0.672 11.07 12.375 1 98.94 131 VAL B O 1
ATOM 2782 N N . ILE B 1 132 ? -0.921 8.914 11.812 1 98.94 132 ILE B N 1
ATOM 2783 C CA . ILE B 1 132 ? -1.464 9.25 10.5 1 98.94 132 ILE B CA 1
ATOM 2784 C C . ILE B 1 132 ? -2.834 9.906 10.656 1 98.94 132 ILE B C 1
ATOM 2786 O O . ILE B 1 132 ? -3.209 10.773 9.867 1 98.94 132 ILE B O 1
ATOM 2790 N N . VAL B 1 133 ? -3.572 9.57 11.648 1 98.94 133 VAL B N 1
ATOM 2791 C CA . VAL B 1 133 ? -4.855 10.203 11.938 1 98.94 133 VAL B CA 1
ATOM 2792 C C . VAL B 1 133 ? -4.648 11.695 12.188 1 98.94 133 VAL B C 1
ATOM 2794 O O . VAL B 1 133 ? -5.391 12.531 11.664 1 98.94 133 VAL B O 1
ATOM 2797 N N . VAL B 1 134 ? -3.639 12.047 12.984 1 98.94 134 VAL B N 1
ATOM 2798 C CA . VAL B 1 134 ? -3.379 13.461 13.234 1 98.94 134 VAL B CA 1
ATOM 2799 C C . VAL B 1 134 ? -3.043 14.164 11.922 1 98.94 134 VAL B C 1
ATOM 2801 O O . VAL B 1 134 ? -3.58 15.234 11.633 1 98.94 134 VAL B O 1
ATOM 2804 N N . CYS B 1 135 ? -2.182 13.555 11.133 1 98.62 135 CYS B N 1
ATOM 2805 C CA . CYS B 1 135 ? -1.751 14.156 9.875 1 98.62 135 CYS B CA 1
ATOM 2806 C C . CYS B 1 135 ? -2.947 14.484 8.984 1 98.62 135 CYS B C 1
ATOM 2808 O O . CYS B 1 135 ? -3.104 15.617 8.539 1 98.62 135 CYS B O 1
ATOM 2810 N N . GLU B 1 136 ? -3.797 13.523 8.805 1 98.81 136 GLU B N 1
ATOM 2811 C CA . GLU B 1 136 ? -4.879 13.688 7.84 1 98.81 136 GLU B CA 1
ATOM 2812 C C . GLU B 1 136 ? -6.062 14.43 8.461 1 98.81 136 GLU B C 1
ATOM 2814 O O . GLU B 1 136 ? -6.695 15.258 7.797 1 98.81 136 GLU B O 1
ATOM 2819 N N . TRP B 1 137 ? -6.363 14.133 9.703 1 98.88 137 TRP B N 1
ATOM 2820 C CA . TRP B 1 137 ? -7.543 14.703 10.352 1 98.88 137 TRP B CA 1
ATOM 2821 C C . TRP B 1 137 ? -7.344 16.188 10.641 1 98.88 137 TRP B C 1
ATOM 2823 O O . TRP B 1 137 ? -8.281 16.984 10.547 1 98.88 137 TRP B O 1
ATOM 2833 N N . SER B 1 138 ? -6.168 16.562 11.078 1 98.75 138 SER B N 1
ATOM 2834 C CA . SER B 1 138 ? -5.918 18 11.273 1 98.75 138 SER B CA 1
ATOM 2835 C C . SER B 1 138 ? -6.07 18.766 9.961 1 98.75 138 SER B C 1
ATOM 2837 O O . SER B 1 138 ? -6.633 19.859 9.938 1 98.75 138 SER B O 1
ATOM 2839 N N . TYR B 1 139 ? -5.629 18.203 8.852 1 98.62 139 TYR B N 1
ATOM 2840 C CA . TYR B 1 139 ? -5.73 18.859 7.555 1 98.62 139 TYR B CA 1
ATOM 2841 C C . TYR B 1 139 ? -7.18 18.938 7.094 1 98.62 139 TYR B C 1
ATOM 2843 O O . TYR B 1 139 ? -7.617 19.969 6.574 1 98.62 139 TYR B O 1
ATOM 2851 N N . LEU B 1 140 ? -7.891 17.828 7.281 1 98.81 140 LEU B N 1
ATOM 2852 C CA . LEU B 1 140 ? -9.32 17.906 6.992 1 98.81 140 LEU B CA 1
ATOM 2853 C C . LEU B 1 140 ? -9.984 18.984 7.836 1 98.81 140 LEU B C 1
ATOM 2855 O O . LEU B 1 140 ? -10.828 19.734 7.34 1 98.81 140 LEU B O 1
ATOM 2859 N N . SER B 1 141 ? -9.648 19.031 9.148 1 98.62 141 SER B N 1
ATOM 2860 C CA . SER B 1 141 ? -10.273 19.953 10.094 1 98.62 141 SER B CA 1
ATOM 2861 C C . SER B 1 141 ? -10.055 21.406 9.688 1 98.62 141 SER B C 1
ATOM 2863 O O . SER B 1 141 ? -11.008 22.172 9.555 1 98.62 141 SER B O 1
ATOM 2865 N N . TRP B 1 142 ? -8.766 21.797 9.461 1 98.25 142 TRP B N 1
ATOM 2866 C CA . TRP B 1 142 ? -8.562 23.188 9.078 1 98.25 142 TRP B CA 1
ATOM 2867 C C . TRP B 1 142 ? -9.07 23.453 7.66 1 98.25 142 TRP B C 1
ATOM 2869 O O . TRP B 1 142 ? -9.539 24.547 7.348 1 98.25 142 TRP B O 1
ATOM 2879 N N . GLY B 1 143 ? -8.969 22.438 6.699 1 98.19 143 GLY B N 1
ATOM 2880 C CA . GLY B 1 143 ? -9.492 22.609 5.355 1 98.19 143 GLY B CA 1
ATOM 2881 C C . GLY B 1 143 ? -10.977 22.922 5.324 1 98.19 143 GLY B C 1
ATOM 2882 O O . GLY B 1 143 ? -11.414 23.797 4.586 1 98.19 143 GLY B O 1
ATOM 2883 N N . GLU B 1 144 ? -11.711 22.219 6.172 1 97.88 144 GLU B N 1
ATOM 2884 C CA . GLU B 1 144 ? -13.156 22.438 6.25 1 97.88 144 GLU B CA 1
ATOM 2885 C C . GLU B 1 144 ? -13.469 23.781 6.891 1 97.88 144 GLU B C 1
ATOM 2887 O O . GLU B 1 144 ? -14.43 24.453 6.5 1 97.88 144 GLU B O 1
ATOM 2892 N N . LEU B 1 145 ? -12.695 24.188 7.871 1 97.44 145 LEU B N 1
ATOM 2893 C CA . LEU B 1 145 ? -12.93 25.422 8.609 1 97.44 145 LEU B CA 1
ATOM 2894 C C . LEU B 1 145 ? -12.75 26.641 7.707 1 97.44 145 LEU B C 1
ATOM 2896 O O . LEU B 1 145 ? -13.461 27.641 7.855 1 97.44 145 LEU B O 1
ATOM 2900 N N . VAL B 1 146 ? -11.852 26.547 6.75 1 97.56 146 VAL B N 1
ATOM 2901 C CA . VAL B 1 146 ? -11.492 27.734 5.992 1 97.56 146 VAL B CA 1
ATOM 2902 C C . VAL B 1 146 ? -12.258 27.766 4.672 1 97.56 146 VAL B C 1
ATOM 2904 O O . VAL B 1 146 ? -12.062 28.672 3.852 1 97.56 146 VAL B O 1
ATOM 2907 N N . LEU B 1 147 ? -13.094 26.812 4.395 1 94.38 147 LEU B N 1
ATOM 2908 C CA . LEU B 1 147 ? -13.773 26.672 3.111 1 94.38 147 LEU B CA 1
ATOM 2909 C C . LEU B 1 147 ? -14.594 27.922 2.787 1 94.38 147 LEU B C 1
ATOM 2911 O O . LEU B 1 147 ? -14.664 28.328 1.629 1 94.38 147 LEU B O 1
ATOM 2915 N N . GLU B 1 148 ? -15.188 28.547 3.795 1 90.12 148 GLU B N 1
ATOM 2916 C CA . GLU B 1 148 ? -16.047 29.703 3.574 1 90.12 148 GLU B CA 1
ATOM 2917 C C . GLU B 1 148 ? -1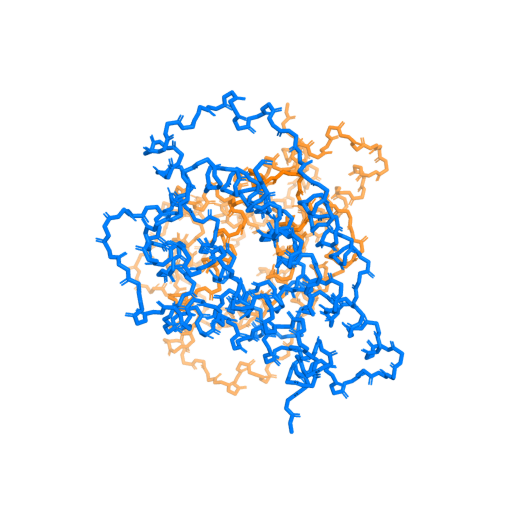5.219 30.922 3.154 1 90.12 148 GLU B C 1
ATOM 2919 O O . GLU B 1 148 ? -15.703 31.766 2.396 1 90.12 148 GLU B O 1
ATOM 2924 N N . GLU B 1 149 ? -13.984 30.938 3.611 1 90.31 149 GLU B N 1
ATOM 2925 C CA . GLU B 1 149 ? -13.117 32.094 3.348 1 90.31 149 GLU B CA 1
ATOM 2926 C C . GLU B 1 149 ? -12.188 31.812 2.168 1 90.31 149 GLU B C 1
ATOM 2928 O O . GLU B 1 149 ? -11.391 32.688 1.784 1 90.31 149 GLU B O 1
ATOM 2933 N N . HIS B 1 150 ? -12.32 30.703 1.67 1 91 150 HIS B N 1
ATOM 2934 C CA . HIS B 1 150 ? -11.414 30.25 0.626 1 91 150 HIS B CA 1
ATOM 2935 C C . HIS B 1 150 ? -11.625 31.016 -0.67 1 91 150 HIS B C 1
ATOM 2937 O O . HIS B 1 150 ? -12.75 31.094 -1.174 1 91 150 HIS B O 1
ATOM 2943 N N . VAL B 1 151 ? -10.555 31.656 -1.191 1 94.88 151 VAL B N 1
ATOM 2944 C CA . VAL B 1 151 ? -10.586 32.375 -2.453 1 94.88 151 VAL B CA 1
ATOM 2945 C C . VAL B 1 151 ? -9.898 31.562 -3.543 1 94.88 151 VAL B C 1
ATOM 2947 O O . VAL B 1 151 ? -8.875 30.938 -3.297 1 94.88 151 VAL B O 1
ATOM 2950 N N . ARG B 1 152 ? -10.484 31.438 -4.723 1 95.62 152 ARG B N 1
ATOM 2951 C CA . ARG B 1 152 ? -9.953 30.641 -5.824 1 95.62 152 ARG B CA 1
ATOM 2952 C C . ARG B 1 152 ? -9.211 31.531 -6.828 1 95.62 152 ARG B C 1
ATOM 2954 O O . ARG B 1 152 ? -9.609 31.625 -7.992 1 95.62 152 ARG B O 1
ATOM 2961 N N . LYS B 1 153 ? -8.148 32.188 -6.391 1 95.38 153 LYS B N 1
ATOM 2962 C CA . LYS B 1 153 ? -7.34 33.062 -7.246 1 95.38 153 LYS B CA 1
ATOM 2963 C C . LYS B 1 153 ? -6.066 32.344 -7.688 1 95.38 153 LYS B C 1
ATOM 2965 O O . LYS B 1 153 ? -5.895 32.031 -8.875 1 95.38 153 LYS B O 1
ATOM 2970 N N . ASP B 1 154 ? -5.223 32.094 -6.77 1 96.56 154 ASP B N 1
ATOM 2971 C CA . ASP B 1 154 ? -3.996 31.344 -7.043 1 96.56 154 ASP B CA 1
ATOM 2972 C C . ASP B 1 154 ? -4.184 29.859 -6.75 1 96.56 154 ASP B C 1
ATOM 2974 O O . ASP B 1 154 ? -4.441 29.469 -5.609 1 96.56 154 ASP B O 1
ATOM 2978 N N . PHE B 1 155 ? -3.971 28.969 -7.711 1 97.62 155 PHE B N 1
ATOM 2979 C CA . PHE B 1 155 ? -4.297 27.562 -7.57 1 97.62 155 PHE B CA 1
ATOM 2980 C C . PHE B 1 155 ? -3.463 26.922 -6.469 1 97.62 155 PHE B C 1
ATOM 2982 O O . PHE B 1 155 ? -3.928 26 -5.781 1 97.62 155 PHE B O 1
ATOM 2989 N N . TYR B 1 156 ? -2.172 27.406 -6.348 1 97.62 156 TYR B N 1
ATOM 2990 C CA . TYR B 1 156 ? -1.291 26.781 -5.363 1 97.62 156 TYR B CA 1
ATOM 2991 C C . TYR B 1 156 ? -1.768 27.078 -3.945 1 97.62 156 TYR B C 1
ATOM 2993 O O . TYR B 1 156 ? -1.269 26.5 -2.98 1 97.62 156 TYR B O 1
ATOM 3001 N N . CYS B 1 157 ? -2.768 27.922 -3.807 1 97.44 157 CYS B N 1
ATOM 3002 C CA . CYS B 1 157 ? -3.422 28.141 -2.521 1 97.44 157 CYS B CA 1
ATOM 3003 C C . CYS B 1 157 ? -4.707 27.328 -2.418 1 97.44 157 CYS B C 1
ATOM 3005 O O . CYS B 1 157 ? -4.824 26.453 -1.56 1 97.44 157 CYS B O 1
ATOM 3007 N N . TYR B 1 158 ? -5.625 27.5 -3.352 1 97.19 158 TYR B N 1
ATOM 3008 C CA . TYR B 1 158 ? -6.965 26.953 -3.172 1 97.19 158 TYR B CA 1
ATOM 3009 C C . TYR B 1 158 ? -6.973 25.453 -3.436 1 97.19 158 TYR B C 1
ATOM 3011 O O . TYR B 1 158 ? -7.793 24.719 -2.877 1 97.19 158 TYR B O 1
ATOM 3019 N N . GLU B 1 159 ? -6.129 24.953 -4.305 1 97.12 159 GLU B N 1
ATOM 3020 C CA . GLU B 1 159 ? -6.102 23.516 -4.586 1 97.12 159 GLU B CA 1
ATOM 3021 C C . GLU B 1 159 ? -5.637 22.719 -3.371 1 97.12 159 GLU B C 1
ATOM 3023 O O . GLU B 1 159 ? -6.082 21.594 -3.156 1 97.12 159 GLU B O 1
ATOM 3028 N N . TRP B 1 160 ? -4.742 23.344 -2.561 1 97.38 160 TRP B N 1
ATOM 3029 C CA . TRP B 1 160 ? -4.301 22.688 -1.337 1 97.38 160 TRP B CA 1
ATOM 3030 C C . TRP B 1 160 ? -5.457 22.531 -0.355 1 97.38 160 TRP B C 1
ATOM 3032 O O . TRP B 1 160 ? -5.574 21.516 0.321 1 97.38 160 TRP B O 1
ATOM 3042 N N . VAL B 1 161 ? -6.309 23.547 -0.313 1 97.5 161 VAL B N 1
ATOM 3043 C CA . VAL B 1 161 ? -7.52 23.469 0.5 1 97.5 161 VAL B CA 1
ATOM 3044 C C . VAL B 1 161 ? -8.461 22.422 -0.08 1 97.5 161 VAL B C 1
ATOM 3046 O O . VAL B 1 161 ? -8.992 21.578 0.652 1 97.5 161 VAL B O 1
ATOM 3049 N N . ASP B 1 162 ? -8.602 22.391 -1.389 1 96.69 162 ASP B N 1
ATOM 3050 C CA . ASP B 1 162 ? -9.5 21.453 -2.057 1 96.69 162 ASP B CA 1
ATOM 3051 C C . ASP B 1 162 ? -9.062 20 -1.817 1 96.69 162 ASP B C 1
ATOM 3053 O O . ASP B 1 162 ? -9.898 19.125 -1.626 1 96.69 162 ASP B O 1
ATOM 3057 N N . LEU B 1 163 ? -7.766 19.781 -1.877 1 96.56 163 LEU B N 1
ATOM 3058 C CA . LEU B 1 163 ? -7.219 18.453 -1.701 1 96.56 163 LEU B CA 1
ATOM 3059 C C . LEU B 1 163 ? -7.477 17.938 -0.286 1 96.56 163 LEU B C 1
ATOM 3061 O O . LEU B 1 163 ? -7.48 16.734 -0.049 1 96.56 163 LEU B O 1
ATOM 3065 N N . HIS B 1 164 ? -7.672 18.875 0.667 1 97.62 164 HIS B N 1
ATOM 3066 C CA . HIS B 1 164 ? -7.789 18.469 2.062 1 97.62 164 HIS B CA 1
ATOM 3067 C C . HIS B 1 164 ? -9.164 18.797 2.623 1 97.62 164 HIS B C 1
ATOM 3069 O O . HIS B 1 164 ? -9.297 19.109 3.809 1 97.62 164 HIS B O 1
ATOM 3075 N N . SER B 1 165 ? -10.133 18.875 1.823 1 97.44 165 SER B N 1
ATOM 3076 C CA . SER B 1 165 ? -11.539 19.047 2.158 1 97.44 165 SER B CA 1
ATOM 3077 C C . SER B 1 165 ? -12.43 18.172 1.271 1 97.44 165 SER B C 1
ATOM 3079 O O . SER B 1 165 ? -11.93 17.391 0.456 1 97.44 165 SER B O 1
ATOM 3081 N N . GLY B 1 166 ? -13.758 18.156 1.557 1 96.56 166 GLY B N 1
ATOM 3082 C CA . GLY B 1 166 ? -14.703 17.469 0.682 1 96.56 166 GLY B CA 1
ATOM 3083 C C . GLY B 1 166 ? -14.961 16.031 1.087 1 96.56 166 GLY B C 1
ATOM 3084 O O . GLY B 1 166 ? -14.359 15.531 2.041 1 96.56 166 GLY B O 1
ATOM 3085 N N . ASP B 1 167 ? -15.773 15.344 0.356 1 97.69 167 ASP B N 1
ATOM 3086 C CA . ASP B 1 167 ? -16.328 14.047 0.72 1 97.69 167 ASP B CA 1
ATOM 3087 C C . ASP B 1 167 ? -15.258 12.961 0.678 1 97.69 167 ASP B C 1
ATOM 3089 O O . ASP B 1 167 ? -15.203 12.109 1.565 1 97.69 167 ASP B O 1
ATOM 3093 N N . TYR B 1 168 ? -14.484 12.984 -0.327 1 96.81 168 TYR B N 1
ATOM 3094 C CA . TYR B 1 168 ? -13.5 11.922 -0.461 1 96.81 168 TYR B CA 1
ATOM 3095 C C . TYR B 1 168 ? -12.492 11.961 0.682 1 96.81 168 TYR B C 1
ATOM 3097 O O . TYR B 1 168 ? -12.25 10.953 1.345 1 96.81 168 TYR B O 1
ATOM 3105 N N . PHE B 1 169 ? -11.93 13.156 0.88 1 98.06 169 PHE B N 1
ATOM 3106 C CA . PHE B 1 169 ? -10.922 13.258 1.93 1 98.06 169 PHE B CA 1
ATOM 3107 C C . PHE B 1 169 ? -11.539 13 3.299 1 98.06 169 PHE B C 1
ATOM 3109 O O . PHE B 1 169 ? -10.906 12.391 4.164 1 98.06 169 PHE B O 1
ATOM 3116 N N . THR B 1 170 ? -12.781 13.398 3.482 1 98.69 170 THR B N 1
ATOM 3117 C CA . THR B 1 170 ? -13.523 13.07 4.695 1 98.69 170 THR B CA 1
ATOM 3118 C C . THR B 1 170 ? -13.609 11.562 4.887 1 98.69 170 THR B C 1
ATOM 3120 O O . THR B 1 170 ? -13.438 11.062 6 1 98.69 170 THR B O 1
ATOM 3123 N N . SER B 1 171 ? -13.852 10.883 3.814 1 98.62 171 SER B N 1
ATOM 3124 C CA . SER B 1 171 ? -13.961 9.43 3.898 1 98.62 171 SER B CA 1
ATOM 3125 C C . SER B 1 171 ? -12.625 8.789 4.262 1 98.62 171 SER B C 1
ATOM 3127 O O . SER B 1 171 ? -12.586 7.773 4.957 1 98.62 171 SER B O 1
ATOM 3129 N N . VAL B 1 172 ? -11.523 9.344 3.797 1 98.56 172 VAL B N 1
ATOM 3130 C CA . VAL B 1 172 ? -10.195 8.852 4.141 1 98.56 172 VAL B CA 1
ATOM 3131 C C . VAL B 1 172 ? -9.953 9.016 5.637 1 98.56 172 VAL B C 1
ATOM 3133 O O . VAL B 1 172 ? -9.523 8.078 6.312 1 98.56 172 VAL B O 1
ATOM 31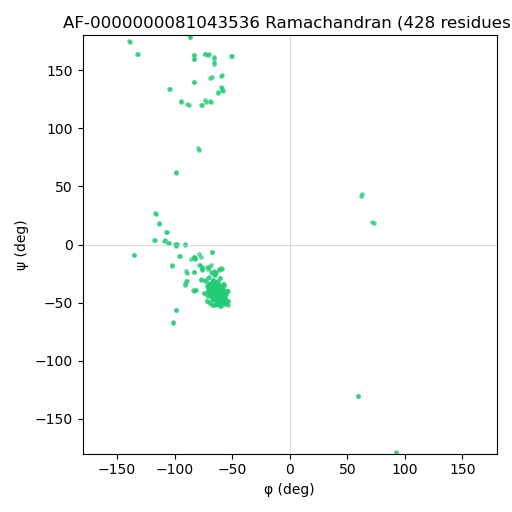36 N N . VAL B 1 173 ? -10.258 10.188 6.172 1 98.88 173 VAL B N 1
ATOM 3137 C CA . VAL B 1 173 ? -10.039 10.477 7.586 1 98.88 173 VAL B CA 1
ATOM 3138 C C . VAL B 1 173 ? -10.938 9.578 8.438 1 98.88 173 VAL B C 1
ATOM 3140 O O . VAL B 1 173 ? -10.492 9.023 9.445 1 98.88 173 VAL B O 1
ATOM 3143 N N . GLU B 1 174 ? -12.172 9.438 8.016 1 98.88 174 GLU B N 1
ATOM 3144 C CA . GLU B 1 174 ? -13.086 8.562 8.742 1 98.88 174 GLU B CA 1
ATOM 3145 C C . GLU B 1 174 ? -12.586 7.125 8.758 1 98.88 174 GLU B C 1
ATOM 3147 O O . GLU B 1 174 ? -12.695 6.434 9.773 1 98.88 174 GLU B O 1
ATOM 3152 N N . TYR B 1 175 ? -12.109 6.699 7.703 1 98.81 175 TYR B N 1
ATOM 3153 C CA . TYR B 1 175 ? -11.531 5.363 7.609 1 98.81 175 TYR B CA 1
ATOM 3154 C C . TYR B 1 175 ? -10.406 5.184 8.617 1 98.81 175 TYR B C 1
ATOM 3156 O O . TYR B 1 175 ? -10.406 4.227 9.398 1 98.81 175 TYR B O 1
ATOM 3164 N N . LEU B 1 176 ? -9.453 6.102 8.648 1 98.88 176 LEU B N 1
ATOM 3165 C CA . LEU B 1 176 ? -8.305 6.012 9.531 1 98.88 176 LEU B CA 1
ATOM 3166 C C . LEU B 1 176 ? -8.727 6.09 10.992 1 98.88 176 LEU B C 1
ATOM 3168 O O . LEU B 1 176 ? -8.258 5.312 11.828 1 98.88 176 LEU B O 1
ATOM 3172 N N . ARG B 1 177 ? -9.625 6.992 11.273 1 98.88 177 ARG B N 1
ATOM 3173 C CA . ARG B 1 177 ? -10.133 7.113 12.641 1 98.88 177 ARG B CA 1
ATOM 3174 C C . ARG B 1 177 ? -10.852 5.84 13.07 1 98.88 177 ARG B C 1
ATOM 3176 O O . ARG B 1 177 ? -10.688 5.379 14.203 1 98.88 177 ARG B O 1
ATOM 3183 N N . SER B 1 178 ? -11.641 5.305 12.156 1 98.75 178 SER B N 1
ATOM 3184 C CA . SER B 1 178 ? -12.391 4.094 12.477 1 98.75 178 SER B CA 1
ATOM 3185 C C . SER B 1 178 ? -11.453 2.924 12.766 1 98.75 178 SER B C 1
ATOM 3187 O O . SER B 1 178 ? -11.727 2.104 13.641 1 98.75 178 SER B O 1
ATOM 3189 N N . LEU B 1 179 ? -10.398 2.783 12.039 1 98.69 179 LEU B N 1
ATOM 3190 C CA . LEU B 1 179 ? -9.414 1.738 12.289 1 98.69 179 LEU B CA 1
ATOM 3191 C C . LEU B 1 179 ? -8.82 1.874 13.688 1 98.69 179 LEU B C 1
ATOM 3193 O O . LEU B 1 179 ? -8.68 0.881 14.406 1 98.69 179 LEU B O 1
ATOM 3197 N N . LEU B 1 180 ? -8.492 3.127 14.039 1 98.81 180 LEU B N 1
ATOM 3198 C CA . LEU B 1 180 ? -7.906 3.35 15.352 1 98.81 180 LEU B CA 1
ATOM 3199 C C . LEU B 1 180 ? -8.922 3.076 16.453 1 98.81 180 LEU B C 1
ATOM 3201 O O . LEU B 1 180 ? -8.594 2.482 17.484 1 98.81 180 LEU B O 1
ATOM 3205 N N . ASP B 1 181 ? -10.133 3.494 16.219 1 98.69 181 ASP B N 1
ATOM 3206 C CA . ASP B 1 181 ? -11.203 3.27 17.188 1 98.69 181 ASP B CA 1
ATOM 3207 C C . ASP B 1 181 ? -11.461 1.778 17.391 1 98.69 181 ASP B C 1
ATOM 3209 O O . ASP B 1 181 ? -11.828 1.349 18.484 1 98.69 181 ASP B O 1
ATOM 3213 N N . LYS B 1 182 ? -11.266 0.993 16.359 1 97.69 182 LYS B N 1
ATOM 3214 C CA . LYS B 1 182 ? -11.391 -0.458 16.469 1 97.69 182 LYS B CA 1
ATOM 3215 C C . LYS B 1 182 ? -10.234 -1.056 17.266 1 97.69 182 LYS B C 1
ATOM 3217 O O . LYS B 1 182 ? -10.43 -1.988 18.047 1 97.69 182 LYS B O 1
ATOM 3222 N N . GLU B 1 183 ? -9.039 -0.527 17.125 1 97.19 183 GLU B N 1
ATOM 3223 C CA . GLU B 1 183 ? -7.84 -1.052 17.766 1 97.19 183 GLU B CA 1
ATOM 3224 C C . GLU B 1 183 ? -7.91 -0.888 19.281 1 97.19 183 GLU B C 1
ATOM 3226 O O . GLU B 1 183 ? -7.367 -1.707 20.031 1 97.19 183 GLU B O 1
ATOM 3231 N N . VAL B 1 184 ? -8.57 0.13 19.703 1 96.38 184 VAL B N 1
ATOM 3232 C CA . VAL B 1 184 ? -8.578 0.468 21.125 1 96.38 184 VAL B CA 1
ATOM 3233 C C . VAL B 1 184 ? -9.258 -0.643 21.922 1 96.38 184 VAL B C 1
ATOM 3235 O O . VAL B 1 184 ? -8.969 -0.835 23.094 1 96.38 184 VAL B O 1
ATOM 3238 N N . GLU B 1 185 ? -10.117 -1.382 21.25 1 95.56 185 GLU B N 1
ATOM 3239 C CA . GLU B 1 185 ? -10.898 -2.424 21.906 1 95.56 185 GLU B CA 1
ATOM 3240 C C . GLU B 1 185 ? -10 -3.5 22.5 1 95.56 185 GLU B C 1
ATOM 3242 O O . GLU B 1 185 ? -10.383 -4.195 23.453 1 95.56 185 GLU B O 1
ATOM 3247 N N . THR B 1 186 ? -8.828 -3.641 22.062 1 95.19 186 THR B N 1
ATOM 3248 C CA . THR B 1 186 ? -7.953 -4.715 22.516 1 95.19 186 THR B CA 1
ATOM 3249 C C . THR B 1 186 ? -6.723 -4.152 23.219 1 95.19 186 THR B C 1
ATOM 3251 O O . THR B 1 186 ? -5.82 -4.902 23.594 1 95.19 186 THR B O 1
ATOM 3254 N N . MET B 1 187 ? -6.664 -2.895 23.375 1 97.25 187 MET B N 1
ATOM 3255 C CA . MET B 1 187 ? -5.496 -2.258 23.969 1 97.25 187 MET B CA 1
ATOM 3256 C C . MET B 1 187 ? -5.574 -2.303 25.484 1 97.25 187 MET B C 1
ATOM 3258 O O . MET B 1 187 ? -6.645 -2.107 26.062 1 97.25 187 MET B O 1
ATOM 3262 N N . ASN B 1 188 ? -4.492 -2.541 26.078 1 97.81 188 ASN B N 1
ATOM 3263 C CA . ASN B 1 188 ? -4.375 -2.316 27.516 1 97.81 188 ASN B CA 1
ATOM 3264 C C . ASN B 1 188 ? -3.982 -0.875 27.828 1 97.81 188 ASN B C 1
ATOM 3266 O O . ASN B 1 188 ? -3.838 -0.056 26.922 1 97.81 188 ASN B O 1
ATOM 3270 N N . ASP B 1 189 ? -3.869 -0.536 29.062 1 97.56 189 ASP B N 1
ATOM 3271 C CA . ASP B 1 189 ? -3.654 0.847 29.484 1 97.56 189 ASP B CA 1
ATOM 3272 C C . ASP B 1 189 ? -2.311 1.368 28.984 1 97.56 189 ASP B C 1
ATOM 3274 O O . ASP B 1 189 ? -2.203 2.523 28.562 1 97.56 189 ASP B O 1
ATOM 3278 N N . ALA B 1 190 ? -1.355 0.572 29.078 1 97.88 190 ALA B N 1
ATOM 3279 C CA . ALA B 1 190 ? -0.027 0.97 28.609 1 97.88 190 ALA B CA 1
ATOM 3280 C C . ALA B 1 190 ? -0.031 1.276 27.125 1 97.88 190 ALA B C 1
ATOM 3282 O O . ALA B 1 190 ? 0.61 2.23 26.672 1 97.88 190 ALA B O 1
ATOM 3283 N N . GLU B 1 191 ? -0.716 0.478 26.359 1 97.94 191 GLU B N 1
ATOM 3284 C CA . GLU B 1 191 ? -0.83 0.674 24.922 1 97.94 191 GLU B CA 1
ATOM 3285 C C . GLU B 1 191 ? -1.608 1.945 24.594 1 97.94 191 GLU B C 1
ATOM 3287 O O . GLU B 1 191 ? -1.266 2.666 23.656 1 97.94 191 GLU B O 1
ATOM 3292 N N . LYS B 1 192 ? -2.643 2.195 25.344 1 98.31 192 LYS B N 1
ATOM 3293 C CA . LYS B 1 192 ? -3.41 3.424 25.172 1 98.31 192 LYS B CA 1
ATOM 3294 C C . LYS B 1 192 ? -2.551 4.652 25.438 1 98.31 192 LYS B C 1
ATOM 3296 O O . LYS B 1 192 ? -2.648 5.66 24.734 1 98.31 192 LYS B O 1
ATOM 3301 N N . GLU B 1 193 ? -1.76 4.578 26.438 1 98.19 193 GLU B N 1
ATOM 3302 C CA . GLU B 1 193 ? -0.864 5.68 26.781 1 98.19 193 GLU B CA 1
ATOM 3303 C C . GLU B 1 193 ? 0.154 5.926 25.672 1 98.19 193 GLU B C 1
ATOM 3305 O O . GLU B 1 193 ? 0.436 7.074 25.328 1 98.19 193 GLU B O 1
ATOM 3310 N N . ALA B 1 194 ? 0.715 4.84 25.156 1 98.56 194 ALA B N 1
ATOM 3311 C CA . ALA B 1 194 ? 1.676 4.957 24.062 1 98.56 194 ALA B CA 1
ATOM 3312 C C . ALA B 1 194 ? 1.025 5.566 22.828 1 98.56 194 ALA B C 1
ATOM 3314 O O . ALA B 1 194 ? 1.624 6.41 22.156 1 98.56 194 ALA B O 1
ATOM 3315 N N . CYS B 1 195 ? -0.168 5.125 22.578 1 98.62 195 CYS B N 1
ATOM 3316 C CA . CYS B 1 195 ? -0.932 5.652 21.453 1 98.62 195 CYS B CA 1
ATOM 3317 C C . CYS B 1 195 ? -1.195 7.141 21.625 1 98.62 195 CYS B C 1
ATOM 3319 O O . CYS B 1 195 ? -0.97 7.926 20.703 1 98.62 195 CYS B O 1
ATOM 3321 N N . GLN B 1 196 ? -1.657 7.535 22.766 1 98.75 196 GLN B N 1
ATOM 3322 C CA . GLN B 1 196 ? -1.922 8.938 23.062 1 98.75 196 GLN B CA 1
ATOM 3323 C C . GLN B 1 196 ? -0.647 9.773 22.953 1 98.75 196 GLN B C 1
ATOM 3325 O O . GLN B 1 196 ? -0.675 10.906 22.469 1 98.75 196 GLN B O 1
ATOM 3330 N N . ALA B 1 197 ? 0.414 9.242 23.438 1 98.75 197 ALA B N 1
ATOM 3331 C CA . ALA B 1 197 ? 1.689 9.953 23.375 1 98.75 197 ALA B CA 1
ATOM 3332 C C . ALA B 1 197 ? 2.084 10.242 21.922 1 98.75 197 ALA B C 1
ATOM 3334 O O . ALA B 1 197 ? 2.543 11.344 21.609 1 98.75 197 ALA B O 1
ATOM 3335 N N . ARG B 1 198 ? 1.956 9.234 21.016 1 98.88 198 ARG B N 1
ATOM 3336 C CA . ARG B 1 198 ? 2.27 9.438 19.609 1 98.88 198 ARG B CA 1
ATOM 3337 C C . ARG B 1 198 ? 1.337 10.477 18.984 1 98.88 198 ARG B C 1
ATOM 3339 O O . ARG B 1 198 ? 1.766 11.289 18.172 1 98.88 198 ARG B O 1
ATOM 3346 N N . PHE B 1 199 ? 0.075 10.398 19.375 1 98.88 199 PHE B N 1
ATOM 3347 C CA . PHE B 1 199 ? -0.91 11.359 18.891 1 98.88 199 PHE B CA 1
ATOM 3348 C C . PHE B 1 199 ? -0.51 12.781 19.266 1 98.88 199 PHE B C 1
ATOM 3350 O O . PHE B 1 199 ? -0.437 13.656 18.406 1 98.88 199 PHE B O 1
ATOM 3357 N N . LEU B 1 200 ? -0.172 12.977 20.516 1 98.88 200 LEU B N 1
ATOM 3358 C CA . LEU B 1 200 ? 0.164 14.305 21.031 1 98.88 200 LEU B CA 1
ATOM 3359 C C . LEU B 1 200 ? 1.487 14.789 20.438 1 98.88 200 LEU B C 1
ATOM 3361 O O . LEU B 1 200 ? 1.636 15.977 20.125 1 98.88 200 LEU B O 1
ATOM 3365 N N . GLU B 1 201 ? 2.426 13.922 20.312 1 98.81 201 GLU B N 1
ATOM 3366 C CA . GLU B 1 201 ? 3.691 14.242 19.656 1 98.81 201 GLU B CA 1
ATOM 3367 C C . GLU B 1 201 ? 3.469 14.734 18.234 1 98.81 201 GLU B C 1
ATOM 3369 O O . GLU B 1 201 ? 4.105 15.695 17.797 1 98.81 201 GLU B O 1
ATOM 3374 N N . THR B 1 202 ? 2.586 14.086 17.531 1 98.81 202 THR B N 1
ATOM 3375 C CA . THR B 1 202 ? 2.307 14.445 16.141 1 98.81 202 THR B CA 1
ATOM 3376 C C . THR B 1 202 ? 1.603 15.797 16.078 1 98.81 202 THR B C 1
ATOM 3378 O O . THR B 1 202 ? 1.891 16.609 15.188 1 98.81 202 THR B O 1
ATOM 3381 N N . VAL B 1 203 ? 0.682 16.047 16.984 1 98.88 203 VAL B N 1
ATOM 3382 C CA . VAL B 1 203 ? 0.01 17.344 17.047 1 98.88 203 VAL B CA 1
ATOM 3383 C C . VAL B 1 203 ? 1.039 18.453 17.234 1 98.88 203 VAL B C 1
ATOM 3385 O O . VAL B 1 203 ? 0.965 19.5 16.594 1 98.88 203 VAL B O 1
ATOM 3388 N N . GLN B 1 204 ? 1.969 18.203 18.094 1 98.75 204 GLN B N 1
ATOM 3389 C CA . GLN B 1 204 ? 3.018 19.203 18.328 1 98.75 204 GLN B CA 1
ATOM 3390 C C . GLN B 1 204 ? 3.826 19.453 17.062 1 98.75 204 GLN B C 1
ATOM 3392 O O . GLN B 1 204 ? 4.148 20.594 16.734 1 98.75 204 GLN B O 1
ATOM 3397 N N . LEU B 1 205 ? 4.16 18.406 16.391 1 98.69 205 LEU B N 1
ATOM 3398 C CA . LEU B 1 205 ? 4.922 18.547 15.148 1 98.69 205 LEU B CA 1
ATOM 3399 C C . LEU B 1 205 ? 4.137 19.328 14.109 1 98.69 205 LEU B C 1
ATOM 3401 O O . LEU B 1 205 ? 4.711 20.125 13.359 1 98.69 205 LEU B O 1
ATOM 3405 N N . GLU B 1 206 ? 2.809 19.094 14.062 1 98.56 206 GLU B N 1
ATOM 3406 C CA . GLU B 1 206 ? 1.971 19.859 13.141 1 98.56 206 GLU B CA 1
ATOM 3407 C C . GLU B 1 206 ? 2.006 21.344 13.461 1 98.56 206 GLU B C 1
ATOM 3409 O O . GLU B 1 206 ? 2.127 22.188 12.562 1 98.56 206 GLU B O 1
ATOM 3414 N N . GLU B 1 207 ? 1.882 21.656 14.734 1 98.5 207 GLU B N 1
ATOM 3415 C CA . GLU B 1 207 ? 1.956 23.062 15.141 1 98.5 207 GLU B CA 1
ATOM 3416 C C . GLU B 1 207 ? 3.307 23.672 14.781 1 98.5 207 GLU B C 1
ATOM 3418 O O . GLU B 1 207 ? 3.371 24.766 14.242 1 98.5 207 GLU B O 1
ATOM 3423 N N . ASP B 1 208 ? 4.344 22.906 15.109 1 98.38 208 ASP B N 1
ATOM 3424 C CA . ASP B 1 208 ? 5.695 23.375 14.797 1 98.38 208 ASP B CA 1
ATOM 3425 C C . ASP B 1 208 ? 5.859 23.609 13.297 1 98.38 208 ASP B C 1
ATOM 3427 O O . ASP B 1 208 ? 6.574 24.531 12.891 1 98.38 208 ASP B O 1
ATOM 3431 N N . PHE B 1 209 ? 5.273 22.781 12.484 1 98.19 209 PHE B N 1
ATOM 3432 C CA . PHE B 1 209 ? 5.406 22.875 11.039 1 98.19 209 PHE B CA 1
ATOM 3433 C C . PHE B 1 209 ? 4.766 24.141 10.508 1 98.19 209 PHE B C 1
ATOM 3435 O O . PHE B 1 209 ? 5.355 24.844 9.672 1 98.19 209 PHE B O 1
ATOM 3442 N N . PHE B 1 210 ? 3.559 24.484 10.984 1 98.06 210 PHE B N 1
ATOM 3443 C CA . PHE B 1 210 ? 2.896 25.719 10.562 1 98.06 210 PHE B CA 1
ATOM 3444 C C . PHE B 1 210 ? 3.627 26.938 11.109 1 98.06 210 PHE B C 1
ATOM 3446 O O . PHE B 1 210 ? 3.76 27.953 10.414 1 98.06 210 PHE B O 1
ATOM 3453 N N . ASP B 1 211 ? 4.121 26.812 12.359 1 98.12 211 ASP B N 1
ATOM 3454 C CA . ASP B 1 211 ? 4.926 27.906 12.914 1 98.12 211 ASP B CA 1
ATOM 3455 C C . ASP B 1 211 ? 6.176 28.141 12.07 1 98.12 211 ASP B C 1
ATOM 3457 O O . ASP B 1 211 ? 6.531 29.297 11.797 1 98.12 211 ASP B O 1
ATOM 3461 N N . PHE B 1 212 ? 6.801 27.062 11.727 1 97.56 212 PHE B N 1
ATOM 3462 C CA . PHE B 1 212 ? 7.992 27.141 10.883 1 97.56 212 PHE B CA 1
ATOM 3463 C C . PHE B 1 212 ? 7.688 27.859 9.578 1 97.56 212 PHE B C 1
ATOM 3465 O O . PHE B 1 212 ? 8.461 28.719 9.148 1 97.56 212 PHE B O 1
ATOM 3472 N N . ALA B 1 213 ? 6.582 27.531 8.922 1 96.44 213 ALA B N 1
ATOM 3473 C CA . ALA B 1 213 ? 6.199 28.125 7.641 1 96.44 213 ALA B CA 1
ATOM 3474 C C . ALA B 1 213 ? 6.02 29.625 7.758 1 96.44 213 ALA B C 1
ATOM 3476 O O . ALA B 1 213 ? 6.285 30.375 6.809 1 96.44 213 ALA B O 1
ATOM 3477 N N . MET B 1 214 ? 5.637 30.062 8.992 1 96.62 214 MET B N 1
ATOM 3478 C CA . MET B 1 214 ? 5.273 31.469 9.164 1 96.62 214 MET B CA 1
ATOM 3479 C C . MET B 1 214 ? 6.461 32.281 9.688 1 96.62 214 MET B C 1
ATOM 3481 O O . MET B 1 214 ? 6.426 33.5 9.695 1 96.62 214 MET B O 1
ATOM 3485 N N . LYS B 1 215 ? 7.453 31.562 10.062 1 91.5 215 LYS B N 1
ATOM 3486 C CA . LYS B 1 215 ? 8.617 32.281 10.594 1 91.5 215 LYS B CA 1
ATOM 3487 C C . LYS B 1 215 ? 9.391 32.969 9.477 1 91.5 215 LYS B C 1
ATOM 3489 O O . LYS B 1 215 ? 9.633 32.375 8.422 1 91.5 215 LYS B O 1
ATOM 3494 N N . LYS B 1 216 ? 9.586 34.312 9.602 1 76.19 216 LYS B N 1
ATOM 3495 C CA . LYS B 1 216 ? 10.32 35.156 8.648 1 76.19 216 LYS B CA 1
ATOM 3496 C C . LYS B 1 216 ? 11.828 34.969 8.805 1 76.19 216 LYS B C 1
ATOM 3498 O O . LYS B 1 216 ? 12.312 34.688 9.906 1 76.19 216 LYS B O 1
#

InterPro domains:
  IPR004305 Thiaminase-2/PQQC [PF03070] (14-214)
  IPR016084 Haem oxygenase-like, multi-helical [G3DSA:1.20.910.10] (1-215)
  IPR016084 Haem oxygenase-like, multi-helical [SSF48613] (1-213)
  IPR026285 TenA_E protein [PIRSF003170] (1-214)
  IPR050967 Thiamine Salvage Pathway TenA [PTHR43198] (4-213)

Foldseek 3Di:
DFLVVVLCVVLPCLLVCLLVPPLLQCLQLVNHDLQLLLVLLLLVVLLLVLVLLLLVLLLVQQDDPVLNVLSVVVSCVCVDPPPCLSVVSCVVSVPDPCNSVVDDHDPLSVVLSCLSNVCSVDNDSLQSLLQVLLVLVSLQSSLVVNVVSGDPDDCNRRVSSVVNYDDSSVVVSVSSSVSNSVVVVPDDPVSSVSSSVSNSSNSVSSSVSSVVSPDD/DFLVVVLCVVLPCLLVCLLVPPLLLCLQLVNDDLQLLVVLLLLVVLLLVLVLLLLVLLLVQQDDPVLNVLSVVVSCVCVDPPPCLSVVSCVVSVPDPCNSVVDDHDPLSVVLSCLSNVCSVDNDSLQSLLQVLLVLVSLQSSLVVNVVSGDPDDCNRRVSSVVNYDDSSVVVSVSSSVSNSVVVVPDDPVSSVSSSVSNSSNSVSSSVSSVVSPDD

Nearest PDB structures (foldseek):
  2a6b-assembly1_A-2  TM=9.510E-01  e=4.745E-13  Streptococcus pneumoniae R6
  1z72-assembly1_B  TM=9.448E-01  e=1.858E-12  Streptococcus pneumoniae TIGR4
  2qcx-assembly1_B  TM=9.210E-01  e=6.887E-10  Bacillus subtilis
  3ibx-assembly1_A-2  TM=8.635E-01  e=1.635E-09  Helicobacter pylori
  2gm7-assembly1_C  TM=8.781E-01  e=3.608E-08  Pyrobaculum aerophilum str. IM2

pLDDT: mean 97.14, std 2.64, range [76.19, 98.94]

Secondary structure (DSSP, 8-state):
--HHHHHHHHHTHHHHHHHT-HHHHHHHHT---HHHHHHHHHHHTTHHHHHHHHHHHHHHHSSSHHHHHHHHHHHHHHT-TT--HHHHHHHHTT--HHHHHHSPPPHHHHHHHHHHHHHHHH--HHHHHHHHHHHHHHHHHHHHHTTTT---SSHHHHHHHHHTSHHHHHHHHHHHHHHHHHHGGG--HHHHHHHHHHHHHHHHHHHHHHHHHH--/--HHHHHHHHHTHHHHHHHT-HHHHHHHHT---HHHHHHHHHHHTTHHHHHHHHHHHHHHHSSSHHHHHHHHHHHHHHT-TT--HHHHHHHHTT--HHHHHHSPPPHHHHHHHHHHHHHHHH--HHHHHHHHHHHHHHHHHHHHHTGGG---SSHHHHHHHHHTSHHHHHHHHHHHHHHHHHHGGG--HHHHHHHHHHHHHHHHHHHHHHHHHH--